Protein 9DOE (pdb70)

Radius of gyration: 20.39 Å; Cα contacts (8 Å, |Δi|>4): 758; chains: 1; bounding box: 50×50×49 Å

Secondary structure (DSSP, 8-state):
---EE---TTSHHHHHS-HHHHHHHHHH-SSEEETTTTEEEE-SHHHHHHHHT-TTTEESTT-SSSS-TTTS--SSSPPTTTT--TTTTHHHHHHHHHHTSHHHHHHHHHHHHHHHHHHHHHHHHH-EEETIIIIIIHHHHHHHHHHHT--STTGGGHHHHHHHHHHHTS-SSHHHHHHHHT-HHHHHHHHHHTSGGGS-TTSHHHHHHHGGGTTSS-GGGHHHHHHHHHHHSSHHHHHHHHHHHHHHHH-HHHHHHHHH-GGGHHHHHHHHHHHH-SB-EEEEEESS-EEETTEEE-TT-EEEEEHHHHTT-TTT-SSTTS--TTS--TT--TT--STTS-TTHHHHHHHHHHHHHHHHHHEEEEEE-S--EEE--SSB-EEEE-EEEEEE-

B-factor: mean 15.01, std 9.26, range [5.7, 75.74]

Nearest PDB structures (foldseek):
  6c3j-assembly1_A  TM=1.002E+00  e=2.082E-65  Rhodopseudomonas palustris HaA2
  7tnu-assembly1_A  TM=1.002E+00  e=3.507E-65  Rhodopseudomonas palustris HaA2
  8hgc-assembly1_A  TM=1.002E+00  e=3.677E-65  Rhodopseudomonas palustris HaA2
  8ws4-assembly1_A  TM=1.001E+00  e=5.635E-65  Rhodopseudomonas palustris HaA2
  7tqm-assembly1_A  TM=1.002E+00  e=1.387E-64  Rhodopseudomonas palustris HaA2

InterPro domains:
  IPR001128 Cytochrome P450 [PF00067] (233-376)
  IPR002397 Cytochrome P450, B-class [PR00359] (101-112)
  IPR002397 Cytochrome P450, B-class [PR00359] (147-163)
  IPR002397 Cytochrome P450, B-class [PR00359] (164-179)
  IPR002397 Cytochrome P450, B-class [PR00359] (284-295)
  IPR002397 Cytochrome P450, B-class [PR00359] (301-328)
  IPR002397 Cytochrome P450, B-class [PR00359] (329-344)
  IPR002397 Cytochrome P450, B-class [PR00359] (350-359)
  IPR002397 Cytochrome P450, B-class [PR00359] (359-370)
  IPR017972 Cytochrome P450, conserved site [PS00086] (352-361)
  IPR036396 Cytochrome P450 superfamily [G3DSA:1.10.630.10] (4-410)
  IPR036396 Cytochrome P450 superfamily [SSF48264] (12-409)

Structure (mmCIF, N/CA/C/O backbone):
data_9DOE
#
_entry.id   9DOE
#
_cell.length_a   44.465
_cell.length_b   51.387
_cell.length_c   79.052
_cell.angle_alpha   90.00
_cell.angle_beta   92.34
_cell.angle_gamma   90.00
#
_symmetry.space_group_name_H-M   'P 1 21 1'
#
loop_
_entity.id
_entity.type
_entity.pdbx_description
1 polymer 'Cytochrome P450'
2 non-polymer 'PROTOPORPHYRIN IX CONTAINING FE'
3 non-polymer '4-METHOXYBENZOIC ACID'
4 non-polymer 'CHLORIDE ION'
5 water water
#
loop_
_atom_site.group_PDB
_atom_site.id
_atom_site.type_symbol
_atom_site.label_atom_id
_atom_site.label_alt_id
_atom_site.label_comp_id
_atom_site.label_asym_id
_atom_site.label_entity_id
_atom_site.label_seq_id
_atom_site.pdbx_PDB_ins_code
_atom_site.Cartn_x
_atom_site.Cartn_y
_atom_site.Cartn_z
_atom_site.occupancy
_atom_site.B_iso_or_equiv
_atom_site.auth_seq_id
_atom_site.auth_comp_id
_atom_site.auth_asym_id
_atom_site.auth_atom_id
_atom_site.pdbx_PDB_model_num
ATOM 1 N N . THR A 1 18 ? -16.305 -5.128 45.014 1.00 46.52 17 THR A N 1
ATOM 2 C CA . THR A 1 18 ? -16.747 -5.971 43.906 1.00 44.54 17 THR A CA 1
ATOM 3 C C . THR A 1 18 ? -15.630 -6.236 42.893 1.00 46.79 17 THR A C 1
ATOM 4 O O . THR A 1 18 ? -15.504 -7.346 42.376 1.00 44.88 17 THR A O 1
ATOM 8 N N . ILE A 1 19 ? -14.821 -5.219 42.612 1.00 27.89 18 ILE A N 1
ATOM 9 C CA . ILE A 1 19 ? -13.620 -5.399 41.800 1.00 19.30 18 ILE A CA 1
ATOM 10 C C . ILE A 1 19 ? -12.488 -5.805 42.734 1.00 18.04 18 ILE A C 1
ATOM 11 O O . ILE A 1 19 ? -12.225 -5.104 43.723 1.00 16.05 18 ILE A O 1
ATOM 16 N N . PRO A 1 20 ? -11.806 -6.921 42.481 1.00 14.72 19 PRO A N 1
ATOM 17 C CA . PRO A 1 20 ? -10.705 -7.321 43.363 1.00 15.80 19 PRO A CA 1
ATOM 18 C C . PRO A 1 20 ? -9.510 -6.400 43.194 1.00 13.25 19 PRO A C 1
ATOM 19 O O . PRO A 1 20 ? -9.197 -5.949 42.089 1.00 14.98 19 PRO A O 1
ATOM 23 N N . HIS A 1 21 ? -8.845 -6.115 44.307 1.00 12.67 20 HIS A N 1
ATOM 24 C CA . HIS A 1 21 ? -7.646 -5.291 44.317 1.00 12.92 20 HIS A CA 1
ATOM 25 C C . HIS A 1 21 ? -6.429 -6.188 44.489 1.00 14.45 20 HIS A C 1
ATOM 26 O O . HIS A 1 21 ? -6.375 -7.000 45.420 1.00 14.61 20 HIS A O 1
ATOM 33 N N . LEU A 1 22 ? -5.462 -6.050 43.591 1.00 11.03 21 LEU A N 1
ATOM 34 C CA . LEU A 1 22 ? -4.261 -6.864 43.634 1.00 11.30 21 LEU A CA 1
ATOM 35 C C . LEU A 1 22 ? -3.032 -5.979 43.763 1.00 9.03 21 LEU A C 1
ATOM 36 O O . LEU A 1 22 ? -3.002 -4.845 43.271 1.00 10.85 21 LEU A O 1
ATOM 41 N N . ALA A 1 23 ? -2.022 -6.505 44.446 1.00 10.70 22 ALA A N 1
ATOM 42 C CA . ALA A 1 23 ? -0.761 -5.817 44.666 1.00 10.59 22 ALA A CA 1
ATOM 43 C C . ALA A 1 23 ? 0.302 -6.193 43.644 1.00 11.73 22 ALA A C 1
ATOM 44 O O . ALA A 1 23 ? 1.425 -5.689 43.731 1.00 13.21 22 ALA A O 1
ATOM 46 N N . ILE A 1 24 ? -0.027 -7.063 42.686 1.00 9.17 23 ILE A N 1
ATOM 47 C CA . ILE A 1 24 ? 0.924 -7.463 41.655 1.00 10.65 23 ILE A CA 1
ATOM 48 C C . ILE A 1 24 ? 1.409 -6.236 40.900 1.00 10.20 23 ILE A C 1
ATOM 49 O O . ILE A 1 24 ? 0.610 -5.391 40.475 1.00 9.74 23 ILE A O 1
ATOM 54 N N . ASP A 1 25 ? 2.731 -6.129 40.733 1.00 9.41 24 ASP A N 1
ATOM 55 C CA . ASP A 1 25 ? 3.305 -5.093 39.887 1.00 10.58 24 ASP A CA 1
ATOM 56 C C . ASP A 1 25 ? 3.676 -5.723 38.553 1.00 9.52 24 ASP A C 1
ATOM 57 O O . ASP A 1 25 ? 4.704 -6.408 38.460 1.00 9.30 24 ASP A O 1
ATOM 62 N N . PRO A 1 26 ? 2.892 -5.521 37.491 1.00 10.16 25 PRO A N 1
ATOM 63 C CA . PRO A 1 26 ? 3.219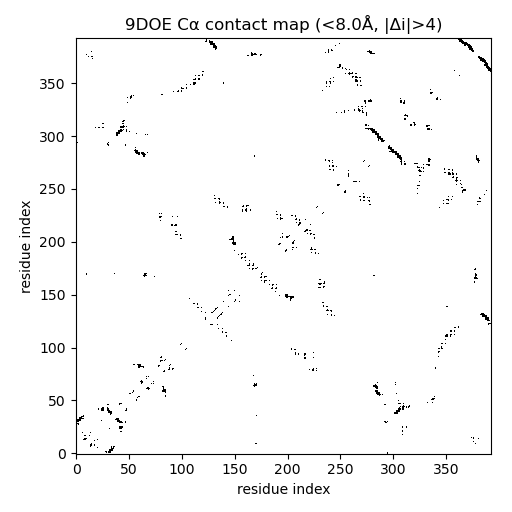 -6.138 36.198 1.00 8.87 25 PRO A CA 1
ATOM 64 C C . PRO A 1 26 ? 4.400 -5.491 35.493 1.00 9.60 25 PRO A C 1
ATOM 65 O O . PRO A 1 26 ? 4.737 -5.897 34.376 1.00 9.28 25 PRO A O 1
ATOM 69 N N . PHE A 1 27 ? 5.038 -4.502 36.112 1.00 9.23 26 PHE A N 1
ATOM 70 C CA . PHE A 1 27 ? 6.232 -3.869 35.563 1.00 7.75 26 PHE A CA 1
ATOM 71 C C . PHE A 1 27 ? 7.455 -4.107 36.437 1.00 8.58 26 PHE A C 1
ATOM 72 O O . PHE A 1 27 ? 8.474 -3.431 36.265 1.00 11.08 26 PHE A O 1
ATOM 80 N N . SER A 1 28 ? 7.380 -5.054 37.366 1.00 8.87 27 SER A N 1
ATOM 81 C CA . SER A 1 28 ? 8.509 -5.395 38.219 1.00 9.42 27 SER A CA 1
ATOM 82 C C . SER A 1 28 ? 9.403 -6.419 37.528 1.00 10.56 27 SER A C 1
ATOM 83 O O . SER A 1 28 ? 8.954 -7.190 36.676 1.00 9.87 27 SER A O 1
ATOM 86 N N . LEU A 1 29 ? 10.685 -6.418 37.905 1.00 10.81 28 LEU A N 1
ATOM 87 C CA . LEU A 1 29 ? 11.629 -7.350 37.293 1.00 10.41 28 LEU A CA 1
ATOM 88 C C . LEU A 1 29 ? 11.253 -8.798 37.584 1.00 12.15 28 LEU A C 1
ATOM 89 O O . LEU A 1 29 ? 11.431 -9.674 36.731 1.00 11.09 28 LEU A O 1
ATOM 94 N N . ASP A 1 30 ? 10.726 -9.074 38.782 1.00 11.08 29 ASP A N 1
ATOM 95 C CA . ASP A 1 30 ? 10.300 -10.437 39.094 1.00 13.11 29 ASP A CA 1
ATOM 96 C C . ASP A 1 30 ? 9.184 -10.892 38.165 1.00 11.44 29 ASP A C 1
ATOM 97 O O . ASP A 1 30 ? 9.154 -12.050 37.735 1.00 13.01 29 ASP A O 1
ATOM 102 N N . PHE A 1 31 ? 8.245 -9.996 37.861 1.00 10.04 30 PHE A N 1
ATOM 103 C CA . PHE A 1 31 ? 7.154 -10.327 36.951 1.00 9.92 30 PHE A CA 1
ATOM 104 C C . PHE A 1 31 ? 7.680 -10.592 35.545 1.00 9.30 30 PHE A C 1
ATOM 105 O O . PHE A 1 31 ? 7.316 -11.591 34.913 1.00 10.21 30 PHE A O 1
ATOM 113 N N . PHE A 1 32 ? 8.545 -9.707 35.039 1.00 8.79 31 PHE A N 1
ATOM 114 C CA . PHE A 1 32 ? 9.123 -9.916 33.713 1.00 10.30 31 PHE A CA 1
ATOM 115 C C . PHE A 1 32 ? 9.862 -11.246 33.641 1.00 8.61 31 PHE A C 1
ATOM 116 O O . PHE A 1 32 ? 9.843 -11.928 32.610 1.00 11.09 31 PHE A O 1
ATOM 124 N N . ASP A 1 33 ? 10.541 -11.621 34.728 1.00 10.26 32 ASP A N 1
ATOM 125 C CA . ASP A 1 33 ? 11.346 -12.839 34.728 1.00 12.05 32 ASP A CA 1
ATOM 126 C C . ASP A 1 33 ? 10.493 -14.085 34.536 1.00 12.85 32 ASP A C 1
ATOM 127 O O . ASP A 1 33 ? 10.946 -15.057 33.925 1.00 13.57 32 ASP A O 1
ATOM 132 N N . ASP A 1 34 ? 9.276 -14.089 35.059 1.00 11.14 33 ASP A N 1
ATOM 133 C CA . ASP A 1 34 ? 8.351 -15.196 34.851 1.00 12.38 33 ASP A CA 1
ATOM 134 C C . ASP A 1 34 ? 6.939 -14.674 35.067 1.00 10.83 33 ASP A C 1
ATOM 135 O O . ASP A 1 34 ? 6.426 -14.688 36.192 1.00 13.33 33 ASP A O 1
ATOM 140 N N . PRO A 1 35 ? 6.286 -14.187 34.011 1.00 8.72 34 PRO A N 1
ATOM 141 C CA . PRO A 1 35 ? 4.980 -13.541 34.176 1.00 10.11 34 PRO A CA 1
ATOM 142 C C . PRO A 1 35 ? 3.815 -14.506 34.279 1.00 8.15 34 PRO A C 1
ATOM 143 O O . PRO A 1 35 ? 2.711 -14.072 34.637 1.00 8.75 34 PRO A O 1
ATOM 147 N N . TYR A 1 36 ? 4.013 -15.784 33.990 1.00 9.43 35 TYR A N 1
ATOM 148 C CA . TYR A 1 36 ? 2.877 -16.669 33.761 1.00 7.94 35 TYR A CA 1
ATOM 149 C C . TYR A 1 36 ? 2.047 -16.966 35.007 1.00 8.55 35 TYR A C 1
ATOM 150 O O . TYR A 1 36 ? 0.814 -16.903 34.928 1.00 9.53 35 TYR A O 1
ATOM 159 N N . PRO A 1 37 ? 2.642 -17.272 36.163 1.00 9.87 36 PRO A N 1
ATOM 160 C CA . PRO A 1 37 ? 1.790 -17.434 37.354 1.00 9.34 36 PRO A CA 1
ATOM 161 C C . PRO A 1 37 ? 0.998 -16.183 37.676 1.00 9.36 36 PRO A C 1
ATOM 162 O O . PRO A 1 37 ? -0.216 -16.262 37.900 1.00 9.28 36 PRO A O 1
ATOM 166 N N . ASP A 1 38 ? 1.643 -15.014 37.658 1.00 8.86 37 ASP A N 1
ATOM 167 C CA . ASP A 1 38 ? 0.921 -13.795 37.995 1.00 8.17 37 ASP A CA 1
ATOM 168 C C . ASP A 1 38 ? -0.153 -13.476 36.968 1.00 7.98 37 ASP A C 1
ATOM 169 O O . ASP A 1 38 ? -1.219 -12.967 37.329 1.00 8.47 37 ASP A O 1
ATOM 174 N N . GLN A 1 39 ? 0.085 -13.797 35.697 1.00 9.27 38 GLN A N 1
ATOM 175 C CA . GLN A 1 39 ? -0.959 -13.581 34.704 1.00 10.01 38 GLN A CA 1
ATOM 176 C C . GLN A 1 39 ? -2.164 -14.483 34.954 1.00 8.72 38 GLN A C 1
ATOM 177 O O . GLN A 1 39 ? -3.307 -14.061 34.755 1.00 8.69 38 GLN A O 1
ATOM 183 N N . GLN A 1 40 ? -1.941 -15.732 35.381 1.00 9.83 39 GLN A N 1
ATOM 184 C CA . GLN A 1 40 ? -3.082 -16.559 35.770 1.00 8.37 39 GLN A CA 1
ATOM 185 C C . GLN A 1 40 ? -3.821 -15.960 36.962 1.00 7.97 39 GLN A C 1
ATOM 186 O O . GLN A 1 40 ? -5.057 -15.944 36.986 1.00 9.95 39 GLN A O 1
ATOM 192 N N . THR A 1 41 ? -3.084 -15.471 37.960 1.00 7.29 40 THR A N 1
ATOM 193 C CA . THR A 1 41 ? -3.727 -14.825 39.098 1.00 10.76 40 THR A CA 1
ATOM 194 C C . THR A 1 41 ? -4.579 -13.646 38.644 1.00 10.05 40 THR A C 1
ATOM 195 O O . THR A 1 41 ? -5.703 -13.460 39.126 1.00 10.57 40 THR A O 1
ATOM 199 N N . LEU A 1 42 ? -4.059 -12.844 37.708 1.00 9.71 41 LEU A N 1
ATOM 200 C CA . LEU A 1 42 ? -4.807 -11.706 37.180 1.00 10.72 41 LEU A CA 1
ATOM 201 C C . LEU A 1 42 ? -6.066 -12.148 36.438 1.00 8.99 41 LEU A C 1
ATOM 202 O O . LEU A 1 42 ? -7.130 -11.538 36.590 1.00 11.67 41 LEU A O 1
ATOM 207 N N . ARG A 1 43 ? -5.973 -13.213 35.638 1.00 8.78 42 ARG A N 1
ATOM 208 C CA . ARG A 1 43 ? -7.151 -13.707 34.930 1.00 9.65 42 ARG A CA 1
ATOM 209 C C . ARG A 1 43 ? -8.177 -14.279 35.896 1.00 10.22 42 ARG A C 1
ATOM 210 O O . ARG A 1 43 ? -9.383 -14.039 35.753 1.00 10.50 42 ARG A O 1
ATOM 218 N N . ASP A 1 44 ? -7.720 -15.051 36.879 1.00 9.13 43 ASP A N 1
ATOM 219 C CA . ASP A 1 44 ? -8.642 -15.819 37.704 1.00 9.76 43 ASP A CA 1
ATOM 220 C C . ASP A 1 44 ? -9.258 -14.993 38.821 1.00 12.23 43 ASP A C 1
ATOM 221 O O . ASP A 1 44 ? -10.271 -15.409 39.391 1.00 13.52 43 ASP A O 1
ATOM 226 N N . ALA A 1 45 ? -8.689 -13.826 39.128 1.00 9.81 44 ALA A N 1
ATOM 227 C CA . ALA A 1 45 ? -9.270 -12.973 40.160 1.00 11.28 44 ALA A CA 1
ATOM 228 C C . ALA A 1 45 ? -10.601 -12.377 39.720 1.00 15.12 44 ALA A C 1
ATOM 229 O O . ALA A 1 45 ? -11.450 -12.080 40.566 1.00 15.33 44 ALA A O 1
ATOM 231 N N . GLY A 1 46 ? -10.791 -12.174 38.419 1.00 11.77 45 GLY A N 1
ATOM 232 C CA . GLY A 1 46 ? -12.016 -11.631 37.883 1.00 11.84 45 GLY A CA 1
ATOM 233 C C . GLY A 1 46 ? -11.786 -11.065 36.497 1.00 11.84 45 GLY A C 1
ATOM 234 O O . GLY A 1 46 ? -10.642 -10.913 36.053 1.00 12.76 45 GLY A O 1
ATOM 235 N N . PRO A 1 47 ? -12.865 -10.747 35.781 1.00 11.46 46 PRO A N 1
ATOM 236 C CA . PRO A 1 47 ? -12.694 -10.140 34.451 1.00 11.28 46 PRO A CA 1
ATOM 237 C C . PRO A 1 47 ? -12.044 -8.766 34.488 1.00 11.49 46 PRO A C 1
ATOM 238 O O . PRO A 1 47 ? -11.355 -8.390 33.532 1.00 12.67 46 PRO A O 1
ATOM 242 N N . VAL A 1 48 ? -12.242 -8.001 35.558 1.00 11.29 47 VAL A N 1
ATOM 243 C CA . VAL A 1 48 ? -11.608 -6.700 35.724 1.00 10.90 47 VAL A CA 1
ATOM 244 C C . VAL A 1 48 ? -11.004 -6.661 37.116 1.00 11.49 47 VAL A C 1
ATOM 245 O O . VAL A 1 48 ? -11.673 -7.013 38.094 1.00 12.88 47 VAL A O 1
ATOM 249 N N . VAL A 1 49 ? -9.745 -6.249 37.209 1.00 10.41 48 VAL A N 1
ATOM 250 C CA . VAL A 1 49 ? -9.055 -6.128 38.483 1.00 11.52 48 VAL A CA 1
ATOM 251 C C . VAL A 1 49 ? -8.604 -4.683 38.636 1.00 10.15 48 VAL A C 1
ATOM 252 O O . VAL A 1 49 ? -8.553 -3.920 37.670 1.00 9.67 48 VAL A O 1
ATOM 256 N N . TYR A 1 50 ? -8.286 -4.307 39.866 1.00 10.53 49 TYR A N 1
ATOM 257 C CA . TYR A 1 50 ? -7.671 -3.018 40.147 1.00 9.44 49 TYR A CA 1
ATOM 258 C C . TYR A 1 50 ? -6.267 -3.256 40.675 1.00 9.28 49 TYR A C 1
ATOM 259 O O . TYR A 1 50 ? -6.081 -4.021 41.629 1.00 10.34 49 TYR A O 1
ATOM 268 N N . LEU A 1 51 ? -5.285 -2.617 40.041 1.00 8.95 50 LEU A N 1
ATOM 269 C CA . LEU A 1 51 ? -3.878 -2.757 40.413 1.00 8.47 50 LEU A CA 1
ATOM 270 C C . LEU A 1 51 ? -3.500 -1.602 41.336 1.00 8.94 50 LEU A C 1
ATOM 271 O O . LEU A 1 51 ? -3.246 -0.481 40.880 1.00 9.99 50 LEU A O 1
ATOM 276 N N . ASP A 1 52 ? -3.445 -1.893 42.640 1.00 8.71 51 ASP A N 1
ATOM 277 C CA . ASP A 1 52 ? -3.183 -0.862 43.642 1.00 9.82 51 ASP A CA 1
ATOM 278 C C . ASP A 1 52 ? -1.807 -0.233 43.482 1.00 10.84 51 ASP A C 1
ATOM 279 O O . ASP A 1 52 ? -1.600 0.907 43.914 1.00 12.02 51 ASP A O 1
ATOM 284 N N . LYS A 1 53 ? -0.852 -0.949 42.888 1.00 9.88 52 LYS A N 1
ATOM 285 C CA . LYS A 1 53 ? 0.498 -0.413 42.761 1.00 11.07 52 LYS A CA 1
ATOM 286 C C . LYS A 1 53 ? 0.526 0.844 41.903 1.00 9.44 52 LYS A C 1
ATOM 287 O O . LYS A 1 53 ? 1.310 1.758 42.175 1.00 10.59 52 LYS A O 1
ATOM 293 N N . TRP A 1 54 ? -0.324 0.910 40.875 1.00 9.19 53 TRP A N 1
ATOM 294 C CA . TRP A 1 54 ? -0.276 1.988 39.896 1.00 8.45 53 TRP A CA 1
ATOM 295 C C . TRP A 1 54 ? -1.604 2.709 39.728 1.00 8.37 53 TRP A C 1
ATOM 296 O O . TRP A 1 54 ? -1.684 3.640 38.921 1.00 9.61 53 TRP A O 1
ATOM 307 N N . ASN A 1 55 ? -2.636 2.324 40.476 1.00 9.18 54 ASN A N 1
ATOM 308 C CA . ASN A 1 55 ? -3.951 2.951 40.385 1.00 8.94 54 ASN A CA 1
ATOM 309 C C . ASN A 1 55 ? -4.516 2.870 38.970 1.00 8.04 54 ASN A C 1
ATOM 310 O O . ASN A 1 55 ? -4.929 3.874 38.382 1.00 10.35 54 ASN A O 1
ATOM 315 N N . VAL A 1 56 ? -4.525 1.655 38.420 1.00 9.12 55 VAL A N 1
ATOM 316 C CA . VAL A 1 56 ? -5.109 1.397 37.113 1.00 9.49 55 VAL A CA 1
ATOM 317 C C . VAL A 1 56 ? -5.979 0.156 37.200 1.00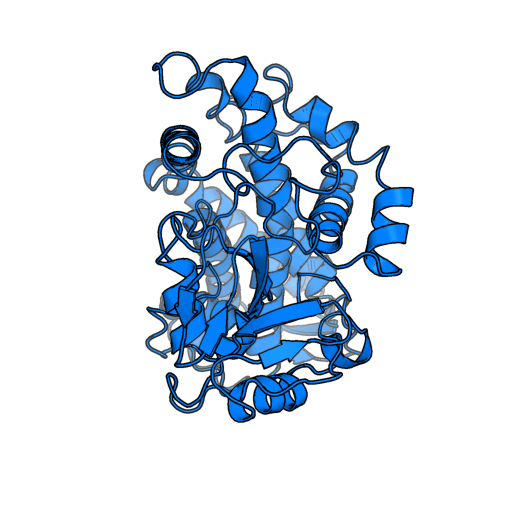 8.06 55 VAL A C 1
ATOM 318 O O . VAL A 1 56 ? -5.780 -0.714 38.048 1.00 9.70 55 VAL A O 1
ATOM 322 N N . TYR A 1 57 ? -6.945 0.080 36.295 1.00 8.95 56 TYR A N 1
ATOM 323 C CA . TYR A 1 57 ? -7.684 -1.149 36.083 1.00 9.55 56 TYR A CA 1
ATOM 324 C C . TYR A 1 57 ? -6.883 -2.062 35.167 1.00 9.92 56 TYR A C 1
ATOM 325 O O . TYR A 1 57 ? -6.057 -1.606 34.371 1.00 10.45 56 TYR A O 1
ATOM 334 N N . GLY A 1 58 ? -7.098 -3.354 35.314 1.00 9.33 57 GLY A N 1
ATOM 335 C CA . GLY A 1 58 ? -6.436 -4.337 34.472 1.00 10.03 57 GLY A CA 1
ATOM 336 C C . GLY A 1 58 ? -7.420 -5.342 33.935 1.00 8.91 57 GLY A C 1
ATOM 337 O O . GLY A 1 58 ? -8.370 -5.734 34.619 1.00 10.47 57 GLY A O 1
ATOM 338 N N . VAL A 1 59 ? -7.199 -5.755 32.689 1.00 8.47 58 VAL A N 1
ATOM 339 C CA . VAL A 1 59 ? -7.942 -6.852 32.082 1.00 8.56 58 VAL A CA 1
ATOM 340 C C . VAL A 1 59 ? -6.938 -7.843 31.509 1.00 7.47 58 VAL A C 1
ATOM 341 O O . VAL A 1 59 ? -6.086 -7.472 30.693 1.00 8.06 58 VAL A O 1
ATOM 345 N N . ALA A 1 60 ? -7.024 -9.095 31.950 1.00 8.53 59 ALA A N 1
ATOM 346 C CA . ALA A 1 60 ? -6.066 -10.110 31.544 1.00 8.67 59 ALA A CA 1
ATOM 347 C C . ALA A 1 60 ? -6.681 -11.268 30.771 1.00 7.79 59 ALA A C 1
ATOM 348 O O . ALA A 1 60 ? -5.936 -12.074 30.205 1.00 8.08 59 ALA A O 1
ATOM 350 N N . ARG A 1 61 ? -8.004 -11.366 30.704 1.00 8.82 60 ARG A N 1
ATOM 351 C CA . ARG A 1 61 ? -8.627 -12.427 29.932 1.00 8.48 60 ARG A CA 1
ATOM 352 C C . ARG A 1 61 ? -8.804 -11.988 28.486 1.00 9.44 60 ARG A C 1
ATOM 353 O O . ARG A 1 61 ? -8.909 -10.800 28.178 1.00 9.18 60 ARG A O 1
ATOM 361 N N . TYR A 1 62 ? -8.866 -12.978 27.595 1.00 9.39 61 TYR A N 1
ATOM 362 C CA . TYR A 1 62 ? -9.029 -12.685 26.177 1.00 10.10 61 TYR A CA 1
ATOM 363 C C . TYR A 1 62 ? -10.278 -11.847 25.912 1.00 10.20 61 TYR A C 1
ATOM 364 O O . TYR A 1 62 ? -10.228 -10.861 25.167 1.00 9.57 61 TYR A O 1
ATOM 373 N N . ALA A 1 63 ? -11.412 -12.230 26.508 1.00 10.84 62 ALA A N 1
ATOM 374 C CA . ALA A 1 63 ? -12.681 -11.579 26.180 1.00 12.34 62 ALA A CA 1
ATOM 375 C C . ALA A 1 63 ? -12.622 -10.081 26.451 1.00 11.00 62 ALA A C 1
ATOM 376 O O . ALA A 1 63 ? -12.980 -9.267 25.592 1.00 10.75 62 ALA A O 1
ATOM 378 N N . GLU A 1 64 ? -12.148 -9.693 27.634 1.00 9.88 63 GLU A N 1
ATOM 379 C CA . GLU A 1 64 ? -12.158 -8.273 27.977 1.00 10.11 63 GLU A CA 1
ATOM 380 C C . GLU A 1 64 ? -11.081 -7.505 27.219 1.00 8.66 63 GLU A C 1
ATOM 381 O O . GLU A 1 64 ? -11.295 -6.350 26.835 1.00 8.97 63 GLU A O 1
ATOM 387 N N . VAL A 1 65 ? -9.911 -8.114 27.005 1.00 9.30 64 VAL A N 1
ATOM 388 C CA . VAL A 1 65 ? -8.879 -7.454 26.201 1.00 8.83 64 VAL A CA 1
ATOM 389 C C . VAL A 1 65 ? -9.411 -7.169 24.803 1.00 9.15 64 VAL A C 1
ATOM 390 O O . VAL A 1 65 ? -9.282 -6.056 24.277 1.00 8.67 64 VAL A O 1
ATOM 394 N N . HIS A 1 66 ? -10.038 -8.174 24.190 1.00 9.08 65 HIS A N 1
ATOM 395 C CA . HIS A 1 66 ? -10.602 -7.995 22.859 1.00 10.07 65 HIS A CA 1
ATOM 396 C C . HIS A 1 66 ? -11.693 -6.929 22.853 1.00 9.94 65 HIS A C 1
ATOM 397 O O . HIS A 1 66 ? -11.749 -6.095 21.941 1.00 10.55 65 HIS A O 1
ATOM 404 N N . ALA A 1 67 ? -12.555 -6.925 23.875 1.00 10.20 66 ALA A N 1
ATOM 405 C CA . ALA A 1 67 ? -13.628 -5.934 23.938 1.00 11.10 66 ALA A CA 1
ATOM 406 C C . ALA A 1 67 ? -13.070 -4.523 24.059 1.00 9.60 66 ALA A C 1
ATOM 407 O O . ALA A 1 67 ? -13.538 -3.600 23.383 1.00 10.58 66 ALA A O 1
ATOM 409 N N . VAL A 1 68 ? -12.062 -4.337 24.914 1.00 8.54 67 VAL A N 1
ATOM 410 C CA . VAL A 1 68 ? -11.480 -3.009 25.096 1.00 10.84 67 VAL A CA 1
ATOM 411 C C . VAL A 1 68 ? -10.851 -2.521 23.797 1.00 11.49 67 VAL A C 1
ATOM 412 O O . VAL A 1 68 ? -11.096 -1.395 23.351 1.00 9.68 67 VAL A O 1
ATOM 416 N N . LEU A 1 69 ? -10.039 -3.372 23.164 1.00 8.92 68 LEU A N 1
ATOM 417 C CA . LEU A 1 69 ? -9.387 -3.001 21.911 1.00 8.49 68 LEU A CA 1
ATOM 418 C C . LEU A 1 69 ? -10.396 -2.555 20.862 1.00 9.60 68 LEU A C 1
ATOM 419 O O . LEU A 1 69 ? -10.115 -1.662 20.056 1.00 9.77 68 LEU A O 1
ATOM 424 N N . ASN A 1 70 ? -11.569 -3.177 20.847 1.00 10.68 69 ASN A N 1
ATOM 425 C CA . ASN A 1 70 ? -12.539 -2.951 19.786 1.00 9.81 69 ASN A CA 1
ATOM 426 C C . ASN A 1 70 ? -13.595 -1.911 20.138 1.00 11.72 69 ASN A C 1
ATOM 427 O O . ASN A 1 70 ? -14.566 -1.753 19.392 1.00 12.52 69 ASN A O 1
ATOM 432 N N . ASP A 1 71 ? -13.416 -1.175 21.236 1.00 10.72 70 ASP A N 1
ATOM 433 C CA . ASP A 1 71 ? -14.241 -0.006 21.545 1.00 11.58 70 ASP A CA 1
ATOM 434 C C . ASP A 1 71 ? -13.311 1.188 21.731 1.00 9.39 70 ASP A C 1
ATOM 435 O O . ASP A 1 71 ? -13.052 1.615 22.867 1.00 10.99 70 ASP A O 1
ATOM 440 N N . PRO A 1 72 ? -12.798 1.760 20.638 1.00 9.80 71 PRO A N 1
ATOM 441 C CA . PRO A 1 72 ? -11.882 2.901 20.775 1.00 9.86 71 PRO A CA 1
ATOM 442 C C . PRO A 1 72 ? -12.564 4.183 21.216 1.00 10.77 71 PRO A C 1
ATOM 443 O O . PRO A 1 72 ? -11.878 5.084 21.711 1.00 11.96 71 PRO A O 1
ATOM 447 N N . THR A 1 73 ? -13.885 4.296 21.053 1.00 10.98 72 THR A N 1
ATOM 448 C CA . THR A 1 73 ? -14.586 5.474 21.556 1.00 10.33 72 THR A CA 1
ATOM 449 C C . THR A 1 73 ? -14.553 5.519 23.076 1.00 10.00 72 THR A C 1
ATOM 450 O O . THR A 1 73 ? -14.204 6.546 23.670 1.00 12.14 72 THR A O 1
ATOM 454 N N . THR A 1 74 ? -14.913 4.413 23.724 1.00 10.20 73 THR A N 1
ATOM 455 C CA . THR A 1 74 ? -14.928 4.369 25.183 1.00 10.71 73 THR A CA 1
ATOM 456 C C . THR A 1 74 ? -13.520 4.259 25.753 1.00 9.85 73 THR A C 1
ATOM 457 O O . THR A 1 74 ? -13.214 4.877 26.777 1.00 11.81 73 THR A O 1
ATOM 461 N N . PHE A 1 75 ? -12.664 3.467 25.118 1.00 10.05 74 PHE A N 1
ATOM 462 C CA . PHE A 1 75 ? -11.309 3.194 25.596 1.00 9.51 74 PHE A CA 1
ATOM 463 C C . PHE A 1 75 ? -10.344 3.835 24.599 1.00 8.28 74 PHE A C 1
ATOM 464 O O . PHE A 1 75 ? -9.875 3.195 23.656 1.00 8.69 74 PHE A O 1
ATOM 472 N N . CYS A 1 76 ? -10.053 5.113 24.816 1.00 8.44 75 CYS A N 1
ATOM 473 C CA . CYS A 1 76 ? -9.370 5.913 23.815 1.00 8.64 75 CYS A CA 1
ATOM 474 C C . CYS A 1 76 ? -7.853 5.769 23.922 1.00 8.41 75 CYS A C 1
ATOM 475 O O . CYS A 1 76 ? -7.307 5.271 24.913 1.00 8.48 75 CYS A O 1
ATOM 478 N N . SER A 1 77 ? -7.176 6.220 22.864 1.00 8.55 76 SER A N 1
ATOM 479 C CA . SER A 1 77 ? -5.724 6.197 22.766 1.00 9.00 76 SER A CA 1
ATOM 480 C C . SER A 1 77 ? -5.090 7.576 22.820 1.00 8.28 76 SER A C 1
ATOM 481 O O . SER A 1 77 ? -3.883 7.671 23.063 1.00 8.22 76 SER A O 1
ATOM 484 N N . SER A 1 78 ? -5.870 8.641 22.621 1.00 9.28 77 SER A N 1
ATOM 485 C CA . SER A 1 78 ? -5.310 9.985 22.551 1.00 8.88 77 SER A CA 1
ATOM 486 C C . SER A 1 78 ? -4.896 10.534 23.906 1.00 8.76 77 SER A C 1
ATOM 487 O O . SER A 1 78 ? -4.217 11.564 23.948 1.00 10.60 77 SER A O 1
ATOM 490 N N . ARG A 1 79 ? -5.291 9.904 25.008 1.00 8.65 78 ARG A N 1
ATOM 491 C CA . ARG A 1 79 ? -4.742 10.240 26.311 1.00 8.27 78 ARG A CA 1
ATOM 492 C C . ARG A 1 79 ? -3.536 9.373 26.668 1.00 8.56 78 ARG A C 1
ATOM 493 O O . ARG A 1 79 ? -3.135 9.319 27.836 1.00 9.67 78 ARG A O 1
ATOM 501 N N . GLY A 1 80 ? -2.943 8.713 25.673 1.00 8.80 79 GLY A N 1
ATOM 502 C CA . GLY A 1 80 ? -1.753 7.915 25.883 1.00 8.44 79 GLY A CA 1
ATOM 503 C C . GLY A 1 80 ? -2.073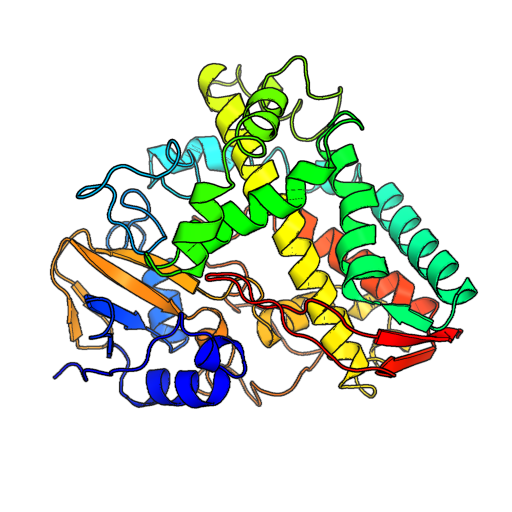 6.442 25.980 1.00 7.34 79 GLY A C 1
ATOM 504 O O . GLY A 1 80 ? -3.118 6.061 26.512 1.00 8.37 79 GLY A O 1
ATOM 505 N N . VAL A 1 81 ? -1.193 5.607 25.435 1.00 7.17 80 VAL A N 1
ATOM 506 C CA . VAL A 1 81 ? -1.308 4.161 25.561 1.00 7.58 80 VAL A CA 1
ATOM 507 C C . VAL A 1 81 ? -0.285 3.610 26.542 1.00 6.56 80 VAL A C 1
ATOM 508 O O . VAL A 1 81 ? -0.122 2.387 26.657 1.00 6.90 80 VAL A O 1
ATOM 512 N N . GLY A 1 82 ? 0.406 4.500 27.259 1.00 7.61 81 GLY A N 1
ATOM 513 C CA . GLY A 1 82 ? 1.165 4.146 28.435 1.00 7.72 81 GLY A CA 1
ATOM 514 C C . GLY A 1 82 ? 0.417 4.510 29.707 1.00 7.09 81 GLY A C 1
ATOM 515 O O . GLY A 1 82 ? -0.756 4.894 29.688 1.00 8.31 81 GLY A O 1
ATOM 516 N N . LEU A 1 83 ? 1.116 4.381 30.837 1.00 7.12 82 LEU A N 1
ATOM 517 C CA . LEU A 1 83 ? 0.488 4.717 32.115 1.00 7.97 82 LEU A CA 1
ATOM 518 C C . LEU A 1 83 ? 0.089 6.184 32.165 1.00 7.62 82 LEU A C 1
ATOM 519 O O . LEU A 1 83 ? -1.001 6.523 32.642 1.00 8.78 82 LEU A O 1
ATOM 524 N N . SER A 1 84 ? 0.949 7.065 31.666 1.00 7.65 83 SER A N 1
ATOM 525 C CA . SER A 1 84 ? 0.710 8.497 31.770 1.00 7.70 83 SER A CA 1
ATOM 526 C C . SER A 1 84 ? -0.534 8.906 30.991 1.00 8.67 83 SER A C 1
ATOM 527 O O . SER A 1 84 ? -0.747 8.486 29.849 1.00 9.42 83 SER A O 1
ATOM 530 N N . ASP A 1 85 ? -1.349 9.747 31.628 1.00 9.45 84 ASP A N 1
ATOM 531 C CA . ASP A 1 85 ? -2.550 10.319 31.033 1.00 9.01 84 ASP A CA 1
ATOM 532 C C . ASP A 1 85 ? -2.165 11.687 30.486 1.00 10.11 84 ASP A C 1
ATOM 533 O O . ASP A 1 85 ? -1.817 12.590 31.252 1.00 9.91 84 ASP A O 1
ATOM 538 N N . PHE A 1 86 ? -2.220 11.835 29.162 1.00 9.74 85 PHE A N 1
ATOM 539 C CA . PHE A 1 86 ? -1.816 13.085 28.533 1.00 10.67 85 PHE A CA 1
ATOM 540 C C . PHE A 1 86 ? -2.687 14.262 28.956 1.00 11.81 85 PHE A C 1
ATOM 541 O O . PHE A 1 86 ? -2.291 15.414 28.742 1.00 12.40 85 PHE A O 1
ATOM 549 N N . LYS A 1 87 ? -3.866 14.010 29.528 1.00 10.22 86 LYS A N 1
ATOM 550 C CA . LYS A 1 87 ? -4.677 15.088 30.084 1.00 12.50 86 LYS A CA 1
ATOM 551 C C . LYS A 1 87 ? -4.118 15.601 31.403 1.00 11.27 86 LYS A C 1
ATOM 552 O O . LYS A 1 87 ? -4.449 16.719 31.822 1.00 14.12 86 LYS A O 1
ATOM 558 N N . LYS A 1 88 ? -3.267 14.817 32.058 1.00 10.99 87 LYS A N 1
ATOM 559 C CA . LYS A 1 88 ? -2.680 15.176 33.339 1.00 9.65 87 LYS A CA 1
ATOM 560 C C . LYS A 1 88 ? -1.205 15.536 33.256 1.00 11.43 87 LYS A C 1
ATOM 561 O O . LYS A 1 88 ? -0.756 16.404 34.006 1.00 11.30 87 LYS A O 1
ATOM 567 N N . GLU A 1 89 ? -0.444 14.896 32.370 1.00 10.56 88 GLU A N 1
ATOM 568 C CA . GLU A 1 89 ? 0.996 15.081 32.284 1.00 9.45 88 GLU A CA 1
ATOM 569 C C . GLU A 1 89 ? 1.377 15.376 30.843 1.00 9.38 88 GLU A C 1
ATOM 570 O O . GLU A 1 89 ? 0.663 15.012 29.908 1.00 13.54 88 GLU A O 1
ATOM 576 N N . LYS A 1 90 ? 2.523 16.031 30.676 1.00 12.41 89 LYS A N 1
ATOM 577 C CA . LYS A 1 90 ? 3.069 16.265 29.342 1.00 12.10 89 LYS A CA 1
ATOM 578 C C . LYS A 1 90 ? 3.637 14.959 28.797 1.00 9.88 89 LYS A C 1
ATOM 579 O O . LYS A 1 90 ? 4.364 14.263 29.511 1.00 12.65 89 LYS A O 1
ATOM 585 N N . PRO A 1 91 ? 3.348 14.605 27.548 1.00 10.22 90 PRO A N 1
ATOM 586 C CA . PRO A 1 91 ? 3.978 13.414 26.966 1.00 9.45 90 PRO A CA 1
ATOM 587 C C . PRO A 1 91 ? 5.483 13.609 26.874 1.00 11.43 90 PRO A C 1
ATOM 588 O O . PRO A 1 91 ? 5.974 14.719 26.677 1.00 11.43 90 PRO A O 1
ATOM 592 N N . TRP A 1 92 ? 6.224 12.505 27.002 1.00 11.51 91 TRP A N 1
ATOM 593 C CA . TRP A 1 92 ? 7.681 12.606 26.989 1.00 9.97 91 TRP A CA 1
ATOM 594 C C . TRP A 1 92 ? 8.232 13.039 25.632 1.00 10.84 91 TRP A C 1
ATOM 595 O O . TRP A 1 92 ? 9.344 13.573 25.570 1.00 12.04 91 TRP A O 1
ATOM 606 N N . ARG A 1 93 ? 7.489 12.822 24.557 1.00 8.89 92 ARG A N 1
ATOM 607 C CA . ARG A 1 93 ? 7.797 13.312 23.222 1.00 10.05 92 ARG A CA 1
ATOM 608 C C . ARG A 1 93 ? 6.464 13.685 22.594 1.00 9.29 92 ARG A C 1
ATOM 609 O O . ARG A 1 93 ? 5.414 13.244 23.069 1.00 9.05 92 ARG A O 1
ATOM 617 N N . PRO A 1 94 ? 6.464 14.504 21.543 1.00 9.18 93 PRO A N 1
ATOM 618 C CA . PRO A 1 94 ? 5.190 14.865 20.897 1.00 10.62 93 PRO A CA 1
ATOM 619 C C . PRO A 1 94 ? 4.403 13.619 20.529 1.00 9.27 93 PRO A C 1
ATOM 620 O O . PRO A 1 94 ? 4.983 12.628 20.057 1.00 9.81 93 PRO A O 1
ATOM 624 N N . PRO A 1 95 ? 3.089 13.615 20.756 1.00 9.77 94 PRO A N 1
ATOM 625 C CA . PRO A 1 95 ? 2.313 12.383 20.553 1.00 10.44 94 PRO A CA 1
ATOM 626 C C . PRO A 1 95 ? 2.408 11.844 19.132 1.00 8.74 94 PRO A C 1
ATOM 627 O O . PRO A 1 95 ? 2.443 12.595 18.156 1.00 10.47 94 PRO A O 1
ATOM 631 N N . SER A 1 96 ? 2.459 10.520 19.037 1.00 8.14 95 SER A N 1
ATOM 632 C CA . SER A 1 96 ? 2.357 9.848 17.754 1.00 8.40 95 SER A CA 1
ATOM 633 C C . SER A 1 96 ? 1.042 10.216 17.079 1.00 9.44 95 SER A C 1
ATOM 634 O O . SER A 1 96 ? -0.021 10.215 17.715 1.00 9.66 95 SER A O 1
ATOM 637 N N . LEU A 1 97 ? 1.120 10.533 15.783 1.00 8.77 96 LEU A N 1
ATOM 638 C CA . LEU A 1 97 ? -0.067 10.893 15.015 1.00 8.74 96 LEU A CA 1
ATOM 639 C C . LEU A 1 97 ? -0.949 9.693 14.712 1.00 10.59 96 LEU A C 1
ATOM 640 O O . LEU A 1 97 ? -2.060 9.859 14.197 1.00 11.99 96 LEU A O 1
ATOM 645 N N . ILE A 1 98 ? -0.500 8.490 15.040 1.00 8.88 97 ILE A N 1
ATOM 646 C CA . ILE A 1 98 ? -1.276 7.293 14.757 1.00 10.93 97 ILE A CA 1
ATOM 647 C C . ILE A 1 98 ? -1.557 6.504 16.038 1.00 8.86 97 ILE A C 1
ATOM 648 O O . ILE A 1 98 ? -2.720 6.292 16.393 1.00 10.43 97 ILE A O 1
ATOM 653 N N . LEU A 1 99 ? -0.505 6.114 16.774 1.00 8.32 98 LEU A N 1
ATOM 654 C CA . LEU A 1 99 ? -0.696 5.286 17.965 1.00 8.11 98 LEU A CA 1
ATOM 655 C C . LEU A 1 99 ? -1.453 6.038 19.049 1.00 8.59 98 LEU A C 1
ATOM 656 O O . LEU A 1 99 ? -2.268 5.450 19.772 1.00 8.82 98 LEU A O 1
ATOM 661 N N . GLU A 1 100 ? -1.184 7.334 19.188 1.00 8.29 99 GLU A N 1
ATOM 662 C CA . GLU A 1 100 ? -1.720 8.148 20.267 1.00 9.60 99 GLU A CA 1
ATOM 663 C C . GLU A 1 100 ? -2.784 9.118 19.758 1.00 10.06 99 GLU A C 1
ATOM 664 O O . GLU A 1 100 ? -2.940 10.223 20.280 1.00 11.51 99 GLU A O 1
ATOM 670 N N . ALA A 1 101 ? -3.528 8.693 18.744 1.00 11.87 100 ALA A N 1
ATOM 671 C CA . ALA A 1 101 ? -4.630 9.454 18.183 1.00 11.32 100 ALA A CA 1
ATOM 672 C C . ALA A 1 101 ? -5.862 8.564 18.132 1.00 11.52 100 ALA A C 1
ATOM 673 O O . ALA A 1 101 ? -5.760 7.341 18.018 1.00 10.73 100 ALA A O 1
ATOM 675 N N . ASP A 1 102 ? -7.027 9.187 18.222 1.00 9.68 101 ASP A N 1
ATOM 676 C CA . ASP A 1 102 ? -8.305 8.515 18.073 1.00 11.03 101 ASP A CA 1
ATOM 677 C C . ASP A 1 102 ? -8.926 8.886 16.738 1.00 11.21 101 ASP A C 1
ATOM 678 O O . ASP A 1 102 ? -8.581 9.917 16.147 1.00 12.46 101 ASP A O 1
ATOM 683 N N . PRO A 1 103 ? -9.854 8.081 16.231 1.00 11.11 102 PRO A N 1
ATOM 684 C CA . PRO A 1 103 ? -10.654 8.529 15.091 1.00 12.19 102 PRO A CA 1
ATOM 685 C C . PRO A 1 103 ? -11.440 9.764 15.484 1.00 13.55 102 PRO A C 1
ATOM 686 O O . PRO A 1 103 ? -11.913 9.861 16.625 1.00 14.79 102 PRO A O 1
ATOM 690 N N . PRO A 1 104 ? -11.594 10.738 14.579 1.00 16.05 103 PRO A N 1
ATOM 691 C CA . PRO A 1 104 ? -11.200 10.703 13.168 1.00 13.73 103 PRO A CA 1
ATOM 692 C C . PRO A 1 104 ? -9.762 11.139 12.858 1.00 11.44 103 PRO A C 1
ATOM 693 O O . PRO A 1 104 ? -9.305 10.883 11.748 1.00 13.74 103 PRO A O 1
ATOM 697 N N . ALA A 1 105 ? -9.065 11.793 13.795 1.00 12.85 104 ALA A N 1
ATOM 698 C CA . ALA A 1 105 ? -7.709 12.261 13.503 1.00 12.98 104 ALA A CA 1
ATOM 699 C C . ALA A 1 105 ? -6.766 11.111 13.165 1.00 11.04 104 ALA A C 1
ATOM 700 O O . ALA A 1 105 ? -5.807 11.295 12.411 1.00 13.50 104 ALA A O 1
ATOM 702 N N . HIS A 1 106 ? -7.024 9.925 13.720 1.00 11.38 105 HIS A N 1
ATOM 703 C CA . HIS A 1 106 ? -6.216 8.740 13.455 1.00 12.56 105 HIS A CA 1
ATOM 704 C C . HIS A 1 106 ? -6.325 8.275 12.008 1.00 10.01 105 HIS A C 1
ATOM 705 O O . HIS A 1 106 ? -5.371 7.705 11.465 1.00 11.95 105 HIS A O 1
ATOM 712 N N . THR A 1 107 ? -7.464 8.533 11.359 1.00 10.83 106 THR A N 1
ATOM 713 C CA . THR A 1 107 ? -7.865 7.744 10.194 1.00 11.12 106 THR A CA 1
ATOM 714 C C . THR A 1 107 ? -6.967 7.985 8.984 1.00 9.96 106 THR A C 1
ATOM 715 O O . THR A 1 107 ? -6.543 7.033 8.319 1.00 10.78 106 THR A O 1
ATOM 719 N N . ARG A 1 108 ? -6.690 9.244 8.658 1.00 11.71 107 ARG A N 1
ATOM 720 C CA . ARG A 1 108 ? -5.905 9.488 7.455 1.00 12.29 107 ARG A CA 1
ATOM 721 C C . ARG A 1 108 ? -4.426 9.141 7.608 1.00 11.49 107 ARG A C 1
ATOM 722 O O . ARG A 1 108 ? -3.853 8.523 6.701 1.00 11.79 107 ARG A O 1
ATOM 730 N N . PRO A 1 109 ? -3.771 9.491 8.723 1.00 11.98 108 PRO A N 1
ATOM 731 C CA . PRO A 1 109 ? -2.400 8.990 8.922 1.00 13.07 108 PRO A CA 1
ATOM 732 C C . PRO A 1 109 ? -2.311 7.476 8.866 1.00 10.66 108 PRO A C 1
ATOM 733 O O . PRO A 1 109 ? -1.349 6.930 8.313 1.00 11.64 108 PRO A O 1
ATOM 737 N N . ARG A 1 110 ? -3.306 6.786 9.431 1.00 11.17 109 ARG A N 1
ATOM 738 C CA . ARG A 1 110 ? -3.348 5.329 9.366 1.00 11.55 109 ARG A CA 1
ATOM 739 C C . ARG A 1 110 ? -3.430 4.841 7.926 1.00 14.21 109 ARG A C 1
ATOM 740 O O . ARG A 1 110 ? -2.738 3.891 7.545 1.00 13.03 109 ARG A O 1
ATOM 748 N N . ALA A 1 111 ? -4.272 5.482 7.108 1.00 11.76 110 ALA A N 1
ATOM 749 C CA . ALA A 1 111 ? -4.406 5.075 5.712 1.00 13.56 110 ALA A CA 1
ATOM 750 C C . ALA A 1 111 ? -3.096 5.250 4.950 1.00 10.48 110 ALA A C 1
ATOM 751 O O . ALA A 1 111 ? -2.749 4.426 4.097 1.00 12.31 110 ALA A O 1
ATOM 753 N N . VAL A 1 112 ? -2.357 6.322 5.238 1.00 11.33 111 VAL A N 1
ATOM 754 C CA . VAL A 1 112 ? -1.072 6.531 4.575 1.00 11.50 111 VAL A CA 1
ATOM 755 C C . VAL A 1 112 ? -0.087 5.424 4.935 1.00 10.23 111 VAL A C 1
ATOM 756 O O . VAL A 1 112 ? 0.567 4.844 4.062 1.00 10.75 111 VAL A O 1
ATOM 760 N N . LEU A 1 113 ? 0.052 5.125 6.228 1.00 11.07 112 LEU A N 1
ATOM 761 C CA . LEU A 1 113 ? 0.972 4.062 6.621 1.00 11.70 112 LEU A CA 1
ATOM 762 C C . LEU A 1 113 ? 0.540 2.710 6.061 1.00 10.95 112 LEU A C 1
ATOM 763 O O . LEU A 1 113 ? 1.388 1.883 5.704 1.00 11.83 112 LEU A O 1
ATOM 768 N N A SER A 1 114 ? -0.770 2.475 5.955 0.46 11.85 113 SER A N 1
ATOM 769 N N B SER A 1 114 ? -0.773 2.475 5.970 0.54 11.84 113 SER A N 1
ATOM 770 C CA A SER A 1 114 ? -1.252 1.230 5.364 0.46 12.15 113 SER A CA 1
ATOM 771 C CA B SER A 1 114 ? -1.277 1.253 5.348 0.54 12.18 113 SER A CA 1
ATOM 772 C C A SER A 1 114 ? -0.840 1.113 3.901 0.46 12.43 113 SER A C 1
ATOM 773 C C B SER A 1 114 ? -0.787 1.123 3.912 0.54 12.51 113 SER A C 1
ATOM 774 O O A SER A 1 114 ? -0.511 0.019 3.427 0.46 14.59 113 SER A O 1
ATOM 775 O O B SER A 1 114 ? -0.348 0.046 3.489 0.54 15.01 113 SER A O 1
ATOM 780 N N A LYS A 1 115 ? -0.848 2.230 3.169 0.46 13.60 114 LYS A N 1
ATOM 781 N N B LYS A 1 115 ? -0.852 2.213 3.145 0.54 13.57 114 LYS A N 1
ATOM 782 C CA A LYS A 1 115 ? -0.436 2.202 1.770 0.46 14.48 114 LYS A CA 1
ATOM 783 C CA B LYS A 1 115 ? -0.423 2.166 1.753 0.54 14.77 114 LYS A CA 1
ATOM 784 C C A LYS A 1 115 ? 1.078 2.144 1.622 0.46 15.43 114 LYS A C 1
ATOM 785 C C B LYS A 1 115 ? 1.092 2.128 1.622 0.54 15.51 114 LYS A C 1
ATOM 786 O O A LYS A 1 115 ? 1.581 1.537 0.671 0.46 19.25 114 LYS A O 1
ATOM 787 O O B LYS A 1 115 ? 1.611 1.518 0.681 0.54 19.16 114 LYS A O 1
ATOM 798 N N . VAL A 1 116 ? 1.816 2.767 2.542 1.00 13.63 115 VAL A N 1
ATOM 799 C CA . VAL A 1 116 ? 3.272 2.687 2.511 1.00 11.46 115 VAL A CA 1
ATOM 800 C C . VAL A 1 116 ? 3.739 1.261 2.795 1.00 11.17 115 VAL A C 1
ATOM 801 O O . VAL A 1 116 ? 4.705 0.780 2.191 1.00 14.24 115 VAL A O 1
ATOM 805 N N . LEU A 1 117 ? 3.054 0.560 3.701 1.00 10.83 116 LEU A N 1
ATOM 806 C CA . LEU A 1 117 ? 3.422 -0.798 4.088 1.00 10.88 116 LEU A CA 1
ATOM 807 C C . LEU A 1 117 ? 2.445 -1.813 3.503 1.00 13.19 116 LEU A C 1
ATOM 808 O O . LEU A 1 117 ? 1.946 -2.704 4.206 1.00 13.48 116 LEU A O 1
ATOM 813 N N . SER A 1 118 ? 2.207 -1.698 2.203 1.00 16.28 117 SER A N 1
ATOM 814 C CA . SER A 1 118 ? 1.155 -2.417 1.498 1.00 18.27 117 SER A CA 1
ATOM 815 C C . SER A 1 118 ? 1.684 -3.701 0.876 1.00 12.56 117 SER A C 1
ATOM 816 O O . SER A 1 118 ? 2.889 -3.936 0.791 1.00 14.53 117 SER A O 1
ATOM 819 N N . PRO A 1 119 ? 0.775 -4.550 0.394 1.00 22.21 118 PRO A N 1
ATOM 820 C CA . PRO A 1 119 ? 1.177 -5.695 -0.445 1.00 14.35 118 PRO A CA 1
ATOM 821 C C . PRO A 1 119 ? 2.136 -5.363 -1.586 1.00 20.08 118 PRO A C 1
ATOM 822 O O . PRO A 1 119 ? 3.098 -6.110 -1.810 1.00 15.41 118 PRO A O 1
ATOM 826 N N . ALA A 1 120 ? 1.889 -4.285 -2.337 1.00 15.18 119 ALA A N 1
ATOM 827 C CA . ALA A 1 120 ? 2.786 -3.945 -3.436 1.00 19.95 119 ALA A CA 1
ATOM 828 C C . ALA A 1 120 ? 4.180 -3.637 -2.923 1.00 21.53 119 ALA A C 1
ATOM 829 O O . ALA A 1 120 ? 5.177 -4.035 -3.537 1.00 16.37 119 ALA A O 1
ATOM 831 N N . THR A 1 121 ? 4.274 -2.927 -1.797 1.00 14.29 120 THR A N 1
ATOM 832 C CA . THR A 1 121 ? 5.583 -2.703 -1.200 1.00 15.57 120 THR A CA 1
ATOM 833 C C . THR A 1 121 ? 6.231 -4.032 -0.826 1.00 9.87 120 THR A C 1
ATOM 834 O O . THR A 1 121 ? 7.417 -4.250 -1.096 1.00 14.59 120 THR A O 1
ATOM 838 N N . MET A 1 122 ? 5.464 -4.922 -0.179 1.00 15.48 121 MET A N 1
ATOM 839 C CA . MET A 1 122 ? 5.989 -6.237 0.187 1.00 11.59 121 MET A CA 1
ATOM 840 C C . MET A 1 122 ? 6.519 -6.974 -1.032 1.00 10.94 121 MET A C 1
ATOM 841 O O . MET A 1 122 ? 7.589 -7.589 -0.976 1.00 12.75 121 MET A O 1
ATOM 846 N N . LYS A 1 123 ? 5.797 -6.898 -2.152 1.00 9.90 122 LYS A N 1
ATOM 847 C CA . LYS A 1 123 ? 6.270 -7.545 -3.370 1.00 10.71 122 LYS A CA 1
ATOM 848 C C . LYS A 1 123 ? 7.604 -6.968 -3.829 1.00 12.01 122 LYS A C 1
ATOM 849 O O . LYS A 1 123 ? 8.457 -7.697 -4.341 1.00 12.67 122 LYS A O 1
ATOM 855 N N A THR A 1 124 ? 7.810 -5.661 -3.643 0.52 13.85 123 THR A N 1
ATOM 856 N N B THR A 1 124 ? 7.804 -5.658 -3.654 0.48 13.78 123 THR A N 1
ATOM 857 C CA A THR A 1 124 ? 9.063 -5.057 -4.087 0.52 11.99 123 THR A CA 1
ATOM 858 C CA B THR A 1 124 ? 9.062 -5.055 -4.085 0.48 12.02 123 THR A CA 1
ATOM 859 C C A THR A 1 124 ? 10.241 -5.408 -3.191 0.52 14.67 123 THR A C 1
ATOM 860 C C B THR A 1 124 ? 10.235 -5.500 -3.217 0.48 15.45 123 THR A C 1
ATOM 861 O O A THR A 1 124 ? 11.384 -5.381 -3.657 0.52 21.65 123 THR A O 1
ATOM 862 O O B THR A 1 124 ? 11.353 -5.658 -3.722 0.48 19.01 123 THR A O 1
ATOM 869 N N . ILE A 1 125 ? 10.002 -5.738 -1.924 1.00 12.07 124 ILE A N 1
ATOM 870 C CA . ILE A 1 125 ? 11.095 -6.000 -0.997 1.00 12.94 124 ILE A CA 1
ATOM 871 C C . ILE A 1 125 ? 11.284 -7.470 -0.657 1.00 11.41 124 ILE A C 1
ATOM 872 O O . ILE A 1 125 ? 12.316 -7.812 -0.062 1.00 11.93 124 ILE A O 1
ATOM 877 N N . ARG A 1 126 ? 10.338 -8.346 -1.008 1.00 10.28 125 ARG A N 1
ATOM 878 C CA . ARG A 1 126 ? 10.393 -9.721 -0.510 1.00 10.66 125 ARG A CA 1
ATOM 879 C C . ARG A 1 126 ? 11.659 -10.445 -0.957 1.00 10.35 125 ARG A C 1
ATOM 880 O O . ARG A 1 126 ? 12.293 -11.147 -0.159 1.00 10.60 125 ARG A O 1
ATOM 888 N N . ASP A 1 127 ? 12.049 -10.290 -2.225 1.00 11.49 126 ASP A N 1
ATOM 889 C CA . ASP A 1 127 ? 13.198 -11.044 -2.717 1.00 12.46 126 ASP A CA 1
ATOM 890 C C . ASP A 1 127 ? 14.469 -10.658 -1.975 1.00 11.83 126 ASP A C 1
ATOM 891 O O . ASP A 1 127 ? 15.265 -11.527 -1.599 1.00 12.91 126 ASP A O 1
ATOM 896 N N . GLY A 1 128 ? 14.654 -9.363 -1.714 1.00 11.26 127 GLY A N 1
ATOM 897 C CA . GLY A 1 128 ? 15.829 -8.932 -0.981 1.00 11.83 127 GLY A CA 1
ATOM 898 C C . GLY A 1 128 ? 15.791 -9.360 0.473 1.00 9.67 127 GLY A C 1
ATOM 899 O O . GLY A 1 128 ? 16.814 -9.756 1.037 1.00 10.58 127 GLY A O 1
ATOM 900 N N . PHE A 1 129 ? 14.614 -9.281 1.101 1.00 10.54 128 PHE A N 1
ATOM 901 C CA . PHE A 1 129 ? 14.478 -9.727 2.487 1.00 9.02 128 PHE A CA 1
ATOM 902 C C . PHE A 1 129 ? 14.772 -11.220 2.610 1.00 9.07 128 PHE A C 1
ATOM 903 O O . PHE A 1 129 ? 15.451 -11.654 3.550 1.00 9.17 128 PHE A O 1
ATOM 911 N N . ALA A 1 130 ? 14.290 -12.021 1.654 1.00 8.78 129 ALA A N 1
ATOM 912 C CA . ALA A 1 130 ? 14.533 -13.460 1.692 1.00 9.16 129 ALA A CA 1
ATOM 913 C C . ALA A 1 130 ? 16.004 -13.776 1.453 1.00 9.30 129 ALA A C 1
ATOM 914 O O . ALA A 1 130 ? 16.586 -14.612 2.150 1.00 9.23 129 ALA A O 1
ATOM 916 N N . ALA A 1 131 ? 16.626 -13.116 0.471 1.00 11.30 130 ALA A N 1
ATOM 917 C CA . ALA A 1 131 ? 18.047 -13.345 0.220 1.00 11.01 130 ALA A CA 1
ATOM 918 C C . ALA A 1 131 ? 18.890 -13.001 1.442 1.00 9.94 130 ALA A C 1
ATOM 919 O O . ALA A 1 131 ? 19.840 -13.721 1.775 1.00 11.19 130 ALA A O 1
ATOM 921 N N . ALA A 1 132 ? 18.551 -11.907 2.133 1.00 10.15 131 ALA A N 1
ATOM 922 C CA . ALA A 1 132 ? 19.302 -11.529 3.326 1.00 9.25 131 ALA A CA 1
ATOM 923 C C . ALA A 1 132 ? 19.116 -12.536 4.455 1.00 8.60 131 ALA A C 1
ATOM 924 O O . ALA A 1 132 ? 20.041 -12.767 5.241 1.00 9.43 131 ALA A O 1
ATOM 926 N N . ALA A 1 133 ? 17.922 -13.123 4.564 1.00 8.59 132 ALA A N 1
ATOM 927 C CA . ALA A 1 133 ? 17.685 -14.149 5.573 1.00 7.97 132 ALA A CA 1
ATOM 928 C C . ALA A 1 133 ? 18.499 -15.402 5.281 1.00 9.36 132 ALA A C 1
ATOM 929 O O . ALA A 1 133 ? 19.164 -15.939 6.173 1.00 9.56 132 ALA A O 1
ATOM 931 N N . ASP A 1 134 ? 18.459 -15.877 4.029 1.00 9.87 133 ASP A N 1
ATOM 932 C CA . ASP A 1 134 ? 19.248 -17.046 3.649 1.00 9.23 133 ASP A CA 1
ATOM 933 C C . ASP A 1 134 ? 20.731 -16.792 3.863 1.00 9.10 133 ASP A C 1
ATOM 934 O O . ASP A 1 134 ? 21.453 -17.659 4.368 1.00 10.31 133 ASP A O 1
ATOM 939 N N . ALA A 1 135 ? 21.200 -15.596 3.501 1.00 9.75 134 ALA A N 1
ATOM 940 C CA . ALA A 1 135 ? 22.613 -15.277 3.663 1.00 9.64 134 ALA A CA 1
ATOM 941 C C . ALA A 1 135 ? 23.008 -15.278 5.130 1.00 10.42 134 ALA A C 1
ATOM 942 O O . ALA A 1 135 ? 24.079 -15.780 5.492 1.00 12.11 134 ALA A O 1
ATOM 944 N N . LYS A 1 136 ? 22.156 -14.715 5.991 1.00 10.82 135 LYS A N 1
ATOM 945 C CA . LYS A 1 136 ? 22.462 -14.691 7.417 1.00 10.25 135 LYS A CA 1
ATOM 946 C C . LYS A 1 136 ? 22.560 -16.105 7.979 1.00 8.37 135 LYS A C 1
ATOM 947 O O . LYS A 1 136 ? 23.497 -16.423 8.716 1.00 10.05 135 LYS A O 1
ATOM 953 N N . VAL A 1 137 ? 21.622 -16.979 7.616 1.00 8.38 136 VAL A N 1
ATOM 954 C CA . VAL A 1 137 ? 21.669 -18.340 8.135 1.00 9.89 136 VAL A CA 1
ATOM 955 C C . VAL A 1 137 ? 22.906 -19.077 7.623 1.00 9.97 136 VAL A C 1
ATOM 956 O O . VAL A 1 137 ? 23.574 -19.789 8.381 1.00 10.06 136 VAL A O 1
ATOM 960 N N . ASP A 1 138 ? 23.260 -18.880 6.346 1.00 9.98 137 ASP A N 1
ATOM 961 C CA . ASP A 1 138 ? 24.488 -19.479 5.824 1.00 10.99 137 ASP A CA 1
ATOM 962 C C . ASP A 1 138 ? 25.701 -18.980 6.594 1.00 10.62 137 ASP A C 1
ATOM 963 O O . ASP A 1 138 ? 26.599 -19.759 6.934 1.00 11.91 137 ASP A O 1
ATOM 968 N N . GLU A 1 139 ? 25.746 -17.676 6.870 1.00 10.30 138 GLU A N 1
ATOM 969 C CA . GLU A 1 139 ? 26.853 -17.110 7.629 1.00 11.77 138 GLU A CA 1
ATOM 970 C C . GLU A 1 139 ? 26.920 -17.715 9.026 1.00 11.62 138 GLU A C 1
ATOM 971 O O . GLU A 1 139 ? 27.993 -18.108 9.499 1.00 12.06 138 GLU A O 1
ATOM 977 N N . LEU A 1 140 ? 25.771 -17.804 9.702 1.00 10.14 139 LEU A N 1
ATOM 978 C CA . LEU A 1 140 ? 25.747 -18.342 11.058 1.00 10.34 139 LEU A CA 1
ATOM 979 C C . LEU A 1 140 ? 26.174 -19.803 11.083 1.00 11.01 139 LEU A C 1
ATOM 980 O O . LEU A 1 140 ? 26.836 -20.246 12.029 1.00 11.05 139 LEU A O 1
ATOM 985 N N . LEU A 1 141 ? 25.817 -20.564 10.041 1.00 10.45 140 LEU A N 1
ATOM 986 C CA . LEU A 1 141 ? 26.184 -21.975 9.990 1.00 11.49 140 LEU A CA 1
ATOM 987 C C . LEU A 1 141 ? 27.691 -22.161 9.859 1.00 14.06 140 LEU A C 1
ATOM 988 O O . LEU A 1 141 ? 28.223 -23.190 10.289 1.00 15.26 140 LEU A O 1
ATOM 993 N N . GLN A 1 142 ? 28.397 -21.179 9.291 1.00 12.45 141 GLN A N 1
ATOM 994 C CA . GLN A 1 142 ? 29.855 -21.251 9.263 1.00 14.53 141 GLN A CA 1
ATOM 995 C C . GLN A 1 142 ? 30.450 -21.117 10.659 1.00 17.09 141 GLN A C 1
ATOM 996 O O . GLN A 1 142 ? 31.493 -21.715 10.946 1.00 18.98 141 GLN A O 1
ATOM 1002 N N . ARG A 1 143 ? 29.803 -20.347 11.536 1.00 14.56 142 ARG A N 1
ATOM 1003 C CA . ARG A 1 143 ? 30.283 -20.195 12.905 1.00 18.17 142 ARG A CA 1
ATOM 1004 C C . ARG A 1 143 ? 29.816 -21.331 13.805 1.00 15.50 142 ARG A C 1
ATOM 1005 O O . ARG A 1 143 ? 30.546 -21.731 14.718 1.00 19.77 142 ARG A O 1
ATOM 1013 N N . GLY A 1 144 ? 28.614 -21.856 13.570 1.00 15.87 143 GLY A N 1
ATOM 1014 C CA . GLY A 1 144 ? 28.108 -22.984 14.328 1.00 13.29 143 GLY A CA 1
ATOM 1015 C C . GLY A 1 144 ? 27.489 -22.577 15.650 1.00 13.42 143 GLY A C 1
ATOM 1016 O O . GLY A 1 144 ? 26.282 -22.740 15.853 1.00 16.58 143 GLY A O 1
ATOM 1017 N N . CYS A 1 145 ? 28.306 -22.046 16.557 1.00 13.73 144 CYS A N 1
ATOM 1018 C CA . CYS A 1 145 ? 27.847 -21.583 17.861 1.00 13.79 144 CYS A CA 1
ATOM 1019 C C . CYS A 1 145 ? 27.736 -20.067 17.816 1.00 15.00 144 CYS A C 1
ATOM 1020 O O . CYS A 1 145 ? 28.736 -19.370 17.612 1.00 18.39 144 CYS A O 1
ATOM 1023 N N . ILE A 1 146 ? 26.513 -19.565 17.985 1.00 13.17 145 ILE A N 1
ATOM 1024 C CA . ILE A 1 146 ? 26.198 -18.156 17.809 1.00 11.54 145 ILE A CA 1
ATOM 1025 C C . ILE A 1 146 ? 25.245 -17.735 18.920 1.00 10.79 145 ILE A C 1
ATOM 1026 O O . ILE A 1 146 ? 24.711 -18.562 19.664 1.00 13.13 145 ILE A O 1
ATOM 1031 N N . ASP A 1 147 ? 25.056 -16.427 19.044 1.00 10.03 146 ASP A N 1
ATOM 1032 C CA . ASP A 1 147 ? 24.052 -15.859 19.938 1.00 9.92 146 ASP A CA 1
ATOM 1033 C C . ASP A 1 147 ? 22.842 -15.517 19.081 1.00 9.97 146 ASP A C 1
ATOM 1034 O O . ASP A 1 147 ? 22.898 -14.608 18.248 1.00 9.24 146 ASP A O 1
ATOM 1039 N N . ALA A 1 148 ? 21.750 -16.250 19.282 1.00 8.84 147 ALA A N 1
ATOM 1040 C CA . ALA A 1 148 ? 20.577 -16.063 18.439 1.00 9.64 147 ALA A CA 1
ATOM 1041 C C . ALA A 1 148 ? 19.927 -14.700 18.616 1.00 9.14 147 ALA A C 1
ATOM 1042 O O . ALA A 1 148 ? 19.047 -14.351 17.823 1.00 9.40 147 ALA A O 1
ATOM 1044 N N . ILE A 1 149 ? 20.311 -13.930 19.630 1.00 9.11 148 ILE A N 1
ATOM 1045 C CA . ILE A 1 149 ? 19.821 -12.561 19.735 1.00 9.40 148 ILE A CA 1
ATOM 1046 C C . ILE A 1 149 ? 20.720 -11.648 18.902 1.00 7.55 148 ILE A C 1
ATOM 1047 O O . ILE A 1 149 ? 20.358 -11.274 17.781 1.00 9.56 148 ILE A O 1
ATOM 1052 N N . ALA A 1 150 ? 21.909 -11.316 19.417 1.00 9.33 149 ALA A N 1
ATOM 1053 C CA . ALA A 1 150 ? 22.787 -10.375 18.716 1.00 8.89 149 ALA A CA 1
ATOM 1054 C C . ALA A 1 150 ? 23.044 -10.788 17.268 1.00 9.45 149 ALA A C 1
ATOM 1055 O O . ALA A 1 150 ? 22.980 -9.956 16.358 1.00 9.22 149 ALA A O 1
ATOM 1057 N N . ASP A 1 151 ? 23.318 -12.068 17.030 1.00 9.04 150 ASP A N 1
ATOM 1058 C CA . ASP A 1 151 ? 23.773 -12.509 15.718 1.00 8.31 150 ASP A CA 1
ATOM 1059 C C . ASP A 1 151 ? 22.644 -12.874 14.760 1.00 10.08 150 ASP A C 1
ATOM 1060 O O . ASP A 1 151 ? 22.920 -13.146 13.587 1.00 9.43 150 ASP A O 1
ATOM 1065 N N . LEU A 1 152 ? 21.394 -12.907 15.220 1.00 8.97 151 LEU A N 1
ATOM 1066 C CA . LEU A 1 152 ? 20.295 -13.335 14.363 1.00 8.53 151 LEU A CA 1
ATOM 1067 C C . LEU A 1 152 ? 19.084 -12.430 14.544 1.00 8.68 151 LEU A C 1
ATOM 1068 O O . LEU A 1 152 ? 18.707 -11.705 13.620 1.00 9.48 151 LEU A O 1
ATOM 1073 N N . ALA A 1 153 ? 18.468 -12.465 15.728 1.00 8.46 152 ALA A N 1
ATOM 1074 C CA . ALA A 1 153 ? 17.249 -11.689 15.947 1.00 8.88 152 ALA A CA 1
ATOM 1075 C C . ALA A 1 153 ? 17.498 -10.195 15.787 1.00 8.40 152 ALA A C 1
ATOM 1076 O O . ALA A 1 153 ? 16.619 -9.460 15.320 1.00 9.52 152 ALA A O 1
ATOM 1078 N N . GLU A 1 154 ? 18.675 -9.720 16.202 1.00 8.40 153 GLU A N 1
ATOM 1079 C CA . GLU A 1 154 ? 19.042 -8.326 15.982 1.00 8.66 153 GLU A CA 1
ATOM 1080 C C . GLU A 1 154 ? 19.686 -8.127 14.613 1.00 8.84 153 GLU A C 1
ATOM 1081 O O . GLU A 1 154 ? 19.290 -7.229 13.864 1.00 9.79 153 GLU A O 1
ATOM 1087 N N . ALA A 1 155 ? 20.653 -8.980 14.259 1.00 9.76 154 ALA A N 1
ATOM 1088 C CA . ALA A 1 155 ? 21.441 -8.757 13.050 1.00 9.25 154 ALA A CA 1
ATOM 1089 C C . ALA A 1 155 ? 20.579 -8.798 11.793 1.00 9.15 154 ALA A C 1
ATOM 1090 O O . ALA A 1 155 ? 20.782 -7.997 10.869 1.00 9.55 154 ALA A O 1
ATOM 1092 N N . TYR A 1 156 ? 19.630 -9.738 11.714 1.00 8.11 155 TYR A N 1
ATOM 1093 C CA . TYR A 1 156 ? 18.831 -9.821 10.493 1.00 7.89 155 TYR A CA 1
ATOM 1094 C C . TYR A 1 156 ? 17.961 -8.586 10.278 1.00 8.45 155 TYR A C 1
ATOM 1095 O O . TYR A 1 156 ? 18.052 -7.974 9.199 1.00 8.55 155 TYR A O 1
ATOM 1104 N N . PRO A 1 157 ? 17.127 -8.154 11.232 1.00 8.32 156 PRO A N 1
ATOM 1105 C CA . PRO A 1 157 ? 16.368 -6.915 10.997 1.00 8.60 156 PRO A CA 1
ATOM 1106 C C . PRO A 1 157 ? 17.246 -5.704 10.743 1.00 7.87 156 PRO A C 1
ATOM 1107 O O . PRO A 1 157 ? 16.908 -4.864 9.902 1.00 8.26 156 PRO A O 1
ATOM 1111 N N . LEU A 1 158 ? 18.381 -5.605 11.433 1.00 7.40 157 LEU A N 1
ATOM 1112 C CA . LEU A 1 158 ? 19.308 -4.514 11.151 1.00 8.50 157 LEU A CA 1
ATOM 1113 C C . LEU A 1 158 ? 19.816 -4.560 9.714 1.00 9.20 157 LEU A C 1
ATOM 1114 O O . LEU A 1 158 ? 20.137 -3.513 9.134 1.00 9.92 157 LEU A O 1
ATOM 1119 N N . SER A 1 159 ? 19.896 -5.754 9.121 1.00 9.08 158 SER A N 1
ATOM 1120 C CA . SER A 1 159 ? 20.417 -5.888 7.764 1.00 9.59 158 SER A CA 1
ATOM 1121 C C . SER A 1 159 ? 19.399 -5.543 6.683 1.00 8.89 158 SER A C 1
ATOM 1122 O O . SER A 1 159 ? 19.802 -5.360 5.530 1.00 12.00 158 SER A O 1
ATOM 1125 N N . VAL A 1 160 ? 18.106 -5.424 7.006 1.00 7.89 159 VAL A N 1
ATOM 1126 C CA . VAL A 1 160 ? 17.078 -5.178 6.003 1.00 8.74 159 VAL A CA 1
ATOM 1127 C C . VAL A 1 160 ? 16.237 -3.942 6.299 1.00 8.96 159 VAL A C 1
ATOM 1128 O O . VAL A 1 160 ? 15.871 -3.210 5.373 1.00 9.43 159 VAL A O 1
ATOM 1132 N N . PHE A 1 161 ? 15.882 -3.700 7.563 1.00 7.75 160 PHE A N 1
ATOM 1133 C CA . PHE A 1 161 ? 14.886 -2.663 7.827 1.00 8.11 160 PHE A CA 1
ATOM 1134 C C . PHE A 1 161 ? 15.419 -1.236 7.690 1.00 7.81 160 PHE A C 1
ATOM 1135 O O . PHE A 1 161 ? 14.759 -0.406 7.049 1.00 8.62 160 PHE A O 1
ATOM 1143 N N . PRO A 1 162 ? 16.585 -0.900 8.254 1.00 7.79 161 PRO A N 1
ATOM 1144 C CA . PRO A 1 162 ? 17.114 0.459 8.017 1.00 6.93 161 PRO A CA 1
ATOM 1145 C C . PRO A 1 162 ? 17.281 0.782 6.542 1.00 9.86 161 PRO A C 1
ATOM 1146 O O . PRO A 1 162 ? 16.944 1.893 6.113 1.00 9.12 161 PRO A O 1
ATOM 1150 N N . ASP A 1 163 ? 17.765 -0.174 5.743 1.00 8.68 162 ASP A N 1
ATOM 1151 C CA . ASP A 1 163 ? 17.843 0.041 4.301 1.00 9.51 162 ASP A CA 1
ATOM 1152 C C . ASP A 1 163 ? 16.460 0.247 3.696 1.00 9.85 162 ASP A C 1
ATOM 1153 O O . ASP A 1 163 ? 16.269 1.137 2.860 1.00 10.07 162 ASP A O 1
ATOM 1158 N N . ALA A 1 164 ? 15.480 -0.570 4.098 1.00 8.56 163 ALA A N 1
ATOM 1159 C CA . ALA A 1 164 ? 14.134 -0.425 3.552 1.00 8.56 163 ALA A CA 1
ATOM 1160 C C . ALA A 1 164 ? 13.511 0.913 3.933 1.00 9.59 163 ALA A C 1
ATOM 1161 O O . ALA A 1 164 ? 12.657 1.428 3.200 1.00 9.55 163 ALA A O 1
ATOM 1163 N N . MET A 1 165 ? 13.903 1.472 5.084 1.00 8.94 164 MET A N 1
ATOM 1164 C CA . MET A 1 165 ? 13.460 2.807 5.475 1.00 8.22 164 MET A CA 1
ATOM 1165 C C . MET A 1 165 ? 14.086 3.892 4.607 1.00 9.71 164 MET A C 1
ATOM 1166 O O . MET A 1 165 ? 13.507 4.977 4.454 1.00 9.92 164 MET A O 1
ATOM 1171 N N . GLY A 1 166 ? 15.268 3.632 4.054 1.00 8.70 165 GLY A N 1
ATOM 1172 C CA . GLY A 1 166 ? 16.038 4.651 3.367 1.00 8.77 165 GLY A CA 1
ATOM 1173 C C . GLY A 1 166 ? 17.003 5.422 4.243 1.00 9.55 165 GLY A C 1
ATOM 1174 O O . GLY A 1 166 ? 17.371 6.546 3.885 1.00 9.69 165 GLY A O 1
ATOM 1175 N N . LEU A 1 167 ? 17.423 4.866 5.375 1.00 8.22 166 LEU A N 1
ATOM 1176 C CA . LEU A 1 167 ? 18.336 5.550 6.277 1.00 9.15 166 LEU A CA 1
ATOM 1177 C C . LEU A 1 167 ? 19.768 5.455 5.767 1.00 10.42 166 LEU A C 1
ATOM 1178 O O . LEU A 1 167 ? 20.174 4.449 5.175 1.00 10.68 166 LEU A O 1
ATOM 1183 N N . LYS A 1 168 ? 20.538 6.515 6.007 1.00 11.06 167 LYS A N 1
ATOM 1184 C CA . LYS A 1 168 ? 21.970 6.450 5.780 1.00 10.96 167 LYS A CA 1
ATOM 1185 C C . LYS A 1 168 ? 22.594 5.438 6.740 1.00 13.84 167 LYS A C 1
ATOM 1186 O O . LYS A 1 168 ? 21.969 4.982 7.700 1.00 10.78 167 LYS A O 1
ATOM 1192 N N . GLN A 1 169 ? 23.852 5.084 6.463 1.00 14.72 168 GLN A N 1
ATOM 1193 C CA . GLN A 1 169 ? 24.554 4.130 7.319 1.00 14.39 168 GLN A CA 1
ATOM 1194 C C . GLN A 1 169 ? 24.889 4.739 8.672 1.00 14.88 168 GLN A C 1
ATOM 1195 O O . GLN A 1 169 ? 24.700 4.099 9.714 1.00 14.39 168 GLN A O 1
ATOM 1201 N N . GLU A 1 170 ? 25.383 5.972 8.679 1.00 12.71 169 GLU A N 1
ATOM 1202 C CA . GLU A 1 170 ? 25.893 6.559 9.910 1.00 14.01 169 GLU A CA 1
ATOM 1203 C C . GLU A 1 170 ? 24.772 6.761 10.922 1.00 13.62 169 GLU A C 1
ATOM 1204 O O . GLU A 1 170 ? 23.699 7.277 10.591 1.00 13.65 169 GLU A O 1
ATOM 1210 N N . GLY A 1 171 ? 25.023 6.340 12.160 1.00 11.88 170 GLY A N 1
ATOM 1211 C CA . GLY A 1 171 ? 24.111 6.597 13.250 1.00 11.92 170 GLY A CA 1
ATOM 1212 C C . GLY A 1 171 ? 23.087 5.516 13.511 1.00 9.07 170 GLY A C 1
ATOM 1213 O O . GLY A 1 171 ? 22.292 5.659 14.447 1.00 10.36 170 GLY A O 1
ATOM 1214 N N . ARG A 1 172 ? 23.089 4.431 12.730 1.00 10.56 171 ARG A N 1
ATOM 1215 C CA . ARG A 1 172 ? 22.089 3.383 12.913 1.0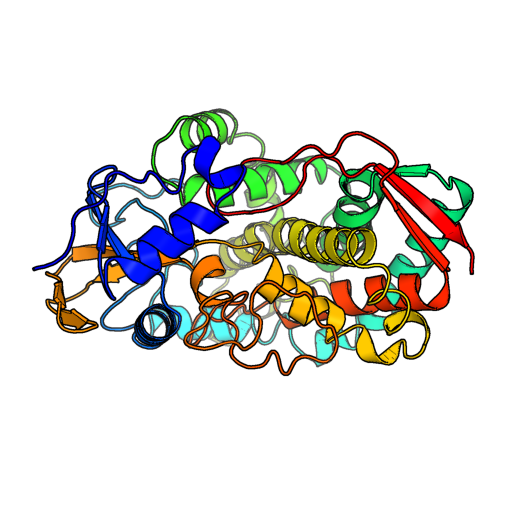0 9.31 171 ARG A CA 1
ATOM 1216 C C . ARG A 1 172 ? 22.164 2.739 14.289 1.00 9.13 171 ARG A C 1
ATOM 1217 O O . ARG A 1 172 ? 21.179 2.134 14.728 1.00 9.41 171 ARG A O 1
ATOM 1225 N N . GLU A 1 173 ? 23.300 2.868 14.983 1.00 10.04 172 GLU A N 1
ATOM 1226 C CA . GLU A 1 173 ? 23.431 2.357 16.344 1.00 11.48 172 GLU A CA 1
ATOM 1227 C C . GLU A 1 173 ? 22.463 3.015 17.323 1.00 9.12 172 GLU A C 1
ATOM 1228 O O . GLU A 1 173 ? 22.295 2.502 18.436 1.00 9.82 172 GLU A O 1
ATOM 1234 N N . HIS A 1 174 ? 21.824 4.124 16.942 1.00 10.43 173 HIS A N 1
ATOM 1235 C CA . HIS A 1 174 ? 20.822 4.759 17.789 1.00 8.92 173 HIS A CA 1
ATOM 1236 C C . HIS A 1 174 ? 19.449 4.099 17.699 1.00 9.86 173 HIS A C 1
ATOM 1237 O O . HIS A 1 174 ? 18.589 4.394 18.534 1.00 8.66 173 HIS A O 1
ATOM 1244 N N . LEU A 1 175 ? 19.214 3.224 16.718 1.00 7.26 174 LEU A N 1
ATOM 1245 C CA . LEU A 1 175 ? 17.853 2.766 16.449 1.00 8.75 174 LEU A CA 1
ATOM 1246 C C . LEU A 1 175 ? 17.329 1.868 17.561 1.00 8.50 174 LEU A C 1
ATOM 1247 O O . LEU A 1 175 ? 16.207 2.057 18.044 1.00 7.98 174 LEU A O 1
ATOM 1252 N N . LEU A 1 176 ? 18.103 0.863 17.955 1.00 9.07 175 LEU A N 1
ATOM 1253 C CA . LEU A 1 176 ? 17.647 -0.031 19.012 1.00 8.79 175 LEU A CA 1
ATOM 1254 C C . LEU A 1 176 ? 17.554 0.686 20.360 1.00 9.13 175 LEU A C 1
ATOM 1255 O O . LEU A 1 176 ? 16.560 0.501 21.074 1.00 8.68 175 LEU A O 1
ATOM 1260 N N . PRO A 1 177 ? 18.531 1.520 20.747 1.00 8.78 176 PRO A N 1
ATOM 1261 C CA . PRO A 1 177 ? 18.340 2.311 21.978 1.00 9.07 176 PRO A CA 1
ATOM 1262 C C . PRO A 1 177 ? 17.109 3.198 21.941 1.00 8.14 176 PRO A C 1
ATOM 1263 O O . PRO A 1 177 ? 16.413 3.321 22.959 1.00 9.20 176 PRO A O 1
ATOM 1267 N N . TYR A 1 178 ? 16.808 3.819 20.800 1.00 7.57 177 TYR A N 1
ATOM 1268 C CA . TYR A 1 178 ? 15.613 4.656 20.732 1.00 9.24 177 TYR A CA 1
ATOM 1269 C C . TYR A 1 178 ? 14.356 3.831 20.952 1.00 8.44 177 TYR A C 1
ATOM 1270 O O . TYR A 1 178 ? 13.453 4.235 21.696 1.00 9.01 177 TYR A O 1
ATOM 1279 N N . ALA A 1 179 ? 14.273 2.672 20.301 1.00 7.91 178 ALA A N 1
ATOM 1280 C CA . ALA A 1 179 ? 13.097 1.827 20.471 1.00 8.47 178 ALA A CA 1
ATOM 1281 C C . ALA A 1 179 ? 12.975 1.314 21.898 1.00 6.31 178 ALA A C 1
ATOM 1282 O O . ALA A 1 179 ? 11.875 1.309 22.463 1.00 8.12 178 ALA A O 1
ATOM 1284 N N . GLY A 1 180 ? 14.087 0.896 22.506 1.00 7.55 179 GLY A N 1
ATOM 1285 C CA . GLY A 1 180 ? 14.025 0.476 23.896 1.00 8.67 179 GLY A CA 1
ATOM 1286 C C . GLY A 1 180 ? 13.469 1.572 24.782 1.00 8.81 179 GLY A C 1
ATOM 1287 O O . GLY A 1 180 ? 12.664 1.317 25.683 1.00 9.33 179 GLY A O 1
ATOM 1288 N N . LEU A 1 181 ? 13.866 2.815 24.503 1.00 7.30 180 LEU A N 1
ATOM 1289 C CA . LEU A 1 181 ? 13.345 3.974 25.215 1.00 8.81 180 LEU A CA 1
ATOM 1290 C C . LEU A 1 181 ? 11.840 4.136 24.997 1.00 7.60 180 LEU A C 1
ATOM 1291 O O . LEU A 1 181 ? 11.081 4.302 25.960 1.00 7.45 180 LEU A O 1
ATOM 1296 N N . VAL A 1 182 ? 11.388 4.091 23.740 1.00 6.63 181 VAL A N 1
ATOM 1297 C CA . VAL A 1 182 ? 9.958 4.235 23.455 1.00 8.74 181 VAL A CA 1
ATOM 1298 C C . VAL A 1 182 ? 9.151 3.208 24.234 1.00 7.45 181 VAL A C 1
ATOM 1299 O O . VAL A 1 182 ? 8.133 3.525 24.867 1.00 7.74 181 VAL A O 1
ATOM 1303 N N . PHE A 1 183 ? 9.598 1.958 24.203 1.00 7.00 182 PHE A N 1
ATOM 1304 C CA . PHE A 1 183 ? 8.832 0.902 24.845 1.00 6.71 182 PHE A CA 1
ATOM 1305 C C . PHE A 1 183 ? 8.931 0.962 26.364 1.00 7.65 182 PHE A C 1
ATOM 1306 O O . PHE A 1 183 ? 7.954 0.654 27.055 1.00 6.93 182 PHE A O 1
ATOM 1314 N N . ASN A 1 184 ? 10.075 1.383 26.907 1.00 6.95 183 ASN A N 1
ATOM 1315 C CA . ASN A 1 184 ? 10.135 1.623 28.347 1.00 6.71 183 ASN A CA 1
ATOM 1316 C C . ASN A 1 184 ? 9.240 2.779 28.766 1.00 7.67 183 ASN A C 1
ATOM 1317 O O . ASN A 1 184 ? 8.684 2.758 29.870 1.00 7.94 183 ASN A O 1
ATOM 1322 N N . ALA A 1 185 ? 9.076 3.775 27.893 1.00 7.40 184 ALA A N 1
ATOM 1323 C CA . ALA A 1 185 ? 8.351 4.988 28.254 1.00 7.04 184 ALA A CA 1
ATOM 1324 C C . ALA A 1 185 ? 6.842 4.784 28.322 1.00 7.64 184 ALA A C 1
ATOM 1325 O O . ALA A 1 185 ? 6.156 5.596 28.952 1.00 9.47 184 ALA A O 1
ATOM 1327 N N . PHE A 1 186 ? 6.300 3.722 27.720 1.00 7.16 185 PHE A N 1
ATOM 1328 C CA . PHE A 1 186 ? 4.900 3.400 27.985 1.00 8.03 185 PHE A CA 1
ATOM 1329 C C . PHE A 1 186 ? 4.677 2.938 29.416 1.00 8.38 185 PHE A C 1
ATOM 1330 O O . PHE A 1 186 ? 3.535 2.941 29.885 1.00 9.03 185 PHE A O 1
ATOM 1338 N N . GLY A 1 187 ? 5.724 2.509 30.112 1.00 6.93 186 GLY A N 1
ATOM 1339 C CA . GLY A 1 187 ? 5.546 1.950 31.428 1.00 8.41 186 GLY A CA 1
ATOM 1340 C C . GLY A 1 187 ? 5.310 3.014 32.471 1.00 8.29 186 GLY A C 1
ATOM 1341 O O . GLY A 1 187 ? 5.259 4.216 32.191 1.00 8.63 186 GLY A O 1
ATOM 1342 N N . PRO A 1 188 ? 5.161 2.566 33.712 1.00 7.46 187 PRO A N 1
ATOM 1343 C CA . PRO A 1 188 ? 5.041 3.494 34.832 1.00 8.71 187 PRO A CA 1
ATOM 1344 C C . PRO A 1 188 ? 6.372 4.171 35.097 1.00 8.92 187 PRO A C 1
ATOM 1345 O O . PRO A 1 188 ? 7.411 3.741 34.566 1.00 9.85 187 PRO A O 1
ATOM 1349 N N . PRO A 1 189 ? 6.387 5.237 35.907 1.00 9.86 188 PRO A N 1
ATOM 1350 C CA . PRO A 1 189 ? 7.648 5.933 36.213 1.00 11.76 188 PRO A CA 1
ATOM 1351 C C . PRO A 1 189 ? 8.517 5.142 37.186 1.00 11.31 188 PRO A C 1
ATOM 1352 O O . PRO A 1 189 ? 8.823 5.584 38.299 1.00 16.27 188 PRO A O 1
ATOM 1356 N N . ASN A 1 190 ? 8.909 3.941 36.770 1.00 10.27 189 ASN A N 1
ATOM 1357 C CA . ASN A 1 190 ? 9.834 3.116 37.528 1.00 12.45 189 ASN A CA 1
ATOM 1358 C C . ASN A 1 190 ? 11.263 3.408 37.075 1.00 10.00 189 ASN A C 1
ATOM 1359 O O . ASN A 1 190 ? 11.516 4.287 36.248 1.00 10.73 189 ASN A O 1
ATOM 1364 N N . GLU A 1 191 ? 12.222 2.658 37.609 1.00 11.61 190 GLU A N 1
ATOM 1365 C CA . GLU A 1 191 ? 13.615 2.927 37.286 1.00 12.66 190 GLU A CA 1
ATOM 1366 C C . GLU A 1 191 ? 13.915 2.646 35.815 1.00 11.30 190 GLU A C 1
ATOM 1367 O O . GLU A 1 191 ? 14.700 3.371 35.191 1.00 11.98 190 GLU A O 1
ATOM 1373 N N . LEU A 1 192 ? 13.308 1.602 35.241 1.00 10.21 191 LEU A N 1
ATOM 1374 C CA . LEU A 1 192 ? 13.533 1.324 33.825 1.00 10.92 191 LEU A CA 1
ATOM 1375 C C . LEU A 1 192 ? 13.157 2.524 32.971 1.00 10.33 191 LEU A C 1
ATOM 1376 O O . LEU A 1 192 ? 13.884 2.887 32.040 1.00 10.82 191 LEU A O 1
ATOM 1381 N N . ARG A 1 193 ? 12.016 3.147 33.270 1.00 9.90 192 ARG A N 1
ATOM 1382 C CA . ARG A 1 193 ? 11.568 4.288 32.481 1.00 8.87 192 ARG A CA 1
ATOM 1383 C C . ARG A 1 193 ? 12.440 5.514 32.737 1.00 9.65 192 ARG A C 1
ATOM 1384 O O . ARG A 1 193 ? 12.849 6.208 31.794 1.00 10.83 192 ARG A O 1
ATOM 1392 N N . GLN A 1 194 ? 12.727 5.803 34.011 1.00 10.08 193 GLN A N 1
ATOM 1393 C CA . GLN A 1 194 ? 13.527 6.980 34.360 1.00 13.44 193 GLN A CA 1
ATOM 1394 C C . GLN A 1 194 ? 14.897 6.937 33.693 1.00 11.23 193 GLN A C 1
ATOM 1395 O O . GLN A 1 194 ? 15.369 7.938 33.140 1.00 11.96 193 GLN A O 1
ATOM 1401 N N . THR A 1 195 ? 15.568 5.790 33.777 1.00 10.61 194 THR A N 1
ATOM 1402 C CA . THR A 1 195 ? 16.906 5.657 33.215 1.00 13.26 194 THR A CA 1
ATOM 1403 C C . THR A 1 195 ? 16.886 5.801 31.699 1.00 11.36 194 THR A C 1
ATOM 1404 O O . THR A 1 195 ? 17.779 6.428 31.112 1.00 12.08 194 THR A O 1
ATOM 1408 N N . ALA A 1 196 ? 15.861 5.249 31.047 1.00 10.97 195 ALA A N 1
ATOM 1409 C CA . ALA A 1 196 ? 15.742 5.392 29.599 1.00 12.06 195 ALA A CA 1
ATOM 1410 C C . ALA A 1 196 ? 15.617 6.857 29.209 1.00 9.97 195 ALA A C 1
ATOM 1411 O O . ALA A 1 196 ? 16.291 7.328 28.285 1.00 10.39 195 ALA A O 1
ATOM 1413 N N . ILE A 1 197 ? 14.751 7.594 29.901 1.00 10.82 196 ILE A N 1
ATOM 1414 C CA . ILE A 1 197 ? 14.553 8.999 29.565 1.00 11.56 196 ILE A CA 1
ATOM 1415 C C . ILE A 1 197 ? 15.820 9.806 29.833 1.00 12.22 196 ILE A C 1
ATOM 1416 O O . ILE A 1 197 ? 16.179 10.692 29.050 1.00 13.01 196 ILE A O 1
ATOM 1421 N N . GLU A 1 198 ? 16.538 9.488 30.916 1.00 11.43 197 GLU A N 1
ATOM 1422 C CA . GLU A 1 198 ? 17.785 10.192 31.222 1.00 12.42 197 GLU A CA 1
ATOM 1423 C C . GLU A 1 198 ? 18.781 10.108 30.072 1.00 14.41 197 GLU A C 1
ATOM 1424 O O . GLU A 1 198 ? 19.525 11.063 29.811 1.00 14.52 197 GLU A O 1
ATOM 1430 N N . ARG A 1 199 ? 18.818 8.973 29.377 1.00 12.20 198 ARG A N 1
ATOM 1431 C CA . ARG A 1 199 ? 19.811 8.711 28.344 1.00 15.00 198 ARG A CA 1
ATOM 1432 C C . ARG A 1 199 ? 19.311 9.041 26.943 1.00 13.50 198 ARG A C 1
ATOM 1433 O O . ARG A 1 199 ? 20.010 8.760 25.964 1.00 16.47 198 ARG A O 1
ATOM 1441 N N . SER A 1 200 ? 18.140 9.667 26.830 1.00 13.01 199 SER A N 1
ATOM 1442 C CA . SER A 1 200 ? 17.402 9.688 25.571 1.00 13.16 199 SER A CA 1
ATOM 1443 C C . SER A 1 200 ? 17.914 10.712 24.567 1.00 12.21 199 SER A C 1
ATOM 1444 O O . SER A 1 200 ? 17.707 10.529 23.363 1.00 12.36 199 SER A O 1
ATOM 1447 N N . ALA A 1 201 ? 18.539 11.802 25.020 1.00 12.65 200 ALA A N 1
ATOM 1448 C CA . ALA A 1 201 ? 18.753 12.948 24.134 1.00 11.68 200 ALA A CA 1
ATOM 1449 C C . ALA A 1 201 ? 19.471 12.620 22.830 1.00 12.18 200 ALA A C 1
ATOM 1450 O O . ALA A 1 201 ? 18.975 13.026 21.762 1.00 12.23 200 ALA A O 1
ATOM 1452 N N . PRO A 1 202 ? 20.605 11.915 22.820 1.00 12.02 201 PRO A N 1
ATOM 1453 C CA . PRO A 1 202 ? 21.268 11.659 21.531 1.00 13.04 201 PRO A CA 1
ATOM 1454 C C . PRO A 1 202 ? 20.469 10.759 20.602 1.00 10.91 201 PRO A C 1
ATOM 1455 O O . PRO A 1 202 ? 20.573 10.908 19.379 1.00 11.56 201 PRO A O 1
ATOM 1459 N N . HIS A 1 203 ? 19.693 9.815 21.143 1.00 11.00 202 HIS A N 1
ATOM 1460 C CA . HIS A 1 203 ? 18.891 8.941 20.291 1.00 10.95 202 HIS A CA 1
ATOM 1461 C C . HIS A 1 203 ? 17.714 9.694 19.700 1.00 12.38 202 HIS A C 1
ATOM 1462 O O . HIS A 1 203 ? 17.393 9.534 18.514 1.00 12.69 202 HIS A O 1
ATOM 1469 N N A GLN A 1 204 ? 17.046 10.519 20.514 0.48 11.70 203 GLN A N 1
ATOM 1470 N N B GLN A 1 204 ? 17.056 10.514 20.519 0.52 11.67 203 GLN A N 1
ATOM 1471 C CA A GLN A 1 204 ? 15.970 11.356 19.994 0.48 12.91 203 GLN A CA 1
ATOM 1472 C CA B GLN A 1 204 ? 15.981 11.369 20.035 0.52 13.09 203 GLN A CA 1
ATOM 1473 C C A GLN A 1 204 ? 16.483 12.301 18.919 0.48 12.72 203 GLN A C 1
ATOM 1474 C C B GLN A 1 204 ? 16.476 12.309 18.945 0.52 12.80 203 GLN A C 1
ATOM 1475 O O A GLN A 1 204 ? 15.831 12.491 17.886 0.48 12.68 203 GLN A O 1
ATOM 1476 O O B GLN A 1 204 ? 15.806 12.494 17.922 0.52 12.77 203 GLN A O 1
ATOM 1487 N N . ALA A 1 205 ? 17.644 12.921 19.153 1.00 11.76 204 ALA A N 1
ATOM 1488 C CA . ALA A 1 205 ? 18.184 13.860 18.175 1.00 10.11 204 ALA A CA 1
ATOM 1489 C C . ALA A 1 205 ? 18.461 13.174 16.844 1.00 10.38 204 ALA A C 1
ATOM 1490 O O . ALA A 1 205 ? 18.137 13.713 15.781 1.00 11.61 204 ALA A O 1
ATOM 1492 N N . TYR A 1 206 ? 19.058 11.984 16.883 1.00 10.38 205 TYR A N 1
ATOM 1493 C CA . TYR A 1 206 ? 19.316 11.262 15.645 1.00 10.70 205 TYR A CA 1
ATOM 1494 C C . TYR A 1 206 ? 18.014 10.902 14.944 1.00 9.11 205 TYR A C 1
ATOM 1495 O O . TYR A 1 206 ? 17.862 11.126 13.738 1.00 9.40 205 TYR A O 1
ATOM 1504 N N . VAL A 1 207 ? 17.067 10.326 15.687 1.00 9.86 206 VAL A N 1
ATOM 1505 C CA . VAL A 1 207 ? 15.841 9.829 15.069 1.00 10.81 206 VAL A CA 1
ATOM 1506 C C . VAL A 1 207 ? 15.057 10.976 14.452 1.00 12.41 206 VAL A C 1
ATOM 1507 O O . VAL A 1 207 ? 14.623 10.902 13.298 1.00 12.05 206 VAL A O 1
ATOM 1511 N N . ASN A 1 208 ? 14.881 12.065 15.206 1.00 11.77 207 ASN A N 1
ATOM 1512 C CA . ASN A 1 208 ? 14.120 13.192 14.679 1.00 10.42 207 ASN A CA 1
ATOM 1513 C C . ASN A 1 208 ? 14.750 13.739 13.405 1.00 9.16 207 ASN A C 1
ATOM 1514 O O . ASN A 1 208 ? 14.041 14.076 12.450 1.00 12.62 207 ASN A O 1
ATOM 1519 N N . GLU A 1 209 ? 16.081 13.807 13.355 1.00 11.61 208 GLU A N 1
ATOM 1520 C CA . GLU A 1 209 ? 16.732 14.337 12.160 1.00 10.70 208 GLU A CA 1
ATOM 1521 C C . GLU A 1 209 ? 16.512 13.434 10.949 1.00 10.41 208 GLU A C 1
ATOM 1522 O O . GLU A 1 209 ? 16.285 13.928 9.839 1.00 11.46 208 GLU A O 1
ATOM 1528 N N . GLN A 1 210 ? 16.565 12.108 11.136 1.00 9.17 209 GLN A N 1
ATOM 1529 C CA . GLN A 1 210 ? 16.379 11.199 10.008 1.00 8.96 209 GLN A CA 1
ATOM 1530 C C . GLN A 1 210 ? 14.964 11.249 9.449 1.00 9.18 209 GLN A C 1
ATOM 1531 O O . GLN A 1 210 ? 14.735 10.740 8.345 1.00 12.11 209 GLN A O 1
ATOM 1537 N N . CYS A 1 211 ? 14.011 11.835 10.182 1.00 7.77 210 CYS A N 1
ATOM 1538 C CA . CYS A 1 211 ? 12.629 11.909 9.729 1.00 7.53 210 CYS A CA 1
ATOM 1539 C C . CYS A 1 211 ? 12.405 12.980 8.674 1.00 7.53 210 CYS A C 1
ATOM 1540 O O . CYS A 1 211 ? 11.341 12.989 8.043 1.00 8.23 210 CYS A O 1
ATOM 1543 N N . GLN A 1 212 ? 13.369 13.874 8.472 1.00 9.36 211 GLN A N 1
ATOM 1544 C CA . GLN A 1 212 ? 13.217 14.942 7.495 1.00 8.81 211 GLN A CA 1
ATOM 1545 C C . GLN A 1 212 ? 13.420 14.399 6.089 1.00 8.53 211 GLN A C 1
ATOM 1546 O O . GLN A 1 212 ? 14.285 13.547 5.855 1.00 9.72 211 GLN A O 1
ATOM 1552 N N . ARG A 1 213 ? 12.619 14.915 5.156 1.00 8.92 212 ARG A N 1
ATOM 1553 C CA . ARG A 1 213 ? 12.586 14.401 3.786 1.00 10.53 212 ARG A CA 1
ATOM 1554 C C . ARG A 1 213 ? 13.946 14.238 3.113 1.00 10.78 212 ARG A C 1
ATOM 1555 O O . ARG A 1 213 ? 14.165 13.188 2.482 1.00 11.47 212 ARG A O 1
ATOM 1563 N N . PRO A 1 214 ? 14.883 15.194 3.180 1.00 11.44 213 PRO A N 1
ATOM 1564 C CA . PRO A 1 214 ? 16.157 15.010 2.466 1.00 15.04 213 PRO A CA 1
ATOM 1565 C C . PRO A 1 214 ? 17.004 13.867 2.994 1.00 15.10 213 PRO A C 1
ATOM 1566 O O . PRO A 1 214 ? 17.959 13.467 2.314 1.00 15.02 213 PRO A O 1
ATOM 1570 N N . ASN A 1 215 ? 16.694 13.330 4.171 1.00 11.67 214 ASN A N 1
ATOM 1571 C CA . ASN A 1 215 ? 17.535 12.325 4.804 1.00 12.99 214 ASN A CA 1
ATOM 1572 C C . ASN A 1 215 ? 17.039 10.904 4.571 1.00 11.28 214 ASN A C 1
ATOM 1573 O O . ASN A 1 215 ? 17.562 9.964 5.181 1.00 13.77 214 ASN A O 1
ATOM 1578 N N . LEU A 1 216 ? 16.045 10.725 3.705 1.00 10.09 215 LEU A N 1
ATOM 1579 C CA . LEU A 1 216 ? 15.447 9.419 3.461 1.00 9.98 215 LEU A CA 1
ATOM 1580 C C . LEU A 1 216 ? 15.618 9.069 1.988 1.00 10.17 215 LEU A C 1
ATOM 1581 O O . LEU A 1 216 ? 15.124 9.793 1.117 1.00 11.17 215 LEU A O 1
ATOM 1586 N N . ALA A 1 217 ? 16.317 7.964 1.719 1.00 9.58 216 ALA A N 1
ATOM 1587 C CA . ALA A 1 217 ? 16.759 7.653 0.369 1.00 11.05 216 ALA A CA 1
ATOM 1588 C C . ALA A 1 217 ? 15.572 7.333 -0.539 1.00 11.13 216 ALA A C 1
ATOM 1589 O O . ALA A 1 217 ? 14.535 6.852 -0.075 1.00 11.11 216 ALA A O 1
ATOM 1591 N N . PRO A 1 218 ? 15.708 7.588 -1.843 1.00 12.66 217 PRO A N 1
ATOM 1592 C CA . PRO A 1 218 ? 14.598 7.346 -2.774 1.00 12.97 217 PRO A CA 1
ATOM 1593 C C . PRO A 1 218 ? 14.061 5.922 -2.690 1.00 10.72 217 PRO A C 1
ATOM 1594 O O . PRO A 1 218 ? 14.813 4.958 -2.546 1.00 12.52 217 PRO A O 1
ATOM 1598 N N . GLY A 1 219 ? 12.740 5.794 -2.794 1.00 13.04 218 GLY A N 1
ATOM 1599 C CA . GLY A 1 219 ? 12.107 4.493 -2.874 1.00 15.04 218 GLY A CA 1
ATOM 1600 C C . GLY A 1 219 ? 11.858 3.793 -1.555 1.00 13.29 218 GLY A C 1
ATOM 1601 O O . GLY A 1 219 ? 11.134 2.790 -1.538 1.00 16.61 218 GLY A O 1
ATOM 1602 N N . GLY A 1 220 ? 12.431 4.272 -0.449 1.00 11.10 219 GLY A N 1
ATOM 1603 C CA . GLY A 1 220 ? 12.258 3.622 0.836 1.00 10.44 219 GLY A CA 1
ATOM 1604 C C . GLY A 1 220 ? 10.969 4.044 1.521 1.00 10.29 219 GLY A C 1
ATOM 1605 O O . GLY A 1 220 ? 10.223 4.895 1.037 1.00 10.87 219 GLY A O 1
ATOM 1606 N N . PHE A 1 221 ? 10.703 3.427 2.680 1.00 9.85 220 PHE A N 1
ATOM 1607 C CA . PHE A 1 221 ? 9.455 3.711 3.384 1.00 8.57 220 PHE A CA 1
ATOM 1608 C C . PHE A 1 221 ? 9.354 5.187 3.751 1.00 8.96 220 PHE A C 1
ATOM 1609 O O . PHE A 1 221 ? 8.273 5.778 3.662 1.00 8.86 220 PHE A O 1
ATOM 1617 N N . GLY A 1 222 ? 10.463 5.785 4.205 1.00 8.72 221 GLY A N 1
ATOM 1618 C CA . GLY A 1 222 ? 10.423 7.180 4.625 1.00 9.08 221 GLY A CA 1
ATOM 1619 C C . GLY A 1 222 ? 10.089 8.120 3.486 1.00 10.18 221 GLY A C 1
ATOM 1620 O O . GLY A 1 222 ? 9.243 9.007 3.626 1.00 10.76 221 GLY A O 1
ATOM 1621 N N . ALA A 1 223 ? 10.763 7.947 2.346 1.00 9.62 222 ALA A N 1
ATOM 1622 C CA . ALA A 1 223 ? 10.464 8.770 1.178 1.00 10.29 222 ALA A CA 1
ATOM 1623 C C . ALA A 1 223 ? 9.023 8.585 0.732 1.00 10.17 222 ALA A C 1
ATOM 1624 O O . ALA A 1 223 ? 8.367 9.540 0.295 1.00 11.49 222 ALA A O 1
ATOM 1626 N N . CYS A 1 224 ? 8.506 7.361 0.844 1.00 10.17 223 CYS A N 1
ATOM 1627 C CA A CYS A 1 224 ? 7.131 7.096 0.435 0.48 11.26 223 CYS A CA 1
ATOM 1628 C CA B CYS A 1 224 ? 7.134 7.113 0.423 0.52 11.24 223 CYS A CA 1
ATOM 1629 C C . CYS A 1 224 ? 6.134 7.838 1.317 1.00 10.19 223 CYS A C 1
ATOM 1630 O O . CYS A 1 224 ? 5.127 8.356 0.825 1.00 13.45 223 CYS A O 1
ATOM 1635 N N . ILE A 1 225 ? 6.395 7.899 2.625 1.00 10.58 224 ILE A N 1
ATOM 1636 C CA . ILE A 1 225 ? 5.534 8.687 3.508 1.00 9.82 224 ILE A CA 1
ATOM 1637 C C . ILE A 1 225 ? 5.522 10.143 3.066 1.00 12.83 224 ILE A C 1
ATOM 1638 O O . ILE A 1 225 ? 4.461 10.764 2.930 1.00 12.06 224 ILE A O 1
ATOM 1643 N N . HIS A 1 226 ? 6.706 10.708 2.828 1.00 9.11 225 HIS A N 1
ATOM 1644 C CA . HIS A 1 226 ? 6.773 12.102 2.406 1.00 10.06 225 HIS A CA 1
ATOM 1645 C C . HIS A 1 226 ? 6.080 12.318 1.063 1.00 14.57 225 HIS A C 1
ATOM 1646 O O . HIS A 1 226 ? 5.506 13.387 0.830 1.00 15.12 225 HIS A O 1
ATOM 1653 N N . ALA A 1 227 ? 6.108 11.321 0.175 1.00 12.29 226 ALA A N 1
ATOM 1654 C CA . ALA A 1 227 ? 5.443 11.468 -1.115 1.00 15.05 226 ALA A CA 1
ATOM 1655 C C . ALA A 1 227 ? 3.926 11.539 -0.985 1.00 16.33 226 ALA A C 1
ATOM 1656 O O . ALA A 1 227 ? 3.264 12.098 -1.869 1.00 16.53 226 ALA A O 1
ATOM 1658 N N . PHE A 1 228 ? 3.358 11.003 0.094 1.00 10.55 227 PHE A N 1
ATOM 1659 C CA . PHE A 1 228 ? 1.920 11.034 0.298 1.00 10.48 227 PHE A CA 1
ATOM 1660 C C . PHE A 1 228 ? 1.419 12.374 0.808 1.00 13.42 227 PHE A C 1
ATOM 1661 O O . PHE A 1 228 ? 0.213 12.516 1.046 1.00 18.60 227 PHE A O 1
ATOM 1669 N N . THR A 1 229 ? 2.295 13.358 0.958 1.00 11.14 228 THR A N 1
ATOM 1670 C CA . THR A 1 229 ? 1.908 14.621 1.562 1.00 11.25 228 THR A CA 1
ATOM 1671 C C . THR A 1 229 ? 1.225 15.561 0.596 1.00 12.99 228 THR A C 1
ATOM 1672 O O . THR A 1 229 ? 1.074 16.733 0.935 1.00 13.88 228 THR A O 1
ATOM 1676 N N . ASP A 1 230 ? 0.811 15.099 -0.585 1.00 11.86 229 ASP A N 1
ATOM 1677 C CA . ASP A 1 230 ? 0.143 15.970 -1.543 1.00 14.76 229 ASP A CA 1
ATOM 1678 C C . ASP A 1 230 ? -1.211 15.426 -1.982 1.00 14.97 229 ASP A C 1
ATOM 1679 O O . ASP A 1 230 ? -1.814 15.971 -2.916 1.00 13.90 229 ASP A O 1
ATOM 1684 N N . THR A 1 231 ? -1.706 14.375 -1.332 1.00 12.31 230 THR A N 1
ATOM 1685 C CA . THR A 1 231 ? -2.992 13.781 -1.670 1.00 11.26 230 THR A CA 1
ATOM 1686 C C . THR A 1 231 ? -4.140 14.344 -0.846 1.00 11.12 230 THR A C 1
ATOM 1687 O O . THR A 1 231 ? -5.299 14.017 -1.119 1.00 11.72 230 THR A O 1
ATOM 1691 N N . GLY A 1 232 ? -3.854 15.159 0.166 1.00 9.94 231 GLY A N 1
ATOM 1692 C CA . GLY A 1 232 ? -4.886 15.582 1.086 1.00 11.47 231 GLY A CA 1
ATOM 1693 C C . GLY A 1 232 ? -5.082 14.660 2.268 1.00 11.37 231 GLY A C 1
ATOM 1694 O O . GLY A 1 232 ? -5.980 14.902 3.083 1.00 13.30 231 GLY A O 1
ATOM 1695 N N . GLU A 1 233 ? -4.284 13.606 2.383 1.00 10.95 232 GLU A N 1
ATOM 1696 C CA . GLU A 1 233 ? -4.398 12.727 3.538 1.00 10.58 232 GLU A CA 1
ATOM 1697 C C . GLU A 1 233 ? -3.540 13.209 4.696 1.00 14.39 232 GLU A C 1
ATOM 1698 O O . GLU A 1 233 ? -4.006 13.232 5.842 1.00 15.45 232 GLU A O 1
ATOM 1704 N N . ILE A 1 234 ? -2.305 13.626 4.411 1.00 10.67 233 ILE A N 1
ATOM 1705 C CA . ILE A 1 234 ? -1.428 14.235 5.398 1.00 9.84 233 ILE A CA 1
ATOM 1706 C C . ILE A 1 234 ? -0.777 15.455 4.768 1.00 10.72 233 ILE A C 1
ATOM 1707 O O . ILE A 1 234 ? -0.647 15.560 3.547 1.00 11.29 233 ILE A O 1
ATOM 1712 N N . THR A 1 235 ? -0.373 16.372 5.611 1.00 11.42 234 THR A N 1
ATOM 1713 C CA . THR A 1 235 ? 0.365 17.526 5.137 1.00 12.24 234 THR A CA 1
ATOM 1714 C C . THR A 1 235 ? 1.856 17.291 5.309 1.00 11.05 234 THR A C 1
ATOM 1715 O O . THR A 1 235 ? 2.270 16.366 6.015 1.00 10.72 234 THR A O 1
ATOM 1719 N N . PRO A 1 236 ? 2.702 18.085 4.647 1.00 11.53 235 PRO A N 1
ATOM 1720 C CA . PRO A 1 236 ? 4.152 17.889 4.803 1.00 9.81 235 PRO A CA 1
ATOM 1721 C C . PRO A 1 236 ? 4.636 17.880 6.244 1.00 11.40 235 PRO A C 1
ATOM 1722 O O . PRO A 1 236 ? 5.567 17.131 6.567 1.00 12.24 235 PRO A O 1
ATOM 1726 N N . ASP A 1 237 ? 4.026 18.680 7.122 1.00 10.36 236 ASP A N 1
ATOM 1727 C CA . ASP A 1 237 ? 4.460 18.740 8.513 1.00 10.09 236 ASP A CA 1
ATOM 1728 C C . ASP A 1 237 ? 4.040 17.528 9.332 1.00 10.89 236 ASP A C 1
ATOM 1729 O O . ASP A 1 237 ? 4.484 17.403 10.478 1.00 12.16 236 ASP A O 1
ATOM 1734 N N . GLU A 1 238 ? 3.195 16.646 8.792 1.00 9.28 237 GLU A N 1
ATOM 1735 C CA . GLU A 1 238 ? 2.866 15.392 9.463 1.00 9.65 237 GLU A CA 1
ATOM 1736 C C . GLU A 1 238 ? 3.814 14.266 9.090 1.00 9.83 237 GLU A C 1
ATOM 1737 O O . GLU A 1 238 ? 3.920 13.291 9.842 1.00 9.39 237 GLU A O 1
ATOM 1743 N N . ALA A 1 239 ? 4.496 14.375 7.951 1.00 8.57 238 ALA A N 1
ATOM 1744 C CA . ALA A 1 239 ? 5.340 13.275 7.495 1.00 9.58 238 ALA A CA 1
ATOM 1745 C C . ALA A 1 239 ? 6.472 12.935 8.453 1.00 8.87 238 ALA A C 1
ATOM 1746 O O . ALA A 1 239 ? 6.666 11.736 8.719 1.00 9.26 238 ALA A O 1
ATOM 1748 N N . PRO A 1 240 ? 7.234 13.886 9.003 1.00 9.07 239 PRO A N 1
ATOM 1749 C CA . PRO A 1 240 ? 8.316 13.474 9.913 1.00 9.76 239 PRO A CA 1
ATOM 1750 C C . PRO A 1 240 ? 7.843 12.633 11.086 1.00 8.07 239 PRO A C 1
ATOM 1751 O O . PRO A 1 240 ? 8.491 11.634 11.414 1.00 7.70 239 PRO A O 1
ATOM 1755 N N . LEU A 1 241 ? 6.720 12.986 11.721 1.00 8.33 240 LEU A N 1
ATOM 1756 C CA . LEU A 1 241 ? 6.263 12.183 12.851 1.00 9.94 240 LEU A CA 1
ATOM 1757 C C . LEU A 1 241 ? 5.795 10.806 12.410 1.00 9.31 240 LEU A C 1
ATOM 1758 O O . LEU A 1 241 ? 5.871 9.854 13.193 1.00 7.69 240 LEU A O 1
ATOM 1763 N N . LEU A 1 242 ? 5.303 10.674 11.175 1.00 7.29 241 LEU A N 1
ATOM 1764 C CA . LEU A 1 242 ? 4.920 9.351 10.693 1.00 8.79 241 LEU A CA 1
ATOM 1765 C C . LEU A 1 242 ? 6.141 8.492 10.387 1.00 7.60 241 LEU A C 1
ATOM 1766 O O . LEU A 1 242 ? 6.132 7.285 10.652 1.00 8.67 241 LEU A O 1
ATOM 1771 N N . VAL A 1 243 ? 7.207 9.093 9.852 1.00 7.72 242 VAL A N 1
ATOM 1772 C CA . VAL A 1 243 ? 8.478 8.382 9.774 1.00 8.52 242 VAL A CA 1
ATOM 1773 C C . VAL A 1 243 ? 8.930 7.972 11.169 1.00 6.68 242 VAL A C 1
ATOM 1774 O O . VAL A 1 243 ? 9.395 6.844 11.385 1.00 7.65 242 VAL A O 1
ATOM 1778 N N . ARG A 1 244 ? 8.769 8.872 12.144 1.00 7.32 243 ARG A N 1
ATOM 1779 C CA . ARG A 1 244 ? 9.160 8.569 13.518 1.00 8.60 243 ARG A CA 1
ATOM 1780 C C . ARG A 1 244 ? 8.444 7.327 14.036 1.00 6.13 243 ARG A C 1
ATOM 1781 O O . ARG A 1 244 ? 9.038 6.515 14.756 1.00 6.87 243 ARG A O 1
ATOM 1789 N N . SER A 1 245 ? 7.175 7.150 13.663 1.00 5.86 244 SER A N 1
ATOM 1790 C CA . SER A 1 245 ? 6.443 5.948 14.072 1.00 6.01 244 SER A CA 1
ATOM 1791 C C . SER A 1 245 ? 7.113 4.675 13.572 1.00 6.73 244 SER A C 1
ATOM 1792 O O . SER A 1 245 ? 7.227 3.693 14.315 1.00 6.41 244 SER A O 1
ATOM 1795 N N . LEU A 1 246 ? 7.552 4.663 12.313 1.00 7.75 245 LEU A N 1
ATOM 1796 C CA . LEU A 1 246 ? 8.219 3.474 11.793 1.00 7.16 245 LEU A CA 1
ATOM 1797 C C . LEU A 1 246 ? 9.575 3.256 12.449 1.00 7.10 245 LEU A C 1
ATOM 1798 O O . LEU A 1 246 ? 9.976 2.109 12.662 1.00 7.58 245 LEU A O 1
ATOM 1803 N N . LEU A 1 247 ? 10.296 4.332 12.770 1.00 7.12 246 LEU A N 1
ATOM 1804 C CA . LEU A 1 247 ? 11.577 4.218 13.460 1.00 7.01 246 LEU A CA 1
ATOM 1805 C C . LEU A 1 247 ? 11.419 3.882 14.936 1.00 7.31 246 LEU A C 1
ATOM 1806 O O . LEU A 1 247 ? 12.396 3.470 15.575 1.00 10.40 246 LEU A O 1
ATOM 1811 N N . SER A 1 248 ? 10.219 4.050 15.490 1.00 7.13 247 SER A N 1
ATOM 1812 C CA . SER A 1 248 ? 9.930 3.655 16.863 1.00 6.98 247 SER A CA 1
ATOM 1813 C C . SER A 1 248 ? 9.535 2.186 16.949 1.00 7.78 247 SER A C 1
ATOM 181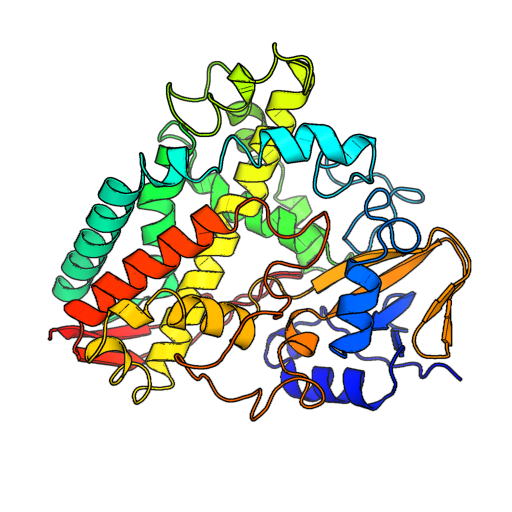4 O O . SER A 1 248 ? 10.051 1.447 17.790 1.00 7.95 247 SER A O 1
ATOM 1817 N N . ALA A 1 249 ? 8.615 1.762 16.090 1.00 7.67 248 ALA A N 1
ATOM 1818 C CA . ALA A 1 249 ? 7.957 0.470 16.200 1.00 8.44 248 ALA A CA 1
ATOM 1819 C C . ALA A 1 249 ? 8.463 -0.562 15.201 1.00 9.21 248 ALA A C 1
ATOM 1820 O O . ALA A 1 249 ? 8.137 -1.742 15.345 1.00 10.63 248 ALA A O 1
ATOM 1822 N N . GLY A 1 250 ? 9.239 -0.165 14.200 1.00 8.09 249 GLY A N 1
ATOM 1823 C CA . GLY A 1 250 ? 9.485 -1.059 13.087 1.00 9.60 249 GLY A CA 1
ATOM 1824 C C . GLY A 1 250 ? 10.655 -2.001 13.212 1.00 7.94 249 GLY A C 1
ATOM 1825 O O . GLY A 1 250 ? 10.763 -2.926 12.405 1.00 8.77 249 GLY A O 1
ATOM 1826 N N . LEU A 1 251 ? 11.541 -1.797 14.184 1.00 8.25 250 LEU A N 1
ATOM 1827 C CA . LEU A 1 251 ? 12.761 -2.590 14.306 1.00 8.05 250 LEU A CA 1
ATOM 1828 C C . LEU A 1 251 ? 12.752 -3.493 15.533 1.00 7.27 250 LEU A C 1
ATOM 1829 O O . LEU A 1 251 ? 12.843 -4.719 15.398 1.00 7.44 250 LEU A O 1
ATOM 1834 N N . ASP A 1 252 ? 12.620 -2.921 16.736 1.00 7.59 251 ASP A N 1
ATOM 1835 C CA . ASP A 1 252 ? 12.757 -3.702 17.966 1.00 8.31 251 ASP A CA 1
ATOM 1836 C C . ASP A 1 252 ? 11.631 -4.714 18.136 1.00 8.24 251 ASP A C 1
ATOM 1837 O O . ASP A 1 252 ? 11.832 -5.773 18.747 1.00 7.77 251 ASP A O 1
ATOM 1842 N N . THR A 1 253 ? 10.440 -4.403 17.628 1.00 7.86 252 THR A N 1
ATOM 1843 C CA . THR A 1 253 ? 9.358 -5.380 17.634 1.00 8.05 252 THR A CA 1
ATOM 1844 C C . THR A 1 253 ? 9.774 -6.635 16.881 1.00 8.19 252 THR A C 1
ATOM 1845 O O . THR A 1 253 ? 9.635 -7.755 17.390 1.00 7.55 252 THR A O 1
ATOM 1849 N N . THR A 1 254 ? 10.297 -6.466 15.659 1.00 7.39 253 THR A N 1
ATOM 1850 C CA . THR A 1 254 ? 10.681 -7.620 14.853 1.00 7.27 253 THR A CA 1
ATOM 1851 C C . THR A 1 254 ? 11.853 -8.367 15.466 1.00 7.28 253 THR A C 1
ATOM 1852 O O . THR A 1 254 ? 11.920 -9.596 15.359 1.00 6.86 253 THR A O 1
ATOM 1856 N N . VAL A 1 255 ? 12.779 -7.655 16.108 1.00 7.18 254 VAL A N 1
ATOM 1857 C CA . VAL A 1 255 ? 13.858 -8.311 16.839 1.00 7.99 254 VAL A CA 1
ATOM 1858 C C . VAL A 1 255 ? 13.275 -9.271 17.859 1.00 6.44 254 VAL A C 1
ATOM 1859 O O . VAL A 1 255 ? 13.671 -10.441 17.945 1.00 7.51 254 VAL A O 1
ATOM 1863 N N . ASN A 1 256 ? 12.283 -8.804 18.613 1.00 7.50 255 ASN A N 1
ATOM 1864 C CA . ASN A 1 256 ? 11.702 -9.651 19.642 1.00 6.89 255 ASN A CA 1
ATOM 1865 C C . ASN A 1 256 ? 10.744 -10.688 19.076 1.00 6.40 255 ASN A C 1
ATOM 1866 O O . ASN A 1 256 ? 10.585 -11.756 19.672 1.00 8.08 255 ASN A O 1
ATOM 1871 N N . GLY A 1 257 ? 10.126 -10.422 17.927 1.00 7.30 256 GLY A N 1
ATOM 1872 C CA . GLY A 1 257 ? 9.318 -11.451 17.290 1.00 7.76 256 GLY A CA 1
ATOM 1873 C C . GLY A 1 257 ? 10.166 -12.586 16.753 1.00 6.92 256 GLY A C 1
ATOM 1874 O O . GLY A 1 257 ? 9.880 -13.765 16.989 1.00 8.48 256 GLY A O 1
ATOM 1875 N N . ILE A 1 258 ? 11.231 -12.247 16.029 1.00 7.60 257 ILE A N 1
ATOM 1876 C CA . ILE A 1 258 ? 12.132 -13.273 15.511 1.00 7.86 257 ILE A CA 1
ATOM 1877 C C . ILE A 1 258 ? 12.841 -13.993 16.649 1.00 8.62 257 ILE A C 1
ATOM 1878 O O . ILE A 1 258 ? 12.977 -15.221 16.633 1.00 8.28 257 ILE A O 1
ATOM 1883 N N . GLY A 1 259 ? 13.297 -13.248 17.658 1.00 8.00 258 GLY A N 1
ATOM 1884 C CA . GLY A 1 259 ? 13.900 -13.893 18.815 1.00 8.36 258 GLY A CA 1
ATOM 1885 C C . GLY A 1 259 ? 12.950 -14.857 19.502 1.00 7.58 258 GLY A C 1
ATOM 1886 O O . GLY A 1 259 ? 13.349 -15.948 19.919 1.00 7.79 258 GLY A O 1
ATOM 1887 N N . ALA A 1 260 ? 11.673 -14.478 19.610 1.00 8.23 259 ALA A N 1
ATOM 1888 C CA . ALA A 1 260 ? 10.678 -15.377 20.187 1.00 7.56 259 ALA A CA 1
ATOM 1889 C C . ALA A 1 260 ? 10.565 -16.660 19.373 1.00 8.16 259 ALA A C 1
ATOM 1890 O O . ALA A 1 260 ? 10.538 -17.766 19.928 1.00 7.68 259 ALA A O 1
ATOM 1892 N N . ALA A 1 261 ? 10.497 -16.533 18.048 1.00 7.28 260 ALA A N 1
ATOM 1893 C CA . ALA A 1 261 ? 10.357 -17.710 17.197 1.00 7.88 260 ALA A CA 1
ATOM 1894 C C . ALA A 1 261 ? 11.556 -18.639 17.320 1.00 7.87 260 ALA A C 1
ATOM 1895 O O . ALA A 1 261 ? 11.393 -19.862 17.425 1.00 8.02 260 ALA A O 1
ATOM 1897 N N . VAL A 1 262 ? 12.768 -18.086 17.321 1.00 7.53 261 VAL A N 1
ATOM 1898 C CA . VAL A 1 262 ? 13.949 -18.934 17.449 1.00 8.29 261 VAL A CA 1
ATOM 1899 C C . VAL A 1 262 ? 13.993 -19.586 18.824 1.00 8.68 261 VAL A C 1
ATOM 1900 O O . VAL A 1 262 ? 14.341 -20.765 18.952 1.00 8.88 261 VAL A O 1
ATOM 1904 N N . TYR A 1 263 ? 13.626 -18.841 19.868 1.00 8.07 262 TYR A N 1
ATOM 1905 C CA . TYR A 1 263 ? 13.578 -19.410 21.209 1.00 8.30 262 TYR A CA 1
ATOM 1906 C C . TYR A 1 263 ? 12.546 -20.532 21.292 1.00 8.06 262 TYR A C 1
ATOM 1907 O O . TYR A 1 263 ? 12.778 -21.551 21.957 1.00 10.29 262 TYR A O 1
ATOM 1916 N N . CYS A 1 264 ? 11.398 -20.369 20.627 1.00 8.07 263 CYS A N 1
ATOM 1917 C CA . CYS A 1 264 ? 10.409 -21.447 20.589 1.00 8.39 263 CYS A CA 1
ATOM 1918 C C . CYS A 1 264 ? 10.962 -22.676 19.877 1.00 7.66 263 CYS A C 1
ATOM 1919 O O . CYS A 1 264 ? 10.838 -23.804 20.370 1.00 9.52 263 CYS A O 1
ATOM 1922 N N . LEU A 1 265 ? 11.588 -22.482 18.717 1.00 8.56 264 LEU A N 1
ATOM 1923 C CA . LEU A 1 265 ? 12.140 -23.618 17.986 1.00 9.54 264 LEU A CA 1
ATOM 1924 C C . LEU A 1 265 ? 13.272 -24.288 18.756 1.00 9.95 264 LEU A C 1
ATOM 1925 O O . LEU A 1 265 ? 13.445 -25.514 18.667 1.00 11.25 264 LEU A O 1
ATOM 1930 N N . ALA A 1 266 ? 14.046 -23.511 19.519 1.00 11.10 265 ALA A N 1
ATOM 1931 C CA . ALA A 1 266 ? 15.135 -24.072 20.312 1.00 12.18 265 ALA A CA 1
ATOM 1932 C C . ALA A 1 266 ? 14.610 -24.918 21.462 1.00 13.12 265 ALA A C 1
ATOM 1933 O O . ALA A 1 266 ? 15.211 -25.946 21.799 1.00 15.44 265 ALA A O 1
ATOM 1935 N N . ARG A 1 267 ? 13.484 -24.526 22.055 1.00 10.97 266 ARG A N 1
ATOM 1936 C CA . ARG A 1 267 ? 12.935 -25.241 23.199 1.00 14.44 266 ARG A CA 1
ATOM 1937 C C . ARG A 1 267 ? 12.060 -26.410 22.789 1.00 14.67 266 ARG A C 1
ATOM 1938 O O . ARG A 1 267 ? 11.923 -27.368 23.558 1.00 15.88 266 ARG A O 1
ATOM 1946 N N . PHE A 1 268 ? 11.465 -26.362 21.599 1.00 12.58 267 PHE A N 1
ATOM 1947 C CA . PHE A 1 268 ? 10.491 -27.355 21.154 1.00 12.42 267 PHE A CA 1
ATOM 1948 C C . PHE A 1 268 ? 10.987 -27.989 19.862 1.00 11.34 267 PHE A C 1
ATOM 1949 O O . PHE A 1 268 ? 10.484 -27.695 18.768 1.00 11.16 267 PHE A O 1
ATOM 1957 N N . PRO A 1 269 ? 11.985 -28.870 19.962 1.00 11.94 268 PRO A N 1
ATOM 1958 C CA . PRO A 1 269 ? 12.571 -29.463 18.753 1.00 11.57 268 PRO A CA 1
ATOM 1959 C C . PRO A 1 269 ? 11.576 -30.225 17.903 1.00 10.09 268 PRO A C 1
ATOM 1960 O O . PRO A 1 269 ? 11.782 -30.329 16.689 1.00 11.21 268 PRO A O 1
ATOM 1964 N N . GLY A 1 270 ? 10.519 -30.785 18.500 1.00 10.00 269 GLY A N 1
ATOM 1965 C CA . GLY A 1 270 ? 9.505 -31.447 17.697 1.00 10.19 269 GLY A CA 1
ATOM 1966 C C . GLY A 1 270 ? 8.855 -30.505 16.708 1.00 9.40 269 GLY A C 1
ATOM 1967 O O . GLY A 1 270 ? 8.506 -30.904 15.596 1.00 9.83 269 GLY A O 1
ATOM 1968 N N . GLU A 1 271 ? 8.715 -29.235 17.085 1.00 9.05 270 GLU A N 1
ATOM 1969 C CA . GLU A 1 271 ? 8.126 -28.263 16.177 1.00 9.64 270 GLU A CA 1
ATOM 1970 C C . GLU A 1 271 ? 9.124 -27.824 15.113 1.00 6.78 270 GLU A C 1
ATOM 1971 O O . GLU A 1 271 ? 8.736 -27.583 13.966 1.00 9.77 270 GLU A O 1
ATOM 1977 N N . LEU A 1 272 ? 10.409 -27.724 15.464 1.00 8.83 271 LEU A N 1
ATOM 1978 C CA . LEU A 1 272 ? 11.417 -27.511 14.432 1.00 8.89 271 LEU A CA 1
ATOM 1979 C C . LEU A 1 272 ? 11.379 -28.638 13.406 1.00 9.51 271 LEU A C 1
ATOM 1980 O O . LEU A 1 272 ? 11.503 -28.400 12.200 1.00 9.93 271 LEU A O 1
ATOM 1985 N N . GLN A 1 273 ? 11.183 -29.877 13.864 1.00 9.12 272 GLN A N 1
ATOM 1986 C CA A GLN A 1 273 ? 11.149 -31.005 12.937 0.38 9.66 272 GLN A CA 1
ATOM 1987 C CA B GLN A 1 273 ? 11.153 -31.002 12.934 0.62 9.69 272 GLN A CA 1
ATOM 1988 C C . GLN A 1 273 ? 9.941 -30.933 12.009 1.00 8.63 272 GLN A C 1
ATOM 1989 O O . GLN A 1 273 ? 10.046 -31.244 10.817 1.00 9.68 272 GLN A O 1
ATOM 2000 N N . ARG A 1 274 ? 8.787 -30.517 12.530 1.00 8.49 273 ARG A N 1
ATOM 2001 C CA . ARG A 1 274 ? 7.635 -30.337 11.655 1.00 8.81 273 ARG A CA 1
ATOM 2002 C C . ARG A 1 274 ? 7.877 -29.211 10.654 1.00 8.93 273 ARG A C 1
ATOM 2003 O O . ARG A 1 274 ? 7.534 -29.333 9.472 1.00 9.60 273 ARG A O 1
ATOM 2011 N N . LEU A 1 275 ? 8.491 -28.113 11.104 1.00 8.94 274 LEU A N 1
ATOM 2012 C CA . LEU A 1 275 ? 8.784 -26.996 10.208 1.00 8.83 274 LEU A CA 1
ATOM 2013 C C . LEU A 1 275 ? 9.756 -27.404 9.102 1.00 9.02 274 LEU A C 1
ATOM 2014 O O . LEU A 1 275 ? 9.565 -27.046 7.934 1.00 8.99 274 LEU A O 1
ATOM 2019 N N . ARG A 1 276 ? 10.803 -28.161 9.448 1.00 8.94 275 ARG A N 1
ATOM 2020 C CA . ARG A 1 276 ? 11.721 -28.657 8.424 1.00 8.41 275 ARG A CA 1
ATOM 2021 C C . ARG A 1 276 ? 10.985 -29.506 7.399 1.00 10.27 275 ARG A C 1
ATOM 2022 O O . ARG A 1 276 ? 11.278 -29.447 6.197 1.00 11.17 275 ARG A O 1
ATOM 2030 N N . SER A 1 277 ? 10.032 -30.313 7.858 1.00 9.88 276 SER A N 1
ATOM 2031 C CA . SER A 1 277 ? 9.346 -31.217 6.946 1.00 10.69 276 SER A CA 1
ATOM 2032 C C . SER A 1 277 ? 8.379 -30.488 6.024 1.00 10.90 276 SER A C 1
ATOM 2033 O O . SER A 1 277 ? 8.073 -30.994 4.939 1.00 12.40 276 SER A O 1
ATOM 2036 N N . ASP A 1 278 ? 7.900 -29.309 6.419 1.00 11.71 277 ASP A N 1
ATOM 2037 C CA . ASP A 1 278 ? 7.051 -28.489 5.558 1.00 12.82 277 ASP A CA 1
ATOM 2038 C C . ASP A 1 278 ? 7.396 -27.022 5.776 1.00 10.43 277 ASP A C 1
ATOM 2039 O O . ASP A 1 278 ? 6.803 -26.345 6.627 1.00 10.94 277 ASP A O 1
ATOM 2044 N N . PRO A 1 279 ? 8.360 -26.497 5.016 1.00 11.22 278 PRO A N 1
ATOM 2045 C CA . PRO A 1 279 ? 8.745 -25.086 5.185 1.00 12.45 278 PRO A CA 1
ATOM 2046 C C . PRO A 1 279 ? 7.634 -24.092 4.904 1.00 12.92 278 PRO A C 1
ATOM 2047 O O . PRO A 1 279 ? 7.770 -22.926 5.296 1.00 12.77 278 PRO A O 1
ATOM 2051 N N . THR A 1 280 ? 6.544 -24.494 4.245 1.00 12.04 279 THR A N 1
ATOM 2052 C CA . THR A 1 280 ? 5.428 -23.571 4.067 1.00 12.47 279 THR A CA 1
ATOM 2053 C C . THR A 1 280 ? 4.708 -23.263 5.370 1.00 13.97 279 THR A C 1
ATOM 2054 O O . THR A 1 280 ? 3.862 -22.361 5.391 1.00 13.41 279 THR A O 1
ATOM 2058 N N . LEU A 1 281 ? 5.020 -23.979 6.450 1.00 10.08 280 LEU A N 1
ATOM 2059 C CA . LEU A 1 281 ? 4.506 -23.633 7.770 1.00 9.71 280 LEU A CA 1
ATOM 2060 C C . LEU A 1 281 ? 5.232 -22.450 8.402 1.00 9.78 280 LEU A C 1
ATOM 2061 O O . LEU A 1 281 ? 4.883 -22.066 9.522 1.00 10.67 280 LEU A O 1
ATOM 2066 N N . ALA A 1 282 ? 6.215 -21.865 7.711 1.00 10.41 281 ALA A N 1
ATOM 2067 C CA . ALA A 1 282 ? 7.035 -20.814 8.311 1.00 10.11 281 ALA A CA 1
ATOM 2068 C C . ALA A 1 282 ? 6.201 -19.625 8.781 1.00 10.07 281 ALA A C 1
ATOM 2069 O O . ALA A 1 282 ? 6.397 -19.121 9.892 1.00 9.87 281 ALA A O 1
ATOM 2071 N N A ARG A 1 283 ? 5.259 -19.164 7.953 0.61 10.20 282 ARG A N 1
ATOM 2072 N N B ARG A 1 283 ? 5.271 -19.161 7.943 0.39 10.20 282 ARG A N 1
ATOM 2073 C CA A ARG A 1 283 ? 4.479 -17.985 8.328 0.61 10.21 282 ARG A CA 1
ATOM 2074 C CA B ARG A 1 283 ? 4.458 -18.005 8.311 0.39 10.63 282 ARG A CA 1
ATOM 2075 C C A ARG A 1 283 ? 3.646 -18.248 9.577 0.61 10.00 282 ARG A C 1
ATOM 2076 C C B ARG A 1 283 ? 3.679 -18.269 9.588 0.39 9.99 282 ARG A C 1
ATOM 2077 O O A ARG A 1 283 ? 3.603 -17.415 10.490 0.61 11.37 282 ARG A O 1
ATOM 2078 O O B ARG A 1 283 ? 3.698 -17.459 10.523 0.39 10.58 282 ARG A O 1
ATOM 2093 N N . ASN A 1 284 ? 2.998 -19.413 9.656 1.00 11.24 283 ASN A N 1
ATOM 2094 C CA . ASN A 1 284 ? 2.214 -19.714 10.845 1.00 11.06 283 ASN A CA 1
ATOM 2095 C C . ASN A 1 284 ? 3.092 -20.037 12.045 1.00 10.78 283 ASN A C 1
ATOM 2096 O O . ASN A 1 284 ? 2.692 -19.777 13.183 1.00 10.73 283 ASN A O 1
ATOM 2101 N N . ALA A 1 285 ? 4.276 -20.610 11.820 1.00 8.69 284 ALA A N 1
ATOM 2102 C CA . ALA A 1 285 ? 5.199 -20.834 12.928 1.00 8.96 284 ALA A CA 1
ATOM 2103 C C . ALA A 1 285 ? 5.601 -19.508 13.562 1.00 8.11 284 ALA A C 1
ATOM 2104 O O . ALA A 1 285 ? 5.728 -19.402 14.790 1.00 8.20 284 ALA A O 1
ATOM 2106 N N . PHE A 1 286 ? 5.792 -18.480 12.735 1.00 9.49 285 PHE A N 1
ATOM 2107 C CA . PHE A 1 286 ? 6.079 -17.152 13.260 1.00 8.89 285 PHE A CA 1
ATOM 2108 C C . PHE A 1 286 ? 4.865 -16.567 13.970 1.00 8.50 285 PHE A C 1
ATOM 2109 O O . PHE A 1 286 ? 4.984 -16.000 15.063 1.00 8.29 285 PHE A O 1
ATOM 2117 N N . GLU A 1 287 ? 3.685 -16.679 13.360 1.00 7.99 286 GLU A N 1
ATOM 2118 C CA . GLU A 1 287 ? 2.483 -16.151 14.000 1.00 8.93 286 GLU A CA 1
ATOM 2119 C C . GLU A 1 287 ? 2.258 -16.793 15.363 1.00 9.29 286 GLU A C 1
ATOM 2120 O O . GLU A 1 287 ? 1.907 -16.111 16.334 1.00 8.44 286 GLU A O 1
ATOM 2126 N N . GLU A 1 288 ? 2.474 -18.108 15.453 1.00 8.57 287 GLU A N 1
ATOM 2127 C CA . GLU A 1 288 ? 2.321 -18.811 16.721 1.00 9.56 287 GLU A CA 1
ATOM 2128 C C . GLU A 1 288 ? 3.340 -18.332 17.750 1.00 8.99 287 GLU A C 1
ATOM 2129 O O . GLU A 1 288 ? 3.026 -18.234 18.942 1.00 8.68 287 GLU A O 1
ATOM 2135 N N . ALA A 1 289 ? 4.561 -18.018 17.308 1.00 7.38 288 ALA A N 1
ATOM 2136 C CA . ALA A 1 289 ? 5.557 -17.460 18.216 1.00 7.47 288 ALA A CA 1
ATOM 2137 C C . ALA A 1 289 ? 5.111 -16.109 18.756 1.00 8.34 288 ALA A C 1
ATOM 2138 O O . ALA A 1 289 ? 5.348 -15.790 19.927 1.00 7.97 288 ALA A O 1
ATOM 2140 N N . VAL A 1 290 ? 4.485 -15.291 17.906 1.00 7.29 289 VAL A N 1
ATOM 2141 C CA . VAL A 1 290 ? 3.951 -14.009 18.358 1.00 8.83 289 VAL A CA 1
ATOM 2142 C C . VAL A 1 290 ? 2.870 -14.212 19.416 1.00 8.43 289 VAL A C 1
ATOM 2143 O O . VAL A 1 290 ? 2.846 -13.512 20.433 1.00 8.87 289 VAL A O 1
ATOM 2147 N N . ARG A 1 291 ? 1.959 -15.164 19.205 1.00 9.39 290 ARG A N 1
ATOM 2148 C CA . ARG A 1 291 ? 0.975 -15.459 20.245 1.00 7.88 290 ARG A CA 1
ATOM 2149 C C . ARG A 1 291 ? 1.657 -15.975 21.506 1.00 8.55 290 ARG A C 1
ATOM 2150 O O . ARG A 1 291 ? 1.363 -15.526 22.621 1.00 8.35 290 ARG A O 1
ATOM 2158 N N . PHE A 1 292 ? 2.573 -16.932 21.336 1.00 8.39 291 PHE A N 1
ATOM 2159 C CA . PHE A 1 292 ? 3.135 -17.678 22.460 1.00 8.52 291 PHE A CA 1
ATOM 2160 C C . PHE A 1 292 ? 3.974 -16.783 23.366 1.00 8.90 291 PHE A C 1
ATOM 2161 O O . PHE A 1 292 ? 3.862 -16.851 24.598 1.00 9.61 291 PHE A O 1
ATOM 2169 N N . GLU A 1 293 ? 4.816 -15.936 22.782 1.00 8.40 292 GLU A N 1
ATOM 2170 C CA . GLU A 1 293 ? 5.634 -15.051 23.596 1.00 8.32 292 GLU A CA 1
ATOM 2171 C C . GLU A 1 293 ? 5.011 -13.674 23.782 1.00 10.02 292 GLU A C 1
ATOM 2172 O O . GLU A 1 293 ? 5.211 -13.057 24.833 1.00 11.86 292 GLU A O 1
ATOM 2178 N N . SER A 1 294 ? 4.240 -13.192 22.807 1.00 8.61 293 SER A N 1
ATOM 2179 C CA . SER A 1 294 ? 3.638 -11.861 22.835 1.00 8.94 293 SER A CA 1
ATOM 2180 C C . SER A 1 294 ? 4.703 -10.806 23.109 1.00 9.66 293 SER A C 1
ATOM 2181 O O . SER A 1 294 ? 4.705 -10.170 24.174 1.00 9.40 293 SER A O 1
ATOM 2184 N N . PRO A 1 295 ? 5.615 -10.590 22.160 1.00 9.11 294 PRO A N 1
ATOM 2185 C CA . PRO A 1 295 ? 6.741 -9.676 22.415 1.00 9.26 294 PRO A CA 1
ATOM 2186 C C . PRO A 1 295 ? 6.308 -8.281 22.812 1.00 8.86 294 PRO A C 1
ATOM 2187 O O . PRO A 1 295 ? 6.998 -7.638 23.609 1.00 8.49 294 PRO A O 1
ATOM 2191 N N . VAL A 1 296 ? 5.191 -7.790 22.290 1.00 7.67 295 VAL A N 1
ATOM 2192 C CA . VAL A 1 296 ? 4.563 -6.587 22.825 1.00 7.19 295 VAL A CA 1
ATOM 2193 C C . VAL A 1 296 ? 3.529 -7.039 23.855 1.00 7.36 295 VAL A C 1
ATOM 2194 O O . VAL A 1 296 ? 2.482 -7.592 23.505 1.00 8.97 295 VAL A O 1
ATOM 2198 N N . GLN A 1 297 ? 3.825 -6.812 25.132 1.00 7.67 296 GLN A N 1
ATOM 2199 C CA . GLN A 1 297 ? 3.071 -7.461 26.197 1.00 6.42 296 GLN A CA 1
ATOM 2200 C C . GLN A 1 297 ? 1.803 -6.717 26.584 1.00 6.47 296 GLN A C 1
ATOM 2201 O O . GLN A 1 297 ? 0.809 -7.356 26.961 1.00 8.07 296 GLN A O 1
ATOM 2207 N N . THR A 1 298 ? 1.826 -5.387 26.536 1.00 7.37 297 THR A N 1
ATOM 2208 C CA . THR A 1 298 ? 0.823 -4.575 27.208 1.00 7.54 297 THR A CA 1
ATOM 2209 C C . THR A 1 298 ? 0.651 -3.268 26.458 1.00 6.24 297 THR A C 1
ATOM 2210 O O . THR A 1 298 ? 1.596 -2.740 25.869 1.00 8.25 297 THR A O 1
ATOM 2214 N N . PHE A 1 299 ? -0.574 -2.750 26.500 1.00 8.43 298 PHE A N 1
ATOM 2215 C CA . PHE A 1 299 ? -0.854 -1.360 26.179 1.00 8.07 298 PHE A CA 1
ATOM 2216 C C . PHE A 1 299 ? -1.987 -0.916 27.084 1.00 6.30 298 PHE A C 1
ATOM 2217 O O . PHE A 1 299 ? -2.744 -1.740 27.609 1.00 7.98 298 PHE A O 1
ATOM 2225 N N . PHE A 1 300 ? -2.092 0.394 27.264 1.00 6.97 299 PHE A N 1
ATOM 2226 C CA . PHE A 1 300 ? -3.159 0.996 28.043 1.00 6.34 299 PHE A CA 1
ATOM 2227 C C . PHE A 1 300 ? -4.174 1.671 27.121 1.00 6.90 299 PHE A C 1
ATOM 2228 O O . PHE A 1 300 ? -3.887 2.025 25.970 1.00 6.86 299 PHE A O 1
ATOM 2236 N N . ARG A 1 301 ? -5.364 1.892 27.678 1.00 7.79 300 ARG A N 1
ATOM 2237 C CA . ARG A 1 301 ? -6.348 2.824 27.149 1.00 8.48 300 ARG A CA 1
ATOM 2238 C C . ARG A 1 301 ? -6.824 3.706 28.295 1.00 7.70 300 ARG A C 1
ATOM 2239 O O . ARG A 1 301 ? -6.534 3.444 29.463 1.00 7.96 300 ARG A O 1
ATOM 2247 N N . THR A 1 302 ? -7.569 4.761 27.962 1.00 8.07 301 THR A N 1
ATOM 2248 C CA . THR A 1 302 ? -8.150 5.647 28.968 1.00 8.12 301 THR A CA 1
ATOM 2249 C C . THR A 1 302 ? -9.644 5.760 28.704 1.00 8.19 301 THR A C 1
ATOM 2250 O O . THR A 1 302 ? -10.055 6.025 27.569 1.00 9.40 301 THR A O 1
ATOM 2254 N N . THR A 1 303 ? -10.455 5.565 29.743 1.00 9.25 302 THR A N 1
ATOM 2255 C CA . THR A 1 303 ? -11.900 5.628 29.559 1.00 9.32 302 THR A CA 1
ATOM 2256 C C . THR A 1 303 ? -12.347 7.063 29.327 1.00 9.79 302 THR A C 1
ATOM 2257 O O . THR A 1 303 ? -11.861 7.999 29.965 1.00 11.26 302 THR A O 1
ATOM 2261 N N . THR A 1 304 ? -13.272 7.232 28.389 1.00 9.97 303 THR A N 1
ATOM 2262 C CA . THR A 1 304 ? -13.834 8.539 28.087 1.00 12.43 303 THR A CA 1
ATOM 2263 C C . THR A 1 304 ? -15.195 8.745 28.731 1.00 11.14 303 THR A C 1
ATOM 2264 O O . THR A 1 304 ? -15.762 9.838 28.613 1.00 14.31 303 THR A O 1
ATOM 2268 N N . ARG A 1 305 ? -15.724 7.727 29.404 1.00 12.28 304 ARG A N 1
ATOM 2269 C CA . ARG A 1 305 ? -16.990 7.812 30.117 1.00 13.48 304 ARG A CA 1
ATOM 2270 C C . ARG A 1 305 ? -17.013 6.691 31.142 1.00 12.81 304 ARG A C 1
ATOM 2271 O O . ARG A 1 305 ? -16.174 5.788 31.118 1.00 13.16 304 ARG A O 1
ATOM 2279 N N . GLU A 1 306 ? -17.989 6.753 32.044 1.00 14.55 305 GLU A N 1
ATOM 2280 C CA . GLU A 1 306 ? -18.277 5.601 32.884 1.00 14.92 305 GLU A CA 1
ATOM 2281 C C . GLU A 1 306 ? -18.720 4.447 31.999 1.00 14.79 305 GLU A C 1
ATOM 2282 O O . GLU A 1 306 ? -19.472 4.637 31.042 1.00 16.08 305 GLU A O 1
ATOM 2288 N N . VAL A 1 307 ? -18.256 3.242 32.316 1.00 12.89 306 VAL A N 1
ATOM 2289 C CA . VAL A 1 307 ? -18.481 2.097 31.441 1.00 14.57 306 VAL A CA 1
ATOM 2290 C C . VAL A 1 307 ? -18.586 0.833 32.283 1.00 14.77 306 VAL A C 1
ATOM 2291 O O . VAL A 1 307 ? -17.898 0.681 33.298 1.00 16.09 306 VAL A O 1
ATOM 2295 N N . GLU A 1 308 ? -19.465 -0.069 31.853 1.00 15.87 307 GLU A N 1
ATOM 2296 C CA . GLU A 1 308 ? -19.573 -1.406 32.414 1.00 17.58 307 GLU A CA 1
ATOM 2297 C C . GLU A 1 308 ? -18.747 -2.347 31.547 1.00 15.94 307 GLU A C 1
ATOM 2298 O O . GLU A 1 308 ? -18.974 -2.442 30.337 1.00 18.22 307 GLU A O 1
ATOM 2304 N N . LEU A 1 309 ? -17.790 -3.033 32.163 1.00 19.08 308 LEU A N 1
ATOM 2305 C CA . LEU A 1 309 ? -16.929 -3.976 31.463 1.00 20.59 308 LEU A CA 1
ATOM 2306 C C . LEU A 1 309 ? -16.830 -5.233 32.309 1.00 20.99 308 LEU A C 1
ATOM 2307 O O . LEU A 1 309 ? -16.392 -5.168 33.462 1.00 22.23 308 LEU A O 1
ATOM 2312 N N . GLY A 1 310 ? -17.238 -6.364 31.742 1.00 22.76 309 GLY A N 1
ATOM 2313 C CA . GLY A 1 310 ? -17.208 -7.618 32.486 1.00 27.81 309 GLY A CA 1
ATOM 2314 C C . GLY A 1 310 ? -17.925 -7.548 33.814 1.00 33.55 309 GLY A C 1
ATOM 2315 O O . GLY A 1 310 ? -17.441 -8.096 34.813 1.00 34.03 309 GLY A O 1
ATOM 2316 N N . GLY A 1 311 ? -19.066 -6.862 33.856 1.00 29.79 310 GLY A N 1
ATOM 2317 C CA . GLY A 1 311 ? -19.839 -6.733 35.072 1.00 34.61 310 GLY A CA 1
ATOM 2318 C C . GLY A 1 311 ? -19.331 -5.708 36.060 1.00 37.52 310 GLY A C 1
ATOM 2319 O O . GLY A 1 311 ? -19.957 -5.523 37.112 1.00 42.69 310 GLY A O 1
ATOM 2320 N N . ALA A 1 312 ? -18.223 -5.035 35.766 1.00 26.47 311 ALA A N 1
ATOM 2321 C CA . ALA A 1 312 ? -17.649 -4.034 36.650 1.00 27.09 311 ALA A CA 1
ATOM 2322 C C . ALA A 1 312 ? -17.875 -2.642 36.076 1.00 28.33 311 ALA A C 1
ATOM 2323 O O . ALA A 1 312 ? -17.932 -2.458 34.858 1.00 28.88 311 ALA A O 1
ATOM 2325 N N . VAL A 1 313 ? -17.998 -1.660 36.962 1.00 23.61 312 VAL A N 1
ATOM 2326 C CA . VAL A 1 313 ? -18.222 -0.273 36.572 1.00 23.85 312 VAL A CA 1
ATOM 2327 C C . VAL A 1 313 ? -16.909 0.482 36.717 1.00 26.90 312 VAL A C 1
ATOM 2328 O O . VAL A 1 313 ? -16.331 0.539 37.809 1.00 32.49 312 VAL A O 1
ATOM 2332 N N . ILE A 1 314 ? -16.434 1.055 35.614 1.00 17.71 313 ILE A N 1
ATOM 2333 C CA . ILE A 1 314 ? -15.214 1.854 35.582 1.00 15.61 313 ILE A CA 1
ATOM 2334 C C . ILE A 1 314 ? -15.611 3.293 35.289 1.00 16.51 313 ILE A C 1
ATOM 2335 O O . ILE A 1 314 ? -16.365 3.551 34.342 1.00 15.65 313 ILE A O 1
ATOM 2340 N N . GLY A 1 315 ? -15.112 4.227 36.097 1.00 14.24 314 GLY A N 1
ATOM 2341 C CA . GLY A 1 315 ? -15.417 5.631 35.899 1.00 17.06 314 GLY A CA 1
ATOM 2342 C C . GLY A 1 315 ? -14.677 6.234 34.715 1.00 15.16 314 GLY A C 1
ATOM 2343 O O . GLY A 1 315 ? -13.829 5.605 34.079 1.00 13.72 314 GLY A O 1
ATOM 2344 N N . GLU A 1 316 ? -15.022 7.486 34.418 1.00 13.84 315 GLU A N 1
ATOM 2345 C CA . GLU A 1 316 ? -14.386 8.238 33.346 1.00 11.79 315 GLU A CA 1
ATOM 2346 C C . GLU A 1 316 ? -12.945 8.573 33.709 1.00 14.28 315 GLU A C 1
ATOM 2347 O O . GLU A 1 316 ? -12.602 8.765 34.879 1.00 12.52 315 GLU A O 1
ATOM 2353 N N . GLY A 1 317 ? -12.102 8.669 32.682 1.00 11.71 316 GLY A N 1
ATOM 2354 C CA . GLY A 1 317 ? -10.739 9.125 32.869 1.00 10.51 316 GLY A CA 1
ATOM 2355 C C . GLY A 1 317 ? -9.849 8.149 33.602 1.00 9.93 316 GLY A C 1
ATOM 2356 O O . GLY A 1 317 ? -8.902 8.569 34.272 1.00 12.41 316 GLY A O 1
ATOM 2357 N N . GLU A 1 318 ? -10.134 6.856 33.504 1.00 9.10 317 GLU A N 1
ATOM 2358 C CA . GLU A 1 318 ? -9.370 5.825 34.190 1.00 9.32 317 GLU A CA 1
ATOM 2359 C C . GLU A 1 318 ? -8.481 5.093 33.194 1.00 9.05 317 GLU A C 1
ATOM 2360 O O . GLU A 1 318 ? -8.879 4.841 32.053 1.00 10.65 317 GLU A O 1
ATOM 2366 N N . LYS A 1 319 ? -7.273 4.756 33.626 1.00 8.00 318 LYS A N 1
ATOM 2367 C CA . LYS A 1 319 ? -6.390 3.951 32.799 1.00 9.08 318 LYS A CA 1
ATOM 2368 C C . LYS A 1 319 ? -6.762 2.479 32.925 1.00 8.03 318 LYS A C 1
ATOM 2369 O O . LYS A 1 319 ? -7.047 1.983 34.021 1.00 9.28 318 LYS A O 1
ATOM 2375 N N . VAL A 1 320 ? -6.764 1.791 31.787 1.00 7.82 319 VAL A N 1
ATOM 2376 C CA . VAL A 1 320 ? -7.072 0.369 31.701 1.00 7.77 319 VAL A CA 1
ATOM 2377 C C . VAL A 1 320 ? -5.884 -0.314 31.039 1.00 7.54 319 VAL A C 1
ATOM 2378 O O . VAL A 1 320 ? -5.541 -0.003 29.890 1.00 9.15 319 VAL A O 1
ATOM 2382 N N . LEU A 1 321 ? -5.252 -1.230 31.766 1.00 7.60 320 LEU A N 1
ATOM 2383 C CA . LEU A 1 321 ? -4.084 -1.958 31.280 1.00 7.32 320 LEU A CA 1
ATOM 2384 C C . LEU A 1 321 ? -4.542 -3.266 30.652 1.00 7.59 320 LEU A C 1
ATOM 2385 O O . LEU A 1 321 ? -5.174 -4.093 31.319 1.00 8.55 320 LEU A O 1
ATOM 2390 N N . MET A 1 322 ? -4.222 -3.454 29.377 1.00 8.02 321 MET A N 1
ATOM 2391 C CA . MET A 1 322 ? -4.545 -4.679 28.655 1.00 8.01 321 MET A CA 1
ATOM 2392 C C . MET A 1 322 ? -3.325 -5.593 28.634 1.00 8.24 321 MET A C 1
ATOM 2393 O O . MET A 1 322 ? -2.262 -5.203 28.137 1.00 8.82 321 MET A O 1
ATOM 2398 N N . PHE A 1 323 ? -3.489 -6.816 29.139 1.00 7.19 322 PHE A N 1
ATOM 2399 C CA . PHE A 1 323 ? -2.427 -7.820 29.128 1.00 7.43 322 PHE A CA 1
ATOM 2400 C C . PHE A 1 323 ? -2.582 -8.651 27.861 1.00 7.12 322 PHE A C 1
ATOM 2401 O O . PHE A 1 323 ? -3.287 -9.661 27.838 1.00 7.39 322 PHE A O 1
ATOM 2409 N N . LEU A 1 324 ? -1.929 -8.208 26.782 1.00 6.97 323 LEU A N 1
ATOM 2410 C CA . LEU A 1 324 ? -2.023 -8.921 25.510 1.00 8.02 323 LEU A CA 1
ATOM 2411 C C . LEU A 1 324 ? -1.433 -10.319 25.610 1.00 7.82 323 LEU A C 1
ATOM 2412 O O . LEU A 1 324 ? -1.991 -11.276 25.062 1.00 8.59 323 LEU A O 1
ATOM 2417 N N . GLY A 1 325 ? -0.295 -10.454 26.291 1.00 7.21 324 GLY A N 1
ATOM 2418 C CA . GLY A 1 325 ? 0.313 -11.768 26.437 1.00 7.12 324 GLY A CA 1
ATOM 2419 C C . GLY A 1 325 ? -0.556 -12.730 27.221 1.00 6.74 324 GLY A C 1
ATOM 2420 O O . GLY A 1 325 ? -0.633 -13.920 26.900 1.00 8.06 324 GLY A O 1
ATOM 2421 N N . SER A 1 326 ? -1.218 -12.227 28.263 1.00 8.65 325 SER A N 1
ATOM 2422 C CA . SER A 1 326 ? -2.134 -13.055 29.039 1.00 6.47 325 SER A CA 1
ATOM 2423 C C . SER A 1 326 ? -3.352 -13.453 28.214 1.00 7.06 325 SER A C 1
ATOM 2424 O O . SER A 1 326 ? -3.775 -14.616 28.247 1.00 7.93 325 SER A O 1
ATOM 2427 N N . ALA A 1 327 ? -3.922 -12.512 27.460 1.00 7.98 326 ALA A N 1
ATOM 2428 C CA . ALA A 1 327 ? -5.049 -12.836 26.592 1.00 7.76 326 ALA A CA 1
ATOM 2429 C C . ALA A 1 327 ? -4.682 -13.944 25.610 1.00 8.76 326 ALA A C 1
ATOM 2430 O O . ALA A 1 327 ? -5.509 -14.809 25.288 1.00 9.49 326 ALA A O 1
ATOM 2432 N N . ASN A 1 328 ? -3.438 -13.933 25.128 1.00 8.15 327 ASN A N 1
ATOM 2433 C CA . ASN A 1 328 ? -2.929 -14.934 24.201 1.00 7.06 327 ASN A CA 1
ATOM 2434 C C . ASN A 1 328 ? -2.647 -16.281 24.858 1.00 7.27 327 ASN A C 1
ATOM 2435 O O . ASN A 1 328 ? -2.331 -17.237 24.145 1.00 9.47 327 ASN A O 1
ATOM 2440 N N A ARG A 1 329 ? -2.742 -16.378 26.183 0.51 8.75 328 ARG A N 1
ATOM 2441 N N B ARG A 1 329 ? -2.736 -16.370 26.188 0.49 8.76 328 ARG A N 1
ATOM 2442 C CA A ARG A 1 329 ? -2.589 -17.648 26.885 0.51 7.60 328 ARG A CA 1
ATOM 2443 C CA B ARG A 1 329 ? -2.566 -17.623 26.919 0.49 7.48 328 ARG A CA 1
ATOM 2444 C C A ARG A 1 329 ? -3.798 -17.974 27.750 0.51 9.43 328 ARG A C 1
ATOM 2445 C C B ARG A 1 329 ? -3.820 -18.031 27.684 0.49 9.44 328 ARG A C 1
ATOM 2446 O O A ARG A 1 329 ? -3.703 -18.807 28.657 0.51 10.36 328 ARG A O 1
ATOM 2447 O O B ARG A 1 329 ? -3.773 -18.990 28.463 0.49 8.85 328 ARG A O 1
ATOM 2462 N N . ASP A 1 330 ? -4.929 -17.335 27.489 1.00 10.35 329 ASP A N 1
ATOM 2463 C CA . ASP A 1 330 ? -6.120 -17.551 28.302 1.00 8.71 329 ASP A CA 1
ATOM 2464 C C . ASP A 1 330 ? -6.766 -18.873 27.911 1.00 10.42 329 ASP A C 1
ATOM 2465 O O . ASP A 1 330 ? -7.198 -19.020 26.763 1.00 10.84 329 ASP A O 1
ATOM 2470 N N . PRO A 1 331 ? -6.855 -19.849 28.821 1.00 10.52 330 PRO A N 1
ATOM 2471 C CA . PRO A 1 331 ? -7.504 -21.127 28.480 1.00 10.57 330 PRO A CA 1
ATOM 2472 C C . PRO A 1 331 ? -8.988 -21.001 28.192 1.00 12.09 330 PRO A C 1
ATOM 2473 O O . PRO A 1 331 ? -9.567 -21.934 27.625 1.00 13.16 330 PRO A O 1
ATOM 2477 N N . ARG A 1 332 ? -9.623 -19.887 28.558 1.00 11.39 331 ARG A N 1
ATOM 2478 C CA . ARG A 1 332 ? -11.003 -19.663 28.150 1.00 12.62 331 ARG A CA 1
ATOM 2479 C C . ARG A 1 332 ? -11.132 -19.505 26.642 1.00 13.84 331 ARG A C 1
ATOM 2480 O O . ARG A 1 332 ? -12.226 -19.701 26.102 1.00 17.79 331 ARG A O 1
ATOM 2488 N N . ARG A 1 333 ? -10.044 -19.155 25.958 1.00 11.20 332 ARG A N 1
ATOM 2489 C CA . ARG A 1 333 ? -10.024 -18.937 24.518 1.00 12.07 332 ARG A CA 1
ATOM 2490 C C . ARG A 1 333 ? -9.203 -19.967 23.761 1.00 13.64 332 ARG A C 1
ATOM 2491 O O . ARG A 1 333 ? -9.570 -20.337 22.643 1.00 14.54 332 ARG A O 1
ATOM 2499 N N . TRP A 1 334 ? -8.104 -20.449 24.336 1.00 12.94 333 TRP A N 1
ATOM 2500 C CA . TRP A 1 334 ? -7.150 -21.278 23.617 1.00 13.38 333 TRP A CA 1
ATOM 2501 C C . TRP A 1 334 ? -7.073 -22.666 24.228 1.00 14.46 333 TRP A C 1
ATOM 2502 O O . TRP A 1 334 ? -7.047 -22.816 25.452 1.00 15.87 333 TRP A O 1
ATOM 2513 N N A SER A 1 335 ? -7.028 -23.680 23.369 0.43 14.36 334 SER A N 1
ATOM 2514 N N B SER A 1 335 ? -7.033 -23.680 23.368 0.57 14.32 334 SER A N 1
ATOM 2515 C CA A SER A 1 335 ? -6.739 -25.033 23.818 0.43 13.63 334 SER A CA 1
ATOM 2516 C CA B SER A 1 335 ? -6.735 -25.033 23.809 0.57 13.55 334 SER A CA 1
ATOM 2517 C C A SER A 1 335 ? -5.233 -25.193 23.969 0.43 14.37 334 SER A C 1
ATOM 2518 C C B SER A 1 335 ? -5.229 -25.172 23.978 0.57 14.27 334 SER A C 1
ATOM 2519 O O A SER A 1 335 ? -4.470 -24.826 23.069 0.43 17.73 334 SER A O 1
ATOM 2520 O O B SER A 1 335 ? -4.463 -24.770 23.097 0.57 17.61 334 SER A O 1
ATOM 2525 N N . ASP A 1 336 ? -4.807 -25.742 25.103 1.00 12.97 335 ASP A N 1
ATOM 2526 C CA . ASP A 1 336 ? -3.396 -25.919 25.420 1.00 15.50 335 ASP A CA 1
ATOM 2527 C C . ASP A 1 336 ? -2.607 -24.634 25.167 1.00 13.58 335 ASP A C 1
ATOM 2528 O O . ASP A 1 336 ? -1.673 -24.617 24.358 1.00 12.87 335 ASP A O 1
ATOM 2533 N N . PRO A 1 337 ? -2.990 -23.528 25.811 1.00 12.77 336 PRO A N 1
ATOM 2534 C CA . PRO A 1 337 ? -2.389 -22.232 25.464 1.00 12.69 336 PRO A CA 1
ATOM 2535 C C . PRO A 1 337 ? -0.899 -22.165 25.712 1.00 13.43 336 PRO A C 1
ATOM 2536 O O . PRO A 1 337 ? -0.215 -21.355 25.071 1.00 13.36 336 PRO A O 1
ATOM 2540 N N . ASP A 1 338 ? -0.373 -22.985 26.616 1.00 11.63 337 ASP A N 1
ATOM 2541 C CA . ASP A 1 338 ? 1.037 -22.953 26.967 1.00 12.61 337 ASP A CA 1
ATOM 2542 C C . ASP A 1 338 ? 1.884 -23.879 26.102 1.00 11.61 337 ASP A C 1
ATOM 2543 O O . ASP A 1 338 ? 3.060 -24.098 26.414 1.00 13.41 337 ASP A O 1
ATOM 2548 N N . LEU A 1 339 ? 1.319 -24.416 25.025 1.00 11.58 338 LEU A N 1
ATOM 2549 C CA . LEU A 1 339 ? 2.056 -25.230 24.074 1.00 11.49 338 LEU A CA 1
ATOM 2550 C C . LEU A 1 339 ? 2.310 -24.417 22.815 1.00 10.69 338 LEU A C 1
ATOM 2551 O O . LEU A 1 339 ? 1.434 -23.680 22.354 1.00 11.95 338 LEU A O 1
ATOM 2556 N N . TYR A 1 340 ? 3.520 -24.545 22.274 1.00 10.59 339 TYR A N 1
ATOM 2557 C CA . TYR A 1 340 ? 3.885 -23.940 20.999 1.00 11.71 339 TYR A CA 1
ATOM 2558 C C . TYR A 1 340 ? 3.516 -24.925 19.896 1.00 8.45 339 TYR A C 1
ATOM 2559 O O . TYR A 1 340 ? 4.046 -26.039 19.853 1.00 12.10 339 TYR A O 1
ATOM 2568 N N . ASP A 1 341 ? 2.591 -24.535 19.023 1.00 9.78 340 ASP A N 1
ATOM 2569 C CA . ASP A 1 341 ? 2.026 -25.442 18.024 1.00 9.95 340 ASP A CA 1
ATOM 2570 C C . ASP A 1 341 ? 1.978 -24.718 16.687 1.00 9.94 340 ASP A C 1
ATOM 2571 O O . ASP A 1 341 ? 1.108 -23.869 16.468 1.00 10.38 340 ASP A O 1
ATOM 2576 N N . ILE A 1 342 ? 2.891 -25.074 15.780 1.00 9.76 341 ILE A N 1
ATOM 2577 C CA . ILE A 1 342 ? 3.024 -24.328 14.532 1.00 9.47 341 ILE A CA 1
ATOM 2578 C C . ILE A 1 342 ? 1.875 -24.545 13.560 1.00 10.26 341 ILE A C 1
ATOM 2579 O O . ILE A 1 342 ? 1.784 -23.826 12.560 1.00 11.98 341 ILE A O 1
ATOM 2584 N N . THR A 1 343 ? 0.995 -25.512 13.812 1.00 11.53 342 THR A N 1
ATOM 2585 C CA . THR A 1 343 ? -0.204 -25.668 13.000 1.00 11.11 342 THR A CA 1
ATOM 2586 C C . THR A 1 343 ? -1.463 -25.166 13.698 1.00 14.54 342 THR A C 1
ATOM 2587 O O . THR A 1 343 ? -2.567 -25.393 13.195 1.00 16.40 342 THR A O 1
ATOM 2591 N N . ARG A 1 344 ? -1.321 -24.483 14.835 1.00 13.53 343 ARG A N 1
ATOM 2592 C CA . ARG A 1 344 ? -2.469 -23.913 15.526 1.00 13.00 343 ARG A CA 1
ATOM 2593 C C . ARG A 1 344 ? -3.180 -22.904 14.634 1.00 12.34 343 ARG A C 1
ATOM 2594 O O . ARG A 1 344 ? -2.550 -22.163 13.874 1.00 14.08 343 ARG A O 1
ATOM 2602 N N . LYS A 1 345 ? -4.504 -22.878 14.736 1.00 14.16 344 LYS A N 1
ATOM 2603 C CA . LYS A 1 345 ? -5.293 -21.806 14.138 1.00 13.65 344 LYS A CA 1
ATOM 2604 C C . LYS A 1 345 ? -5.102 -20.582 15.022 1.00 12.73 344 LYS A C 1
ATOM 2605 O O . LYS A 1 345 ? -5.724 -20.457 16.080 1.00 13.74 344 LYS A O 1
ATOM 2611 N N . THR A 1 346 ? -4.210 -19.689 14.594 1.00 12.34 345 THR A N 1
ATOM 2612 C CA . THR A 1 346 ? -3.778 -18.558 15.398 1.00 11.96 345 THR A CA 1
ATOM 2613 C C . THR A 1 346 ? -4.626 -17.313 15.188 1.00 13.57 345 THR A C 1
ATOM 2614 O O . THR A 1 346 ? -4.447 -16.336 15.926 1.00 12.87 345 THR A O 1
ATOM 2618 N N A SER A 1 347 ? -5.536 -17.324 14.215 0.75 13.83 346 SER A N 1
ATOM 2619 N N B SER A 1 347 ? -5.535 -17.323 14.213 0.25 14.02 346 SER A N 1
ATOM 2620 C CA A SER A 1 347 ? -6.339 -16.145 13.919 0.75 17.95 346 SER A CA 1
ATOM 2621 C CA B SER A 1 347 ? -6.339 -16.144 13.917 0.25 17.80 346 SER A CA 1
ATOM 2622 C C A SER A 1 347 ? -7.123 -15.712 15.150 0.75 14.49 346 SER A C 1
ATOM 2623 C C B SER A 1 347 ? -7.124 -15.713 15.147 0.25 14.81 346 SER A C 1
ATOM 2624 O O A SER A 1 347 ? -7.752 -16.531 15.824 0.75 16.05 346 SER A O 1
ATOM 2625 O O B SER A 1 347 ? -7.754 -16.534 15.819 0.25 16.14 346 SER A O 1
ATOM 2630 N N . GLY A 1 348 ? -7.077 -14.417 15.445 1.00 12.75 347 GLY A N 1
ATOM 2631 C CA . GLY A 1 348 ? -7.742 -13.871 16.605 1.00 16.09 347 GLY A CA 1
ATOM 2632 C C . GLY A 1 348 ? -6.830 -13.572 17.776 1.00 13.23 347 GLY A C 1
ATOM 2633 O O . GLY A 1 348 ? -7.265 -12.899 18.717 1.00 13.10 347 GLY A O 1
ATOM 2634 N N . HIS A 1 349 ? -5.590 -14.055 17.761 1.00 10.22 348 HIS A N 1
ATOM 2635 C CA . HIS A 1 349 ? -4.658 -13.647 18.801 1.00 8.86 348 HIS A CA 1
ATOM 2636 C C . HIS A 1 349 ? -4.477 -12.134 18.743 1.00 10.43 348 HIS A C 1
ATOM 2637 O O . HIS A 1 349 ? -4.665 -11.498 17.700 1.00 10.59 348 HIS A O 1
ATOM 2644 N N . VAL A 1 350 ? -4.109 -11.556 19.882 1.00 7.86 349 VAL A N 1
ATOM 2645 C CA . VAL A 1 350 ? -4.020 -10.109 20.030 1.00 8.74 349 VAL A CA 1
ATOM 2646 C C . VAL A 1 350 ? -2.570 -9.625 20.133 1.00 7.08 349 VAL A C 1
ATOM 2647 O O . VAL A 1 350 ? -2.329 -8.509 20.600 1.00 8.18 349 VAL A O 1
ATOM 2651 N N . GLY A 1 351 ? -1.601 -10.429 19.689 1.00 8.27 350 GLY A N 1
ATOM 2652 C CA . GLY A 1 351 ? -0.204 -10.019 19.729 1.00 7.98 350 GLY A CA 1
ATOM 2653 C C . GLY A 1 351 ? 0.126 -8.829 18.847 1.00 8.86 350 GLY A C 1
ATOM 2654 O O . GLY A 1 351 ? 1.125 -8.145 19.097 1.00 7.92 350 GLY A O 1
ATOM 2655 N N . PHE A 1 352 ? -0.673 -8.586 17.807 1.00 7.48 351 PHE A N 1
ATOM 2656 C CA . PHE A 1 352 ? -0.588 -7.394 16.975 1.00 7.60 351 PHE A CA 1
ATOM 2657 C C . PHE A 1 352 ? -1.716 -6.419 17.292 1.00 8.46 351 PHE A C 1
ATOM 2658 O O . PHE A 1 352 ? -1.947 -5.475 16.527 1.00 9.10 351 PHE A O 1
ATOM 2666 N N . GLY A 1 353 ? -2.440 -6.634 18.378 1.00 8.09 352 GLY A N 1
ATOM 2667 C CA . GLY A 1 353 ? -3.603 -5.818 18.669 1.00 7.60 352 GLY A CA 1
ATOM 2668 C C . GLY A 1 353 ? -4.844 -6.328 17.955 1.00 9.24 352 GLY A C 1
ATOM 2669 O O . GLY A 1 353 ? -4.897 -7.457 17.459 1.00 8.80 352 GLY A O 1
ATOM 2670 N N . SER A 1 354 ? -5.863 -5.472 17.912 1.00 8.87 353 SER A N 1
ATOM 2671 C CA . SER A 1 354 ? -7.144 -5.822 17.312 1.00 10.13 353 SER A CA 1
ATOM 2672 C C . SER A 1 354 ? -7.908 -4.532 17.077 1.00 9.47 353 SER A C 1
ATOM 2673 O O . SER A 1 354 ? -7.863 -3.624 17.908 1.00 9.64 353 SER A O 1
ATOM 2676 N N . GLY A 1 355 ? -8.608 -4.459 15.952 1.00 10.02 354 GLY A N 1
ATOM 2677 C CA . GLY A 1 355 ? -9.394 -3.280 15.651 1.00 10.42 354 GLY A CA 1
ATOM 2678 C C . GLY A 1 355 ? -8.647 -2.182 14.920 1.00 9.81 354 GLY A C 1
ATOM 2679 O O . GLY A 1 355 ? -7.756 -2.444 14.103 1.00 10.92 354 GLY A O 1
ATOM 2680 N N . VAL A 1 356 ? -9.001 -0.932 15.214 1.00 9.30 355 VAL A N 1
ATOM 2681 C CA . VAL A 1 356 ? -8.587 0.160 14.338 1.00 10.91 355 VAL A CA 1
ATOM 2682 C C . VAL A 1 356 ? -7.096 0.445 14.432 1.00 9.52 355 VAL A C 1
ATOM 2683 O O . VAL A 1 356 ? -6.510 0.988 13.491 1.00 9.61 355 VAL A O 1
ATOM 2687 N N . HIS A 1 357 ? -6.464 0.123 15.556 1.00 9.28 356 HIS A N 1
ATOM 2688 C CA . HIS A 1 357 ? -5.035 0.332 15.736 1.00 8.87 356 HIS A CA 1
ATOM 2689 C C . HIS A 1 357 ? -4.221 -0.928 15.489 1.00 8.85 356 HIS A C 1
ATOM 2690 O O . HIS A 1 357 ? -3.008 -0.915 15.723 1.00 9.55 356 HIS A O 1
ATOM 2697 N N . MET A 1 358 ? -4.849 -2.016 15.049 1.00 9.03 357 MET A N 1
ATOM 2698 C CA . MET A 1 358 ? -4.122 -3.263 14.860 1.00 9.48 357 MET A CA 1
ATOM 2699 C C . MET A 1 358 ? -2.909 -3.038 13.968 1.00 10.14 357 MET A C 1
ATOM 2700 O O . MET A 1 358 ? -2.991 -2.356 12.944 1.00 10.59 357 MET A O 1
ATOM 2705 N N . CYS A 1 359 ? -1.780 -3.613 14.381 1.00 9.89 358 CYS A N 1
ATOM 2706 C CA . CYS A 1 359 ? -0.463 -3.300 13.834 1.00 7.72 358 CYS A CA 1
ATOM 2707 C C . CYS A 1 359 ? -0.452 -2.977 12.344 1.00 7.80 358 CYS A C 1
ATOM 2708 O O . CYS A 1 359 ? -0.691 -3.849 11.508 1.00 9.17 358 CYS A O 1
ATOM 2711 N N . VAL A 1 360 ? -0.162 -1.719 12.002 1.00 7.45 359 VAL A N 1
ATOM 2712 C CA . VAL A 1 360 ? -0.115 -1.323 10.598 1.00 9.41 359 VAL A CA 1
ATOM 2713 C C . VAL A 1 360 ? 1.109 -1.894 9.897 1.00 9.80 359 VAL A C 1
ATOM 2714 O O . VAL A 1 360 ? 1.122 -2.002 8.668 1.00 10.61 359 VAL A O 1
ATOM 2718 N N . GLY A 1 361 ? 2.136 -2.278 10.646 1.00 8.68 360 GLY A N 1
ATOM 2719 C CA . GLY A 1 361 ? 3.326 -2.881 10.089 1.00 9.96 360 GLY A CA 1
ATOM 2720 C C . GLY A 1 361 ? 3.325 -4.393 10.053 1.00 8.47 360 GLY A C 1
ATOM 2721 O O . GLY A 1 361 ? 4.379 -4.988 9.797 1.00 9.31 360 GLY A O 1
ATOM 2722 N N . GLN A 1 362 ? 2.174 -5.037 10.274 1.00 8.54 361 GLN A N 1
ATOM 2723 C CA . GLN A 1 362 ? 2.164 -6.488 10.450 1.00 7.96 361 GLN A CA 1
ATOM 2724 C C . GLN A 1 362 ? 2.623 -7.234 9.204 1.00 8.82 361 GLN A C 1
ATOM 2725 O O . GLN A 1 362 ? 3.168 -8.336 9.316 1.00 9.68 361 GLN A O 1
ATOM 2731 N N . LEU A 1 363 ? 2.450 -6.651 8.016 1.00 9.00 362 LEU A N 1
ATOM 2732 C CA . LEU A 1 363 ? 2.942 -7.339 6.826 1.00 8.60 362 LEU A CA 1
ATOM 2733 C C . LEU A 1 363 ? 4.464 -7.336 6.756 1.00 9.26 362 LEU A C 1
ATOM 2734 O O . LEU A 1 363 ? 5.058 -8.312 6.280 1.00 9.04 362 LEU A O 1
ATOM 2739 N N . VAL A 1 364 ? 5.113 -6.261 7.217 1.00 8.65 363 VAL A N 1
ATOM 2740 C CA . VAL A 1 364 ? 6.571 -6.260 7.300 1.00 8.24 363 VAL A CA 1
ATOM 2741 C C . VAL A 1 364 ? 7.043 -7.266 8.340 1.00 9.33 363 VAL A C 1
ATOM 2742 O O . VAL A 1 364 ? 7.982 -8.038 8.105 1.00 8.21 363 VAL A O 1
ATOM 2746 N N . ALA A 1 365 ? 6.403 -7.268 9.510 1.00 7.11 364 ALA A N 1
ATOM 2747 C CA . ALA A 1 365 ? 6.805 -8.182 10.570 1.00 7.78 364 ALA A CA 1
ATOM 2748 C C . ALA A 1 365 ? 6.667 -9.623 10.115 1.00 7.72 364 ALA A C 1
ATOM 2749 O O . ALA A 1 365 ? 7.570 -10.442 10.319 1.00 8.83 364 ALA A O 1
ATOM 2751 N N . ARG A 1 366 ? 5.539 -9.948 9.482 1.00 7.63 365 ARG A N 1
ATOM 2752 C CA . ARG A 1 366 ? 5.313 -11.320 9.048 1.00 7.35 365 ARG A CA 1
ATOM 2753 C C . ARG A 1 366 ? 6.254 -11.706 7.917 1.00 8.83 365 ARG A C 1
ATOM 2754 O O . ARG A 1 366 ? 6.695 -12.858 7.842 1.00 8.21 365 ARG A O 1
ATOM 2762 N N . LEU A 1 367 ? 6.560 -10.771 7.015 1.00 8.43 366 LEU A N 1
ATOM 2763 C CA . LEU A 1 367 ? 7.506 -11.068 5.943 1.00 7.70 366 LEU A CA 1
ATOM 2764 C C . LEU A 1 367 ? 8.871 -11.436 6.510 1.00 8.43 366 LEU A C 1
ATOM 2765 O O . LEU A 1 367 ? 9.465 -12.453 6.125 1.00 7.95 366 LEU A O 1
ATOM 2770 N N . GLU A 1 368 ? 9.385 -10.613 7.428 1.00 8.15 367 GLU A N 1
ATOM 2771 C CA . GLU A 1 368 ? 10.683 -10.884 8.039 1.00 7.31 367 GLU A CA 1
ATOM 2772 C C . GLU A 1 368 ? 10.679 -12.218 8.765 1.00 9.12 367 GLU A C 1
ATOM 2773 O O . GLU A 1 368 ? 11.603 -13.025 8.607 1.00 8.96 367 GLU A O 1
ATOM 2779 N N . GLY A 1 369 ? 9.650 -12.462 9.576 1.00 7.92 368 GLY A N 1
ATOM 2780 C CA . GLY A 1 369 ? 9.591 -13.708 10.318 1.00 8.23 368 GLY A CA 1
ATOM 2781 C C . GLY A 1 369 ? 9.458 -14.914 9.412 1.00 7.67 368 GLY A C 1
ATOM 2782 O O . GLY A 1 369 ? 10.092 -15.948 9.645 1.00 8.75 368 GLY A O 1
ATOM 2783 N N . GLU A 1 370 ? 8.631 -14.808 8.371 1.00 8.16 369 GLU A N 1
ATOM 2784 C CA . GLU A 1 370 ? 8.475 -15.911 7.432 1.00 7.48 369 GLU A CA 1
ATOM 2785 C C . GLU A 1 370 ? 9.794 -16.265 6.755 1.00 8.56 369 GLU A C 1
ATOM 2786 O O . GLU A 1 370 ? 10.183 -17.439 6.707 1.00 8.61 369 GLU A O 1
ATOM 2792 N N . VAL A 1 371 ? 10.483 -15.268 6.190 1.00 8.35 370 VAL A N 1
ATOM 2793 C CA . VAL A 1 371 ? 11.677 -15.580 5.408 1.00 7.58 370 VAL A CA 1
ATOM 2794 C C . VAL A 1 371 ? 12.806 -16.085 6.294 1.00 8.68 370 VAL A C 1
ATOM 2795 O O . VAL A 1 371 ? 13.594 -16.939 5.869 1.00 8.37 370 VAL A O 1
ATOM 2799 N N . MET A 1 372 ? 12.894 -15.607 7.538 1.00 7.49 371 MET A N 1
ATOM 2800 C CA . MET A 1 372 ? 13.907 -16.150 8.436 1.00 7.72 371 MET A CA 1
ATOM 2801 C C . MET A 1 372 ? 13.578 -17.589 8.815 1.00 8.51 371 MET A C 1
ATOM 2802 O O . MET A 1 372 ? 14.455 -18.461 8.796 1.00 8.74 371 MET A O 1
ATOM 2807 N N . LEU A 1 373 ? 12.317 -17.863 9.167 1.00 7.49 372 LEU A N 1
ATO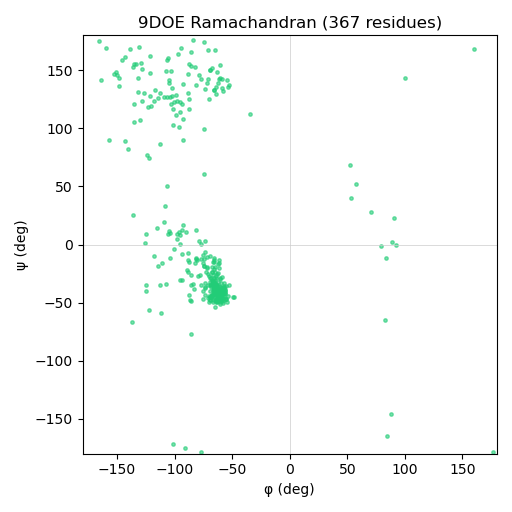M 2808 C CA . LEU A 1 373 ? 11.963 -19.232 9.523 1.00 7.74 372 LEU A CA 1
ATOM 2809 C C . LEU A 1 373 ? 12.061 -20.167 8.324 1.00 9.00 372 LEU A C 1
ATOM 2810 O O . LEU A 1 373 ? 12.390 -21.348 8.485 1.00 8.73 372 LEU A O 1
ATOM 2815 N N . SER A 1 374 ? 11.796 -19.659 7.119 1.00 8.7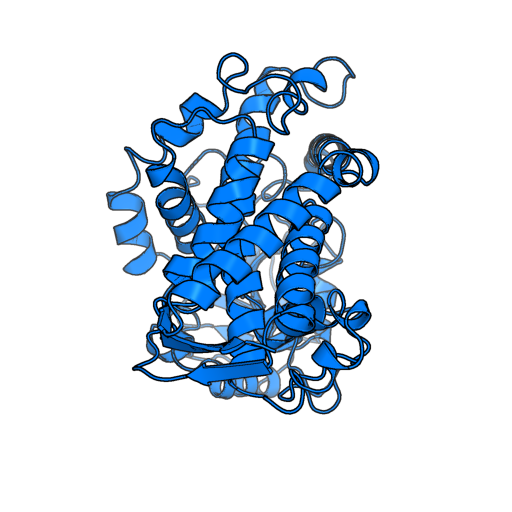4 373 SER A N 1
ATOM 2816 C CA . SER A 1 374 ? 11.981 -20.464 5.917 1.00 9.20 373 SER A CA 1
ATOM 2817 C C . SER A 1 374 ? 13.447 -20.845 5.745 1.00 9.13 373 SER A C 1
ATOM 2818 O O . SER A 1 374 ? 13.774 -22.006 5.464 1.00 9.33 373 SER A O 1
ATOM 2821 N N . ALA A 1 375 ? 14.345 -19.872 5.909 1.00 9.58 374 ALA A N 1
ATOM 2822 C CA . ALA A 1 375 ? 15.773 -20.146 5.818 1.00 8.85 374 ALA A CA 1
ATOM 2823 C C . ALA A 1 375 ? 16.200 -21.191 6.840 1.00 9.32 374 ALA A C 1
ATOM 2824 O O . ALA A 1 375 ? 16.952 -22.118 6.521 1.00 9.79 374 ALA A O 1
ATOM 2826 N N . LEU A 1 376 ? 15.723 -21.062 8.080 1.00 8.81 375 LEU A N 1
ATOM 2827 C CA . LEU A 1 376 ? 16.066 -22.051 9.097 1.00 9.17 375 LEU A CA 1
ATOM 2828 C C . LEU A 1 376 ? 15.492 -23.413 8.737 1.00 9.29 375 LEU A C 1
ATOM 2829 O O . LEU A 1 376 ? 16.171 -24.440 8.867 1.00 11.29 375 LEU A O 1
ATOM 2834 N N . ALA A 1 377 ? 14.244 -23.437 8.264 1.00 9.22 376 ALA A N 1
ATOM 2835 C CA . ALA A 1 377 ? 13.590 -24.697 7.932 1.00 9.05 376 ALA A CA 1
ATOM 2836 C C . ALA A 1 377 ? 14.365 -25.461 6.869 1.00 11.07 376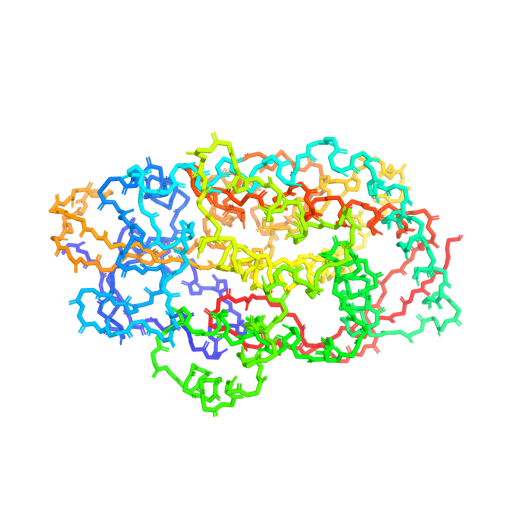 ALA A C 1
ATOM 2837 O O . ALA A 1 377 ? 14.431 -26.694 6.902 1.00 11.13 376 ALA A O 1
ATOM 2839 N N . ARG A 1 378 ? 14.956 -24.751 5.914 1.00 10.24 377 ARG A N 1
ATOM 2840 C CA . ARG A 1 378 ? 15.636 -25.397 4.803 1.00 9.75 377 ARG A CA 1
ATOM 2841 C C . ARG A 1 378 ? 17.096 -25.702 5.086 1.00 12.51 377 ARG A C 1
ATOM 2842 O O . ARG A 1 378 ? 17.652 -26.615 4.468 1.00 12.52 377 ARG A O 1
ATOM 2850 N N . LYS A 1 379 ? 17.730 -24.982 6.008 1.00 10.60 378 LYS A N 1
ATOM 2851 C CA . LYS A 1 379 ? 19.175 -25.047 6.151 1.00 11.51 378 LYS A CA 1
ATOM 2852 C C . LYS A 1 379 ? 19.650 -25.644 7.463 1.00 11.68 378 LYS A C 1
ATOM 2853 O O . LYS A 1 379 ? 20.811 -26.054 7.541 1.00 12.58 378 LYS A O 1
ATOM 2859 N N . VAL A 1 380 ? 18.804 -25.698 8.487 1.00 10.82 379 VAL A N 1
ATOM 2860 C CA . VAL A 1 380 ? 19.225 -26.062 9.834 1.00 11.12 379 VAL A CA 1
ATOM 2861 C C . VAL A 1 380 ? 18.528 -27.352 10.249 1.00 14.03 379 VAL A C 1
ATOM 2862 O O . VAL A 1 380 ? 17.312 -27.493 10.072 1.00 13.37 379 VAL A O 1
ATOM 2866 N N . ALA A 1 381 ? 19.302 -28.293 10.794 1.00 11.50 380 ALA A N 1
ATOM 2867 C CA . ALA A 1 381 ? 18.758 -29.550 11.291 1.00 11.72 380 ALA A CA 1
ATOM 2868 C C . ALA A 1 381 ? 18.436 -29.509 12.776 1.00 14.07 380 ALA A C 1
ATOM 2869 O O . ALA A 1 381 ? 17.513 -30.202 13.227 1.00 17.90 380 ALA A O 1
ATOM 2871 N N . ALA A 1 382 ? 19.172 -28.719 13.552 1.00 12.88 381 ALA A N 1
ATOM 2872 C CA . ALA A 1 382 ? 18.975 -28.694 14.990 1.00 11.29 381 ALA A CA 1
ATOM 2873 C C . ALA A 1 382 ? 19.389 -27.335 15.523 1.00 10.85 381 ALA A C 1
ATOM 2874 O O . ALA A 1 382 ? 20.308 -26.698 15.000 1.00 12.60 381 ALA A O 1
ATOM 2876 N N . ILE A 1 383 ? 18.688 -26.906 16.569 1.00 11.38 382 ILE A N 1
ATOM 2877 C CA . ILE A 1 383 ? 18.963 -25.666 17.293 1.00 11.44 382 ILE A CA 1
ATOM 2878 C C . ILE A 1 383 ? 19.015 -26.046 18.762 1.00 11.88 382 ILE A C 1
ATOM 2879 O O . ILE A 1 383 ? 17.976 -26.341 19.367 1.00 14.90 382 ILE A O 1
ATOM 2884 N N . ASP A 1 384 ? 20.214 -26.057 19.337 1.00 11.74 383 ASP A N 1
ATOM 2885 C CA . ASP A 1 384 ? 20.419 -26.509 20.707 1.00 14.44 383 ASP A CA 1
ATOM 2886 C C . ASP A 1 384 ? 20.948 -25.352 21.537 1.00 12.79 383 ASP A C 1
ATOM 2887 O O . ASP A 1 384 ? 21.991 -24.781 21.208 1.00 13.16 383 ASP A O 1
ATOM 2892 N N . ILE A 1 385 ? 20.239 -25.019 22.616 1.00 11.11 384 ILE A N 1
ATOM 2893 C CA . ILE A 1 385 ? 20.747 -24.022 23.547 1.00 12.64 384 ILE A CA 1
ATOM 2894 C C . ILE A 1 385 ? 22.023 -24.563 24.167 1.00 11.94 384 ILE A C 1
ATOM 2895 O O . ILE A 1 385 ? 22.064 -25.705 24.642 1.00 14.88 384 ILE A O 1
ATOM 2900 N N . ASP A 1 386 ? 23.089 -23.764 24.138 1.00 12.55 385 ASP A N 1
ATOM 2901 C CA . ASP A 1 386 ? 24.385 -24.269 24.582 1.00 16.80 385 ASP A CA 1
ATOM 2902 C C . ASP A 1 386 ? 25.117 -23.266 25.464 1.00 17.63 385 ASP A C 1
ATOM 2903 O O . ASP A 1 386 ? 26.351 -23.282 25.547 1.00 18.52 385 ASP A O 1
ATOM 2908 N N . GLY A 1 387 ? 24.374 -22.388 26.124 1.00 14.14 386 GLY A N 1
ATOM 2909 C CA . GLY A 1 387 ? 24.947 -21.418 27.020 1.00 16.98 386 GLY A CA 1
ATOM 2910 C C . GLY A 1 387 ? 23.859 -20.812 27.873 1.00 13.16 386 GLY A C 1
ATOM 2911 O O . GLY A 1 387 ? 22.671 -21.100 27.695 1.00 13.96 386 GLY A O 1
ATOM 2912 N N . PRO A 1 388 ? 24.244 -19.959 28.821 1.00 15.43 387 PRO A N 1
ATOM 2913 C CA . PRO A 1 388 ? 23.250 -19.349 29.715 1.00 14.84 387 PRO A CA 1
ATOM 2914 C C . PRO A 1 388 ? 22.317 -18.428 28.940 1.00 11.47 387 PRO A C 1
ATOM 2915 O O . PRO A 1 388 ? 22.758 -17.604 28.137 1.00 14.24 387 PRO A O 1
ATOM 2919 N N . VAL A 1 389 ? 21.022 -18.578 29.187 1.00 11.75 388 VAL A N 1
ATOM 2920 C CA . VAL A 1 389 ? 20.013 -17.706 28.592 1.00 15.61 388 VAL A CA 1
ATOM 2921 C C . VAL A 1 389 ? 19.812 -16.502 29.502 1.00 12.68 388 VAL A C 1
ATOM 2922 O O . VAL A 1 389 ? 19.630 -16.655 30.716 1.00 15.91 388 VAL A O 1
ATOM 2926 N N . LYS A 1 390 ? 19.852 -15.302 28.925 1.00 11.08 389 LYS A N 1
ATOM 2927 C CA . LYS A 1 390 ? 19.707 -14.061 29.674 1.00 14.20 389 LYS A CA 1
ATOM 2928 C C . LYS A 1 390 ? 18.514 -13.278 29.143 1.00 12.23 389 LYS A C 1
ATOM 2929 O O . LYS A 1 390 ? 18.420 -13.020 27.939 1.00 11.00 389 LYS A O 1
ATOM 2935 N N . ARG A 1 391 ? 17.617 -12.891 30.040 1.00 10.37 390 ARG A N 1
ATOM 2936 C CA . ARG A 1 391 ? 16.421 -12.149 29.667 1.00 9.36 390 ARG A CA 1
ATOM 2937 C C . ARG A 1 391 ? 16.701 -10.648 29.659 1.00 10.35 390 ARG A C 1
ATOM 2938 O O . ARG A 1 391 ? 17.512 -10.140 30.436 1.00 12.67 390 ARG A O 1
ATOM 2946 N N . ARG A 1 392 ? 16.025 -9.947 28.756 1.00 10.13 391 ARG A N 1
ATOM 2947 C CA . ARG A 1 392 ? 16.073 -8.495 28.664 1.00 12.52 391 ARG A CA 1
ATOM 2948 C C . ARG A 1 392 ? 14.796 -7.941 29.282 1.00 11.83 391 ARG A C 1
ATOM 2949 O O . ARG A 1 392 ? 13.699 -8.443 29.019 1.00 12.22 391 ARG A O 1
ATOM 2957 N N . PHE A 1 393 ? 14.936 -6.908 30.105 1.00 10.54 392 PHE A N 1
ATOM 2958 C CA . PHE A 1 393 ? 13.812 -6.345 30.839 1.00 10.25 392 PHE A CA 1
ATOM 2959 C C . PHE A 1 393 ? 13.414 -5.011 30.224 1.00 10.26 392 PHE A C 1
ATOM 2960 O O . PHE A 1 393 ? 14.259 -4.132 30.025 1.00 12.94 392 PHE A O 1
ATOM 2968 N N . ASN A 1 394 ? 12.131 -4.883 29.901 1.00 8.69 393 ASN A N 1
ATOM 2969 C CA . ASN A 1 394 ? 11.586 -3.675 29.304 1.00 7.37 393 ASN A CA 1
ATOM 2970 C C . ASN A 1 394 ? 10.136 -3.562 29.753 1.00 6.48 393 ASN A C 1
ATOM 2971 O O . ASN A 1 394 ? 9.452 -4.573 29.918 1.00 8.36 393 ASN A O 1
ATOM 2976 N N . ASN A 1 395 ? 9.667 -2.327 29.954 1.00 7.17 394 ASN A N 1
ATOM 2977 C CA . ASN A 1 395 ? 8.316 -2.156 30.485 1.00 7.49 394 ASN A CA 1
ATOM 2978 C C . ASN A 1 395 ? 7.229 -2.655 29.538 1.00 8.28 394 ASN A C 1
ATOM 2979 O O . ASN A 1 395 ? 6.110 -2.914 29.996 1.00 9.03 394 ASN A O 1
ATOM 2984 N N . THR A 1 396 ? 7.518 -2.803 28.246 1.00 7.11 395 THR A N 1
ATOM 2985 C CA . THR A 1 396 ? 6.515 -3.239 27.280 1.00 7.81 395 THR A CA 1
ATOM 2986 C C . THR A 1 396 ? 6.935 -4.468 26.487 1.00 7.60 395 THR A C 1
ATOM 2987 O O . THR A 1 396 ? 6.086 -5.300 26.148 1.00 9.08 395 THR A O 1
ATOM 2991 N N . LEU A 1 397 ? 8.222 -4.606 26.171 1.00 7.79 396 LEU A N 1
ATOM 2992 C CA . LEU A 1 397 ? 8.705 -5.704 25.342 1.00 6.47 396 LEU A CA 1
ATOM 2993 C C . LEU A 1 397 ? 9.148 -6.895 26.186 1.00 8.36 396 LEU A C 1
ATOM 2994 O O . LEU A 1 397 ? 9.824 -6.734 27.207 1.00 8.61 396 LEU A O 1
ATOM 2999 N N . ARG A 1 398 ? 8.795 -8.094 25.730 1.00 7.08 397 ARG A N 1
ATOM 3000 C CA . ARG A 1 398 ? 9.285 -9.336 26.306 1.00 8.45 397 ARG A CA 1
ATOM 3001 C C . ARG A 1 398 ? 10.245 -9.996 25.328 1.00 8.18 397 ARG A C 1
ATOM 3002 O O . ARG A 1 398 ? 9.895 -10.230 24.165 1.00 8.50 397 ARG A O 1
ATOM 3010 N N . GLY A 1 399 ? 11.436 -10.325 25.810 1.00 8.21 398 GLY A N 1
ATOM 3011 C CA . GLY A 1 399 ? 12.403 -10.993 24.961 1.00 8.01 398 GLY A CA 1
ATOM 3012 C C . GLY A 1 399 ? 13.709 -11.200 25.691 1.00 10.04 398 GLY A C 1
ATOM 3013 O O . GLY A 1 399 ? 13.867 -10.834 26.863 1.00 9.19 398 GLY A O 1
ATOM 3014 N N . LEU A 1 400 ? 14.655 -11.788 24.969 1.00 8.42 399 LEU A N 1
ATOM 3015 C CA . LEU A 1 400 ? 15.923 -12.192 25.551 1.00 9.13 399 LEU A CA 1
ATOM 3016 C C . LEU A 1 400 ? 17.032 -11.217 25.183 1.00 8.74 399 LEU A C 1
ATOM 3017 O O . LEU A 1 400 ? 17.027 -10.609 24.111 1.00 9.34 399 LEU A O 1
ATOM 3022 N N . GLU A 1 401 ? 17.995 -11.099 26.097 1.00 9.59 400 GLU A N 1
ATOM 3023 C CA . GLU A 1 401 ? 19.236 -10.385 25.835 1.00 10.04 400 GLU A CA 1
ATOM 3024 C C . GLU A 1 401 ? 20.241 -11.280 25.123 1.00 10.74 400 GLU A C 1
ATOM 3025 O O . GLU A 1 401 ? 20.964 -10.825 24.229 1.00 10.71 400 GLU A O 1
ATOM 3031 N N . SER A 1 402 ? 20.292 -12.555 25.496 1.00 9.80 401 SER A N 1
ATOM 3032 C CA . SER A 1 402 ? 21.267 -13.479 24.938 1.00 9.47 401 SER A CA 1
ATOM 3033 C C . SER A 1 402 ? 20.668 -14.876 24.894 1.00 8.62 401 SER A C 1
ATOM 3034 O O . SER A 1 402 ? 20.039 -15.326 25.857 1.00 10.48 401 SER A O 1
ATOM 3037 N N . LEU A 1 403 ? 20.885 -15.556 23.771 1.00 9.07 402 LEU A N 1
ATOM 3038 C CA . LEU A 1 403 ? 20.375 -16.907 23.542 1.00 9.37 402 LEU A CA 1
ATOM 3039 C C . LEU A 1 403 ? 21.453 -17.713 22.823 1.00 7.93 402 LEU A C 1
ATOM 3040 O O . LEU A 1 403 ? 21.427 -17.864 21.594 1.00 9.63 402 LEU A O 1
ATOM 3045 N N . PRO A 1 404 ? 22.428 -18.249 23.563 1.00 10.37 403 PRO A N 1
ATOM 3046 C CA . PRO A 1 404 ? 23.503 -19.023 22.919 1.00 8.82 403 PRO A CA 1
ATOM 3047 C C . PRO A 1 404 ? 22.960 -20.340 22.387 1.00 11.46 403 PRO A C 1
ATOM 3048 O O . PRO A 1 404 ? 22.347 -21.117 23.123 1.00 10.76 403 PRO A O 1
ATOM 3052 N N . VAL A 1 405 ? 23.175 -20.579 21.094 1.00 10.13 404 VAL A N 1
ATOM 3053 C CA . VAL A 1 405 ? 22.726 -21.806 20.453 1.00 11.00 404 VAL A CA 1
ATOM 3054 C C . VAL A 1 405 ? 23.827 -22.350 19.559 1.00 11.13 404 VAL A C 1
ATOM 3055 O O . VAL A 1 405 ? 24.670 -21.610 19.041 1.00 12.45 404 VAL A O 1
ATOM 3059 N N . LYS A 1 406 ? 23.804 -23.661 19.380 1.00 10.51 405 LYS A N 1
ATOM 3060 C CA . LYS A 1 406 ? 24.561 -24.320 18.331 1.00 11.50 405 LYS A CA 1
ATOM 3061 C C . LYS A 1 406 ? 23.594 -24.672 17.211 1.00 11.88 405 LYS A C 1
ATOM 3062 O O . LYS A 1 406 ? 22.541 -25.269 17.462 1.00 12.74 405 LYS A O 1
ATOM 3068 N N . LEU A 1 407 ? 23.933 -24.266 15.993 1.00 11.84 406 LEU A N 1
ATOM 3069 C CA . LEU A 1 407 ? 23.156 -24.599 14.805 1.00 14.11 406 LEU A CA 1
ATOM 3070 C C . LEU A 1 407 ? 23.843 -25.746 14.080 1.00 14.11 406 LEU A C 1
ATOM 3071 O O . LEU A 1 407 ? 25.016 -25.633 13.708 1.00 17.00 406 LEU A O 1
ATOM 3076 N N . THR A 1 408 ? 23.117 -26.837 13.878 1.00 14.79 407 THR A N 1
ATOM 3077 C CA . THR A 1 408 ? 23.638 -27.940 13.081 1.00 13.13 407 THR A CA 1
ATOM 3078 C C . THR A 1 408 ? 23.084 -27.838 11.673 1.00 13.33 407 THR A C 1
ATOM 3079 O O . THR A 1 408 ? 21.864 -27.696 11.513 1.00 12.26 407 THR A O 1
ATOM 3083 N N . PRO A 1 409 ? 23.921 -27.886 10.638 1.00 13.48 408 PRO A N 1
ATOM 3084 C CA . PRO A 1 409 ? 23.403 -27.787 9.269 1.00 15.74 408 PRO A CA 1
ATOM 3085 C C . PRO A 1 409 ? 22.610 -29.021 8.869 1.00 13.52 408 PRO A C 1
ATOM 3086 O O . PRO A 1 409 ? 22.855 -30.135 9.342 1.00 16.02 408 PRO A O 1
ATOM 3090 N N . ALA A 1 410 ? 21.644 -28.804 7.984 1.00 14.86 409 ALA A N 1
ATOM 3091 C CA . ALA A 1 410 ? 20.843 -29.892 7.432 1.00 16.31 409 ALA A CA 1
ATOM 3092 C C . ALA A 1 410 ? 21.699 -30.800 6.562 1.00 27.98 409 ALA A C 1
ATOM 3093 O O . ALA A 1 410 ? 21.460 -32.003 6.476 1.00 27.43 409 ALA A O 1
#

Foldseek 3Di:
DAAEDQDDCQDPVCLVPVVVVLVVQAVSAQWHAHPVLGFIEGQALVQLQVLLACCVFFPQLLHFASHGVVVDPQLDPDQQARNDGPPSNPLLLVLLLVLQDPVLCVVCLVVLLVLLLVLVVVVQVVQKDWCQVSNLQVSLLVRVCVLQQADPPPCVLLVLQLLQVQQCSYDPDPSNVVSSVPCVVSVVVLLVCLQQVRGHPPHSSVSLCVCCPVPSHHNVNSSSSSSVCSRCVRVVLSFLLQLLLVLCQVCVVVLVVCLVPVVLQLLSSLLSCLQQLQQFKTKTFGQAFDQGSNDTDGHGGIYIYGLNSNSQRVVPDDPSNDRDSPDPNPSRQSQHDHPSRNSNVSVSSSNRSSNSSSCSHWFNHKYQDDDWAWDRGSGGGGTPTTIIGTHTD

Organism: Rhodopseudomonas palustris (strain HaA2) (NCBI:txid316058)

Solvent-accessible surface area: 15519 Å² total; per-residue (Å²): 177,26,44,117,22,89,30,25,4,7,36,94,123,10,27,89,72,2,61,80,48,4,96,66,1,20,76,42,10,39,3,2,32,0,72,101,46,102,1,28,0,0,2,45,29,63,22,0,71,46,0,8,65,45,27,113,5,6,5,2,50,31,0,0,8,28,25,7,47,151,155,106,185,27,59,15,85,55,4,50,14,48,17,12,28,61,121,72,5,74,139,6,51,30,0,1,53,95,1,8,22,98,72,28,20,176,110,30,97,120,46,10,30,64,26,0,35,58,33,0,67,86,1,32,161,136,14,70,8,35,0,4,51,30,0,0,28,22,0,0,59,52,9,7,0,80,15,0,5,9,108,130,133,9,32,126,38,3,37,58,2,0,16,7,4,8,16,7,16,3,0,97,31,110,36,39,98,21,17,60,122,166,7,70,78,37,41,65,20,0,75,96,7,2,86,131,120,48,10,49,133,82,9,6,0,23,42,0,9,55,40,16,124,76,54,35,4,69,92,116,41,0,26,42,0,0,4,14,12,2,5,50,15,3,10,31,6,3,8,2,0,6,9,0,0,31,0,0,12,74,64,83,46,24,2,80,91,0,79,95,56,46,118,38,2,90,42,0,3,18,0,0,5,0,9,9,0,8,20,24,12,33,3,14,0,0,57,121,107,8,119,14,37,78,8,81,0,26,93,15,52,14,0,0,0,1,4,3,0,0,0,16,1,82,125,92,9,89,88,17,88,106,12,46,0,68,26,186,9,100,36,17,0,7,29,13,17,31,64,30,71,43,29,18,30,49,7,12,46,5,0,0,28,4,0,0,23,0,0,5,111,47,0,20,30,7,74,68,77,25,98,54,113,51,68,67,12,3,2,11,23,13,11,87,23,0,26,0,93,4,47,80,97

Sequence (393 aa):
TIPHLAIDPFSLDFFDDPYPDQQTLRDAGPVVYLDKWNVYGVARYAEVHAVLNDPTTFCSSRGVGLSDFKKEKPWRPPSLILEADPPAHTRPRAVLSSKKVLSPATMKTTIRDGFAAAADAKVDELLQRGCIDAIADLAEAYPLSVFPDAMGLKQEGREHLLPYAGLVFNAFGPPNELRQTAIERSAPHQQAYVNEQCQRPNLAPGGFGACCIHAFTDTGEITPDEAPLLVRSLLSAGLDTTVNGIGAAVYCLARFPGELQQRLRSDPTLARRNAFEEAVRFESPVQTFFRTTTREVELGGAVIGEGEKVLMFLGSANRRDPRRWSSDPDLYDITRKTSSGHVGFGSGVHMCVGQLVARLEGEVMLSALARKVAAIDIDGPVKRRFNNTLRGLESLPVKLTPA